Protein AF-A0ABD6G5P0-F1 (afdb_monomer)

Radius of gyration: 22.81 Å; Cα contacts (8 Å, |Δi|>4): 566; chains: 1; bounding box: 67×60×62 Å

Mean predicted aligned error: 5.16 Å

Solvent-accessible surface area (backbone atoms only — not comparable to full-atom values): 20208 Å² total; per-residue (Å²): 143,90,73,80,65,63,61,56,50,54,51,51,54,53,51,52,52,52,60,44,43,73,43,56,42,72,72,54,40,51,55,15,46,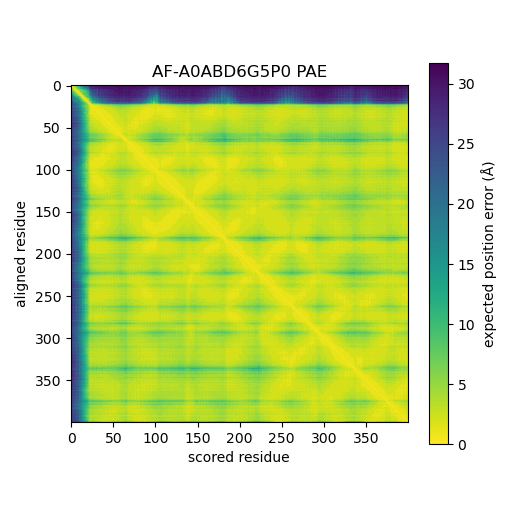56,26,36,51,54,13,53,51,22,44,55,56,15,49,49,33,48,53,48,51,52,33,41,78,67,72,75,45,82,74,58,93,93,53,52,71,55,41,39,50,16,49,19,38,35,24,44,67,50,43,18,39,51,29,33,48,57,10,50,41,42,36,42,28,20,20,60,45,35,67,69,50,72,67,37,47,52,39,30,51,52,9,51,51,39,19,50,52,10,46,52,42,23,49,51,27,36,75,70,65,41,35,61,39,45,65,76,48,51,64,89,50,80,41,46,38,56,32,56,52,8,52,50,30,32,54,52,9,48,52,39,29,42,48,25,48,41,52,42,46,54,48,36,50,68,76,39,70,95,56,84,72,49,66,65,37,51,52,43,45,47,44,43,51,37,45,59,61,19,44,50,31,39,49,48,30,40,66,73,38,50,38,38,39,47,70,63,78,36,96,74,72,65,47,68,59,41,53,50,23,38,23,31,15,57,48,24,48,54,49,53,48,41,49,60,40,47,47,41,58,57,62,44,39,25,54,74,70,71,41,54,61,64,47,71,68,59,54,52,49,30,53,53,46,47,52,66,40,36,42,74,27,23,48,54,83,42,69,89,45,81,99,60,61,68,66,60,44,52,52,17,29,57,40,43,58,57,49,49,48,39,54,53,53,47,52,51,40,49,53,48,23,49,41,54,39,9,40,78,72,68,36,55,81,95,66,35,19,67,77,62,51,61,72,88,38,64,84,46,38,54,59,47,52,12,56,57,39,30,49,63,13,51,54,43,48,52,46,46,43,37,67,81,54,20,77,80,38,65,96,39,69,58,55,54,52,26,45,40,25,40,43,65,49,38,53,101

Sequence (400 aa):
MTTATKETVKSTASSGLKKQLEFVDKKDGKLALAYIYVAFIAVFLGGTAGLLQVLVRSGKFELPSFLNYYQVLTVHGVLLGLVLTTFFIMGFQTAAVSRTSGTFTNKQRTIGWVGFWLATIGLVAAAAMVLTNQASVLYTFYAPLKAHWVFYLGLALVVVGSWITGLAQAMRFVQWRKEHKGQSTPLLSFMAVVNNLLWFIATLGVAIEVLFQLIPWSMGLVERVDVLLSRTLFWYFGHALVYFWLLPAYMVWYVVIPKVIGGKIFSESLAKLAFMLFLILSVPVGLHHQFTEPGIDPLWKFIQTVLTFFVVVPSLMTAFSLFATFEMRGRELGAKGVFGWFKKLPWSDSRFLLPFIGMVAFIPGGAGGIVNASYQMNELVHNTIWVTGHFHLTVATAVA

Structure (mmCIF, N/CA/C/O backbone):
data_AF-A0ABD6G5P0-F1
#
_entry.id   AF-A0ABD6G5P0-F1
#
loop_
_atom_site.group_PDB
_atom_site.id
_atom_site.type_symbol
_atom_site.label_atom_id
_atom_site.label_alt_id
_atom_site.label_comp_id
_atom_site.label_asym_id
_atom_site.label_entity_id
_atom_site.label_seq_id
_atom_site.pdbx_PDB_ins_code
_atom_site.Cartn_x
_atom_site.Cartn_y
_atom_site.Cartn_z
_atom_site.occupancy
_atom_site.B_iso_or_equiv
_atom_site.auth_seq_id
_atom_site.auth_comp_id
_atom_site.auth_asym_id
_atom_site.auth_atom_id
_atom_site.pdbx_PDB_model_num
ATOM 1 N N . MET A 1 1 ? -38.784 33.271 32.977 1.00 39.38 1 MET A N 1
ATOM 2 C CA . MET A 1 1 ? -38.653 32.479 31.734 1.00 39.38 1 MET A CA 1
ATOM 3 C C . MET A 1 1 ? -37.339 32.856 31.064 1.00 39.38 1 MET A C 1
ATOM 5 O O . MET A 1 1 ? -37.326 33.944 30.528 1.00 39.38 1 MET A O 1
ATOM 9 N N . THR A 1 2 ? -36.271 32.043 31.150 1.00 43.41 2 THR A N 1
ATOM 10 C CA . THR A 1 2 ? -35.132 31.959 30.185 1.00 43.41 2 THR A CA 1
ATOM 11 C C . THR A 1 2 ? -33.930 31.241 30.818 1.00 43.41 2 THR A C 1
ATOM 13 O O . THR A 1 2 ? -32.912 31.849 31.131 1.00 43.41 2 THR A O 1
ATOM 16 N N . THR A 1 3 ? -34.030 29.924 30.993 1.00 41.59 3 THR A N 1
ATOM 17 C CA . THR A 1 3 ? -32.867 29.049 31.276 1.00 41.59 3 THR A CA 1
ATOM 18 C C . THR A 1 3 ? -32.958 27.694 30.560 1.00 41.59 3 THR A C 1
ATOM 20 O O . THR A 1 3 ? -31.966 26.982 30.466 1.00 41.59 3 THR A O 1
ATOM 23 N N . ALA A 1 4 ? -34.100 27.376 29.938 1.00 40.66 4 ALA A N 1
ATOM 24 C CA . ALA A 1 4 ? -34.381 26.083 29.306 1.00 40.66 4 ALA A CA 1
ATOM 25 C C . ALA A 1 4 ? -33.864 25.918 27.856 1.00 40.66 4 ALA A C 1
ATOM 27 O O . ALA A 1 4 ? -34.214 24.949 27.188 1.00 40.66 4 ALA A O 1
ATOM 28 N N . THR A 1 5 ? -33.055 26.842 27.326 1.00 48.31 5 THR A N 1
ATOM 29 C CA . THR A 1 5 ? -32.660 26.833 25.900 1.00 48.31 5 THR A CA 1
ATOM 30 C C . THR A 1 5 ? -31.198 26.473 25.632 1.00 48.31 5 THR A C 1
ATOM 32 O O . THR A 1 5 ? -30.885 26.075 24.516 1.00 48.31 5 THR A O 1
ATOM 35 N N . LYS A 1 6 ? -30.283 26.536 26.612 1.00 39.34 6 LYS A N 1
ATOM 36 C CA . LYS A 1 6 ? -28.854 26.227 26.368 1.00 39.34 6 LYS A CA 1
ATOM 37 C C . LYS A 1 6 ? -28.478 24.756 26.580 1.00 39.34 6 LYS A C 1
ATOM 39 O O . LYS A 1 6 ? -27.676 24.230 25.808 1.00 39.34 6 LYS A O 1
ATOM 44 N N . GLU A 1 7 ? -29.050 24.080 27.573 1.00 39.41 7 GLU A N 1
ATOM 45 C CA . GLU A 1 7 ? -28.757 22.658 27.835 1.00 39.41 7 GLU A CA 1
ATOM 46 C C . GLU A 1 7 ? -29.415 21.732 26.813 1.00 39.41 7 GLU A C 1
ATOM 48 O O . GLU A 1 7 ? -28.774 20.817 26.295 1.00 39.41 7 GLU A O 1
ATOM 53 N N . THR A 1 8 ? -30.655 22.032 26.433 1.00 38.31 8 THR A N 1
ATOM 54 C CA . THR A 1 8 ? -31.425 21.273 25.444 1.00 38.31 8 THR A CA 1
ATOM 55 C C . THR A 1 8 ? -30.749 21.313 24.073 1.00 38.31 8 THR A C 1
ATOM 57 O O . THR A 1 8 ? -30.602 20.272 23.445 1.00 38.31 8 THR A O 1
ATOM 60 N N . VAL A 1 9 ? -30.214 22.474 23.662 1.00 41.22 9 VAL A N 1
ATOM 61 C CA . VAL A 1 9 ? -29.493 22.646 22.386 1.00 41.22 9 VAL A CA 1
ATOM 62 C C . VAL A 1 9 ? -28.147 21.908 22.377 1.00 41.22 9 VAL A C 1
ATOM 64 O O . VAL A 1 9 ? -27.831 21.247 21.385 1.00 41.22 9 VAL A O 1
ATOM 67 N N . LYS A 1 10 ? -27.376 21.939 23.479 1.00 37.78 10 LYS A N 1
ATOM 68 C CA . LYS A 1 10 ? -26.133 21.148 23.623 1.00 37.78 10 LYS A CA 1
ATOM 69 C C . LYS A 1 10 ? -26.406 19.640 23.599 1.00 37.78 10 LYS A C 1
ATOM 71 O O . LYS A 1 10 ? -25.671 18.902 22.945 1.00 37.78 10 LYS A O 1
ATOM 76 N N . SER A 1 11 ? -27.473 19.196 24.263 1.00 35.81 11 SER A N 1
ATOM 77 C CA . SER A 1 11 ? -27.918 17.800 24.282 1.00 35.81 11 SER A CA 1
ATOM 78 C C . SER A 1 11 ? -28.300 17.310 22.879 1.00 35.81 11 SER A C 1
ATOM 80 O O . SER A 1 11 ? -27.725 16.329 22.397 1.00 35.81 11 SER A O 1
ATOM 82 N N . THR A 1 12 ? -29.149 18.048 22.150 1.00 37.62 12 THR A N 1
ATOM 83 C CA . THR A 1 12 ? -29.541 17.688 20.776 1.00 37.62 12 THR A CA 1
ATOM 84 C C . THR A 1 12 ? -28.378 17.736 19.791 1.00 37.62 12 THR A C 1
ATOM 86 O O . THR A 1 12 ? -28.251 16.813 18.986 1.00 37.62 12 THR A O 1
ATOM 89 N N . ALA A 1 13 ? -27.482 18.728 19.884 1.00 41.12 13 ALA A N 1
ATOM 90 C CA . ALA A 1 13 ? -26.287 18.804 19.041 1.00 41.12 13 ALA A CA 1
ATOM 91 C C . ALA A 1 13 ? -25.333 17.622 19.297 1.00 41.12 13 ALA A C 1
ATOM 93 O O . ALA A 1 13 ? -24.835 17.021 18.346 1.00 41.12 13 ALA A O 1
ATOM 94 N N . SER A 1 14 ? -25.149 17.222 20.563 1.00 43.41 14 SER A N 1
ATOM 95 C CA . SER A 1 14 ? -24.352 16.039 20.920 1.00 43.41 14 SER A CA 1
ATOM 96 C C . SER A 1 14 ? -24.985 14.733 20.423 1.00 43.41 14 SER A C 1
ATOM 98 O O . SER A 1 14 ? -24.273 13.841 19.965 1.00 43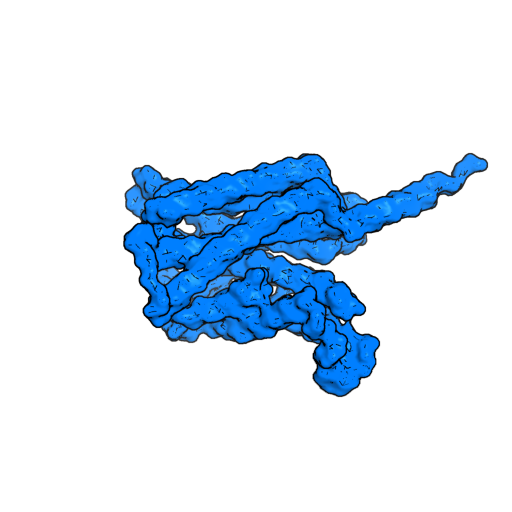.41 14 SER A O 1
ATOM 100 N N . SER A 1 15 ? -26.321 14.636 20.445 1.00 43.44 15 SER A N 1
ATOM 101 C CA . SER A 1 15 ? -27.063 13.456 19.989 1.00 43.44 15 SER A CA 1
ATOM 102 C C . SER A 1 15 ? -27.077 13.323 18.462 1.00 43.44 15 SER A C 1
ATOM 104 O O . SER A 1 15 ? -26.914 12.220 17.946 1.00 43.44 15 SER A O 1
ATOM 106 N N . GLY A 1 16 ? -27.188 14.441 17.732 1.00 47.09 16 GLY A N 1
ATOM 107 C CA . GLY A 1 16 ? -27.134 14.482 16.270 1.00 47.09 16 GLY A CA 1
ATOM 108 C C . GLY A 1 16 ? -25.740 14.168 15.732 1.00 47.09 16 GLY A C 1
ATOM 109 O O . GLY A 1 16 ? -25.613 13.405 14.776 1.00 47.09 16 GLY A O 1
ATOM 110 N N . LEU A 1 17 ? -24.694 14.671 16.400 1.00 51.12 17 LEU A N 1
ATOM 111 C CA . LEU A 1 17 ? -23.307 14.336 16.079 1.00 51.12 17 LEU A CA 1
ATOM 112 C C . LEU A 1 17 ? -22.996 12.860 16.387 1.00 51.12 17 LEU A C 1
ATOM 114 O O . LEU A 1 17 ? -22.376 12.188 15.569 1.00 51.12 17 LEU A O 1
ATOM 118 N N . LYS A 1 18 ? -23.487 12.318 17.516 1.00 50.19 18 LYS A N 1
ATOM 119 C CA . LYS A 1 18 ? -23.405 10.874 17.820 1.00 50.19 18 LYS A CA 1
ATOM 120 C C . LYS A 1 18 ? -24.061 10.030 16.724 1.00 50.19 18 LYS A C 1
ATOM 122 O O . LYS A 1 18 ? -23.431 9.101 16.232 1.00 50.19 18 LYS A O 1
ATOM 127 N N . LYS A 1 19 ? -25.270 10.399 16.284 1.00 48.00 19 LYS A N 1
ATOM 128 C CA . LYS A 1 19 ? -26.003 9.701 15.211 1.00 48.00 19 LYS A CA 1
ATOM 129 C C . LYS A 1 19 ? -25.277 9.754 13.859 1.00 48.00 19 LYS A C 1
ATOM 131 O O . LYS A 1 19 ? -25.321 8.789 13.104 1.00 48.00 19 LYS A O 1
ATOM 136 N N . GLN A 1 20 ? -24.589 10.859 13.555 1.00 52.69 20 GLN A N 1
ATOM 137 C CA . GLN A 1 20 ? -23.771 10.998 12.340 1.00 52.69 20 GLN A CA 1
ATOM 138 C C . GLN A 1 20 ? -22.474 10.175 12.372 1.00 52.69 20 GLN A C 1
ATOM 140 O O . GLN A 1 20 ? -21.965 9.826 11.314 1.00 52.69 20 GLN A O 1
ATOM 145 N N . LEU A 1 21 ? -21.946 9.844 13.553 1.00 60.03 21 LEU A N 1
ATOM 146 C CA . LEU A 1 21 ? -20.725 9.038 13.711 1.00 60.03 21 LEU A CA 1
ATOM 147 C C . LEU A 1 21 ? -21.001 7.520 13.781 1.00 60.03 21 LEU A C 1
ATOM 149 O O . LEU A 1 21 ? -20.075 6.704 13.804 1.00 60.03 21 LEU A O 1
ATOM 153 N N . GLU A 1 22 ? -22.272 7.108 13.807 1.00 65.94 22 GLU A N 1
ATOM 154 C CA . GLU A 1 22 ? -22.666 5.693 13.832 1.00 65.94 22 GLU A CA 1
ATOM 155 C C . GLU A 1 22 ? -22.651 5.038 12.444 1.00 65.94 22 GLU A C 1
ATOM 157 O O . GLU A 1 22 ? -22.446 3.823 12.334 1.00 65.94 22 GLU A O 1
ATOM 162 N N . PHE A 1 23 ? -22.798 5.829 11.377 1.00 83.19 23 PHE A N 1
ATOM 163 C CA . PHE A 1 23 ? -22.925 5.347 10.002 1.00 83.19 23 PHE A CA 1
ATOM 164 C C . PHE A 1 23 ? -22.094 6.189 9.034 1.00 83.19 23 PHE A C 1
ATOM 166 O O . PHE A 1 23 ? -21.881 7.377 9.240 1.00 83.19 23 PHE A O 1
ATOM 173 N N . VAL A 1 24 ? -21.627 5.561 7.956 1.00 93.88 24 VAL A N 1
ATOM 174 C CA . VAL A 1 24 ? -21.022 6.290 6.834 1.00 93.88 24 VAL A CA 1
ATOM 175 C C . VAL A 1 24 ? -22.145 7.022 6.102 1.00 93.88 24 VAL A C 1
ATOM 177 O O . VAL A 1 24 ? -23.165 6.408 5.782 1.00 93.88 24 VAL A O 1
ATOM 180 N N . ASP A 1 25 ? -21.976 8.318 5.832 1.00 95.50 25 ASP A N 1
ATOM 181 C CA . ASP A 1 25 ? -22.960 9.073 5.052 1.00 95.50 25 ASP A CA 1
ATOM 182 C C . ASP A 1 25 ? -23.179 8.417 3.682 1.00 95.50 25 ASP A C 1
ATOM 184 O O . ASP A 1 25 ? -22.228 7.991 3.029 1.00 95.50 25 ASP A O 1
ATOM 188 N N . LYS A 1 26 ? -24.427 8.351 3.206 1.00 95.81 26 LYS A N 1
ATOM 189 C CA . LYS A 1 26 ? -24.756 7.640 1.958 1.00 95.81 26 LYS A CA 1
ATOM 190 C C . LYS A 1 26 ? -23.998 8.184 0.744 1.00 95.81 26 LYS A C 1
ATOM 192 O O . LYS A 1 26 ? -23.658 7.411 -0.148 1.00 95.81 26 LYS A O 1
ATOM 197 N N . LYS A 1 27 ? -23.751 9.495 0.665 1.00 97.38 27 LYS A N 1
ATOM 198 C CA . LYS A 1 27 ? -23.035 10.102 -0.469 1.00 97.38 27 LYS A CA 1
ATOM 199 C C . LYS A 1 27 ? -21.534 9.842 -0.376 1.00 97.38 27 LYS A C 1
ATOM 201 O O . LYS A 1 27 ? -20.905 9.618 -1.407 1.00 97.38 27 LYS A O 1
ATOM 206 N N . ASP A 1 28 ? -20.981 9.833 0.832 1.00 98.25 28 ASP A N 1
ATOM 207 C CA . ASP A 1 28 ? -19.582 9.455 1.074 1.00 98.25 28 ASP A CA 1
ATOM 208 C C . ASP A 1 28 ? -19.378 7.960 0.790 1.00 98.25 28 ASP A C 1
ATOM 210 O O . ASP A 1 28 ? -18.407 7.571 0.146 1.00 98.25 28 ASP A O 1
ATOM 214 N N . GLY A 1 29 ? -20.354 7.135 1.176 1.00 97.94 29 GLY A N 1
ATOM 215 C CA . GLY A 1 29 ? -20.411 5.707 0.890 1.00 97.94 29 GLY A CA 1
ATOM 216 C C . GLY A 1 29 ? -20.444 5.397 -0.605 1.00 97.94 29 GLY A C 1
ATOM 217 O O . GLY A 1 29 ? -19.791 4.453 -1.026 1.00 97.94 29 GLY A O 1
ATOM 218 N N . LYS A 1 30 ? -21.120 6.207 -1.434 1.00 98.50 30 LYS A N 1
ATOM 219 C CA . LYS A 1 30 ? -21.065 6.057 -2.903 1.00 98.50 30 LYS A CA 1
ATOM 220 C C . LYS A 1 30 ? -19.650 6.243 -3.453 1.00 98.50 30 LYS A C 1
ATOM 222 O O . LYS A 1 30 ? -19.227 5.454 -4.289 1.00 98.50 30 LYS A O 1
ATOM 227 N N . LEU A 1 31 ? -18.930 7.263 -2.983 1.00 98.75 31 LEU A N 1
ATOM 228 C CA . LEU A 1 31 ? -17.537 7.494 -3.377 1.00 98.75 31 LEU A CA 1
ATOM 229 C C . LEU A 1 31 ? -16.634 6.357 -2.882 1.00 98.75 31 LEU A C 1
ATOM 231 O O . LEU A 1 31 ? -15.849 5.816 -3.654 1.00 98.75 31 LEU A O 1
ATOM 235 N N . ALA A 1 32 ? -16.777 5.964 -1.613 1.00 98.69 32 ALA A N 1
ATOM 236 C CA . ALA A 1 32 ? -16.023 4.856 -1.040 1.00 98.69 32 ALA A CA 1
ATOM 237 C C . ALA A 1 32 ? -16.255 3.552 -1.820 1.00 98.69 32 ALA A C 1
ATOM 239 O O . ALA A 1 32 ? -15.298 2.880 -2.186 1.00 98.69 32 ALA A O 1
ATOM 240 N N . LEU A 1 33 ? -17.510 3.223 -2.135 1.00 98.56 33 LEU A N 1
ATOM 241 C CA . LEU A 1 33 ? -17.859 2.027 -2.898 1.00 98.56 33 LEU A CA 1
ATOM 242 C C . LEU A 1 33 ? -17.355 2.079 -4.340 1.00 98.56 33 LEU A C 1
ATOM 244 O O . LEU A 1 33 ? -16.914 1.050 -4.829 1.00 98.56 33 LEU A O 1
ATOM 248 N N . ALA A 1 34 ? -17.358 3.236 -5.009 1.00 98.75 34 ALA A N 1
ATOM 249 C CA . ALA A 1 34 ? -16.798 3.355 -6.359 1.00 98.75 34 ALA A CA 1
ATOM 250 C C . ALA A 1 34 ? -15.321 2.934 -6.400 1.00 98.75 34 ALA A C 1
ATOM 252 O O . ALA A 1 34 ? -14.923 2.134 -7.245 1.00 98.75 34 ALA A O 1
ATOM 253 N N . TYR A 1 35 ? -14.537 3.401 -5.427 1.00 98.81 35 TYR A N 1
ATOM 254 C CA . TYR A 1 35 ? -13.161 2.961 -5.220 1.00 98.81 35 TYR A CA 1
ATOM 255 C C . TYR A 1 35 ? -13.059 1.455 -4.947 1.00 98.81 35 TYR A C 1
ATOM 257 O O . TYR A 1 35 ? -12.285 0.753 -5.595 1.00 98.81 35 TYR A O 1
ATOM 265 N N . ILE A 1 36 ? -13.875 0.948 -4.021 1.00 98.50 36 ILE A N 1
ATOM 266 C CA . ILE A 1 36 ? -13.879 -0.470 -3.652 1.00 98.50 36 ILE A CA 1
ATOM 267 C C . ILE A 1 36 ? -14.253 -1.359 -4.848 1.00 98.50 36 ILE A C 1
ATOM 269 O O . ILE A 1 36 ? -13.608 -2.379 -5.056 1.00 98.50 36 ILE A O 1
ATOM 273 N N . TYR A 1 37 ? -15.214 -0.976 -5.690 1.00 98.50 37 TYR A N 1
ATOM 274 C CA . TYR A 1 37 ? -15.575 -1.760 -6.874 1.00 98.50 37 TYR A CA 1
ATOM 275 C C . TYR A 1 37 ? -14.402 -1.921 -7.844 1.00 98.50 37 TYR A C 1
ATOM 277 O O . TYR A 1 37 ? -14.154 -3.035 -8.302 1.00 98.50 37 TYR A O 1
ATOM 285 N N . VAL A 1 38 ? -13.638 -0.855 -8.108 1.00 98.44 38 VAL A N 1
ATOM 286 C CA . VAL A 1 38 ? -12.425 -0.952 -8.940 1.00 98.44 38 VAL A CA 1
ATOM 287 C C . VAL A 1 38 ? -11.402 -1.895 -8.304 1.00 98.44 38 VAL A C 1
ATOM 289 O O . VAL A 1 38 ? -10.836 -2.736 -8.999 1.00 98.44 38 VAL A O 1
ATOM 292 N N . ALA A 1 39 ? -11.207 -1.812 -6.986 1.00 97.81 39 ALA A N 1
ATOM 293 C CA . ALA A 1 39 ? -10.285 -2.692 -6.273 1.00 97.81 39 ALA A CA 1
ATOM 294 C C . ALA A 1 39 ? -10.684 -4.176 -6.383 1.00 97.81 39 ALA A C 1
ATOM 296 O O . ALA A 1 39 ? -9.843 -5.019 -6.685 1.00 97.81 39 ALA A O 1
ATOM 297 N N . PHE A 1 40 ? -11.967 -4.506 -6.218 1.00 96.31 40 PHE A N 1
ATOM 298 C CA . PHE A 1 40 ? -12.454 -5.885 -6.349 1.00 96.31 40 PHE A CA 1
ATOM 299 C C . PHE A 1 40 ? -12.362 -6.415 -7.788 1.00 96.31 40 PHE A C 1
ATOM 301 O O . PHE A 1 40 ? -12.023 -7.581 -7.989 1.00 96.31 40 PHE A O 1
ATOM 308 N N . ILE A 1 41 ? -12.594 -5.566 -8.796 1.00 97.62 41 ILE A N 1
ATOM 309 C CA . ILE A 1 41 ? -12.342 -5.925 -10.201 1.00 97.62 41 ILE A CA 1
ATOM 310 C C . ILE A 1 41 ? -10.848 -6.216 -10.409 1.00 97.62 41 ILE A C 1
ATOM 312 O O . ILE A 1 41 ? -10.499 -7.207 -11.052 1.00 97.62 41 ILE A O 1
ATOM 316 N N . ALA A 1 42 ? -9.963 -5.400 -9.830 1.00 96.25 42 ALA A N 1
ATOM 317 C CA . ALA A 1 42 ? -8.520 -5.607 -9.908 1.00 96.25 42 ALA A CA 1
ATOM 318 C C . ALA A 1 42 ? -8.076 -6.914 -9.228 1.00 96.25 42 ALA A C 1
ATOM 320 O O . ALA A 1 42 ? -7.259 -7.628 -9.805 1.00 96.25 42 ALA A O 1
ATOM 321 N N . VAL A 1 43 ? -8.649 -7.278 -8.070 1.00 95.31 43 VAL A N 1
ATOM 322 C CA . VAL A 1 43 ? -8.419 -8.589 -7.423 1.00 95.31 43 VAL A CA 1
ATOM 323 C C . VAL A 1 43 ? -8.831 -9.725 -8.341 1.00 95.31 43 VAL A C 1
ATOM 325 O O . VAL A 1 43 ? -8.065 -10.663 -8.529 1.00 95.31 43 VAL A O 1
ATOM 328 N N . PHE A 1 44 ? -10.025 -9.650 -8.929 1.00 96.62 44 PHE A N 1
ATOM 329 C CA . PHE A 1 44 ? -10.521 -10.711 -9.798 1.00 96.62 44 PHE A CA 1
ATOM 330 C C . PHE A 1 44 ? -9.612 -10.914 -11.019 1.00 96.62 44 PHE A C 1
ATOM 332 O O . PHE A 1 44 ? -9.154 -12.028 -11.279 1.00 96.62 44 PHE A O 1
ATOM 339 N N . LEU A 1 45 ? -9.292 -9.836 -11.738 1.00 95.94 45 LEU A N 1
ATOM 340 C CA . LEU A 1 45 ? -8.465 -9.897 -12.945 1.00 95.94 45 LEU A CA 1
ATOM 341 C C . LEU A 1 45 ? -6.999 -10.230 -12.627 1.00 95.94 45 LEU A C 1
ATOM 343 O O . LEU A 1 45 ? -6.420 -11.134 -13.230 1.00 95.94 45 LEU A O 1
ATOM 347 N N . GLY A 1 46 ? -6.401 -9.538 -11.656 1.00 95.62 46 GLY A N 1
ATOM 348 C CA . GLY A 1 46 ? -5.017 -9.753 -11.239 1.00 95.62 46 GLY A CA 1
ATOM 349 C C . GLY A 1 46 ? -4.811 -11.114 -10.574 1.00 95.62 46 GLY A C 1
ATOM 350 O O . GLY A 1 46 ? -3.825 -11.794 -10.851 1.00 95.62 46 GLY A O 1
ATOM 351 N N . GLY A 1 47 ? -5.764 -11.566 -9.759 1.00 95.69 47 GLY A N 1
ATOM 352 C CA . GLY A 1 47 ? -5.771 -12.898 -9.153 1.00 95.69 47 GLY A CA 1
ATOM 353 C C . GLY A 1 47 ? -5.896 -14.004 -10.199 1.00 95.69 47 GLY A C 1
ATOM 354 O O . GLY A 1 47 ? -5.139 -14.972 -10.154 1.00 95.69 47 GLY A O 1
ATOM 355 N N . THR A 1 48 ? -6.753 -13.821 -11.210 1.00 95.94 48 THR A N 1
ATOM 356 C CA . THR A 1 48 ? -6.843 -14.741 -12.359 1.00 95.94 48 THR A CA 1
ATOM 357 C C . THR A 1 48 ? -5.521 -14.800 -13.127 1.00 95.94 48 THR A C 1
ATOM 359 O O . THR A 1 48 ? -5.041 -15.887 -13.441 1.00 95.94 48 THR A O 1
ATOM 362 N N . ALA A 1 49 ? -4.869 -13.657 -13.365 1.00 95.75 49 ALA A N 1
ATOM 363 C CA . ALA A 1 49 ? -3.532 -13.624 -13.958 1.00 95.75 49 ALA A CA 1
ATOM 364 C C . ALA A 1 49 ? -2.482 -14.341 -13.082 1.00 95.75 49 ALA A C 1
ATOM 366 O O . ALA A 1 49 ? -1.559 -14.959 -13.609 1.00 95.75 49 ALA A O 1
ATOM 367 N N . GLY A 1 50 ? -2.627 -14.305 -11.754 1.00 95.38 50 GLY A N 1
ATOM 368 C CA . GLY A 1 50 ? -1.803 -15.076 -10.815 1.00 95.38 50 GLY A CA 1
ATOM 369 C C . GLY A 1 50 ? -2.021 -16.585 -10.938 1.00 95.38 50 GLY A C 1
ATOM 370 O O . GLY A 1 50 ? -1.061 -17.345 -11.054 1.00 95.38 50 GLY A O 1
ATOM 371 N N . LEU A 1 51 ? -3.281 -17.025 -11.002 1.00 95.69 51 LEU A N 1
ATOM 372 C CA . LEU A 1 51 ? -3.627 -18.426 -11.248 1.00 95.69 51 LEU A CA 1
ATOM 373 C C . LEU A 1 51 ? -3.047 -18.918 -12.582 1.00 95.69 51 LEU A C 1
ATOM 375 O O . LEU A 1 51 ? -2.426 -19.980 -12.626 1.00 95.69 51 LEU A O 1
ATOM 379 N N . LEU A 1 52 ? -3.187 -18.130 -13.654 1.00 96.31 52 LEU A N 1
ATOM 380 C CA . LEU A 1 52 ? -2.614 -18.456 -14.962 1.00 96.31 52 LEU A CA 1
ATOM 381 C C . LEU A 1 52 ? -1.093 -18.613 -14.897 1.00 96.31 52 LEU A C 1
ATOM 383 O O . LEU A 1 52 ? -0.568 -19.567 -15.461 1.00 96.31 52 LEU A O 1
ATOM 387 N N . GLN A 1 53 ? -0.379 -17.748 -14.170 1.00 95.50 53 GLN A N 1
ATOM 388 C CA . GLN A 1 53 ? 1.069 -17.903 -13.992 1.00 95.50 53 GLN A CA 1
ATOM 389 C C . GLN A 1 53 ? 1.434 -19.249 -13.358 1.00 95.50 53 GLN A C 1
ATOM 391 O O . GLN A 1 53 ? 2.372 -19.899 -13.818 1.00 95.50 53 GLN A O 1
ATOM 396 N N . VAL A 1 54 ? 0.697 -19.689 -12.333 1.00 94.94 54 VAL A N 1
ATOM 397 C CA . VAL A 1 54 ? 0.932 -20.989 -11.681 1.00 94.94 54 VAL A CA 1
ATOM 398 C C . VAL A 1 54 ? 0.652 -22.144 -12.643 1.00 94.94 54 VAL A C 1
ATOM 400 O O . VAL A 1 54 ? 1.444 -23.084 -12.729 1.00 94.94 54 VAL A O 1
ATOM 403 N N . LEU A 1 55 ? -0.447 -22.081 -13.396 1.00 96.81 55 LEU A N 1
ATOM 404 C CA . LEU A 1 55 ? -0.805 -23.121 -14.364 1.00 96.81 55 LEU A CA 1
ATOM 405 C C . LEU A 1 55 ? 0.218 -23.223 -15.505 1.00 96.81 55 LEU A C 1
ATOM 407 O O . LEU A 1 55 ? 0.629 -24.329 -15.849 1.00 96.81 55 LEU A O 1
ATOM 411 N N . VAL A 1 56 ? 0.699 -22.087 -16.017 1.00 96.19 56 VAL A N 1
ATOM 412 C CA . VAL A 1 56 ? 1.742 -22.038 -17.052 1.00 96.19 56 VAL A CA 1
ATOM 413 C C . VAL A 1 56 ? 3.066 -22.577 -16.521 1.00 96.19 56 VAL A C 1
ATOM 415 O O . VAL A 1 56 ? 3.659 -23.468 -17.122 1.00 96.19 56 VAL A O 1
ATOM 418 N N . ARG A 1 57 ? 3.519 -22.113 -15.349 1.00 94.25 57 ARG A N 1
ATOM 419 C CA . ARG A 1 57 ? 4.789 -22.571 -14.757 1.00 94.25 57 ARG A CA 1
ATOM 420 C C . ARG A 1 57 ? 4.778 -24.034 -14.323 1.00 94.25 57 ARG A C 1
ATOM 422 O O . ARG A 1 57 ? 5.846 -24.622 -14.198 1.00 94.25 57 ARG A O 1
ATOM 429 N N . SER A 1 58 ? 3.602 -24.610 -14.077 1.00 96.06 58 SER A N 1
ATOM 430 C CA . SER A 1 58 ? 3.448 -26.037 -13.765 1.00 96.06 58 SER A CA 1
ATOM 431 C C . SER A 1 58 ? 3.260 -26.921 -15.002 1.00 96.06 58 SER A C 1
ATOM 433 O O . SER A 1 58 ? 3.117 -28.131 -14.848 1.00 96.06 58 SER A O 1
ATOM 435 N N . GLY A 1 59 ? 3.242 -26.344 -16.210 1.00 95.75 59 GLY A N 1
ATOM 436 C CA . GLY A 1 59 ? 3.017 -27.080 -17.457 1.00 95.75 59 GLY A CA 1
ATOM 437 C C . GLY A 1 59 ? 1.580 -27.584 -17.635 1.00 95.75 59 GLY A C 1
ATOM 438 O O . GLY A 1 59 ? 1.333 -28.441 -18.475 1.00 95.75 59 GLY A O 1
ATOM 439 N N . LYS A 1 60 ? 0.623 -27.083 -16.842 1.00 96.94 60 LYS A N 1
ATOM 440 C CA . LYS A 1 60 ? -0.794 -27.485 -16.905 1.00 96.94 60 LYS A CA 1
ATOM 441 C C . LYS A 1 60 ? -1.618 -26.666 -17.897 1.00 96.94 60 LYS A C 1
ATOM 443 O O . LYS A 1 60 ? -2.770 -27.009 -18.147 1.00 96.94 60 LYS A O 1
ATOM 448 N N . PHE A 1 61 ? -1.072 -25.563 -18.402 1.00 96.19 61 PHE A N 1
ATOM 449 C CA . PHE A 1 61 ? -1.755 -24.669 -19.329 1.00 96.19 61 PHE A CA 1
ATOM 450 C C . PHE A 1 61 ? -0.749 -23.959 -20.235 1.00 96.19 61 PHE A C 1
ATOM 452 O O . PHE A 1 61 ? 0.272 -23.469 -19.756 1.00 96.19 61 PHE A O 1
ATOM 459 N N . GLU A 1 62 ? -1.065 -23.848 -21.520 1.00 95.38 62 GLU A N 1
ATOM 460 C CA . GLU A 1 62 ? -0.298 -23.056 -22.483 1.00 95.38 62 GLU A CA 1
ATOM 461 C C . GLU A 1 62 ? -1.064 -21.772 -22.810 1.00 95.38 62 GLU A C 1
ATOM 463 O O . GLU A 1 62 ? -2.274 -21.796 -23.042 1.00 95.38 62 GLU A O 1
ATOM 468 N N . LEU A 1 63 ? -0.373 -20.627 -22.794 1.00 94.88 63 LEU A N 1
ATOM 469 C CA . LEU A 1 63 ? -1.005 -19.350 -23.125 1.00 94.88 63 LEU A CA 1
ATOM 470 C C . LEU A 1 63 ? -1.344 -19.291 -24.623 1.00 94.88 63 LEU A C 1
ATOM 472 O O . LEU A 1 63 ? -0.551 -19.753 -25.444 1.00 94.88 63 LEU A O 1
ATOM 476 N N . PRO A 1 64 ? -2.476 -18.668 -25.001 1.00 93.75 64 PRO A N 1
ATOM 477 C CA . PRO A 1 64 ? -2.756 -18.354 -26.397 1.00 93.75 64 PRO A CA 1
ATOM 478 C C . PRO A 1 64 ? -1.631 -17.522 -27.024 1.00 93.75 64 PRO A C 1
ATOM 480 O O . PRO A 1 64 ? -1.064 -16.662 -26.357 1.00 93.75 64 PRO A O 1
ATOM 483 N N . SER A 1 65 ? -1.371 -17.695 -28.322 1.00 91.56 65 SER A N 1
ATOM 484 C CA . SER A 1 65 ? -0.242 -17.060 -29.033 1.00 91.56 65 SER A CA 1
ATOM 485 C C . SER A 1 65 ? -0.214 -15.526 -28.992 1.00 91.56 65 SER A C 1
ATOM 487 O O . SER A 1 65 ? 0.842 -14.926 -29.179 1.00 91.56 65 SER A O 1
ATOM 489 N N . PHE A 1 66 ? -1.355 -14.880 -28.742 1.00 89.06 66 PHE A N 1
ATOM 490 C CA . PHE A 1 66 ? -1.464 -13.424 -28.616 1.00 89.06 66 PHE A CA 1
ATOM 491 C C . PHE A 1 66 ? -1.120 -12.893 -27.212 1.00 89.06 66 PHE A C 1
ATOM 493 O O . PHE A 1 66 ? -1.049 -11.680 -27.030 1.00 89.06 66 PHE A O 1
ATOM 500 N N . LEU A 1 67 ? -0.915 -13.771 -26.222 1.00 90.56 67 LEU A N 1
ATOM 501 C CA . LEU A 1 67 ? -0.482 -13.421 -24.869 1.00 90.56 67 LEU A CA 1
ATOM 502 C C . LEU A 1 67 ? 0.868 -14.058 -24.568 1.00 90.56 67 LEU A C 1
ATOM 504 O O . LEU A 1 67 ? 1.109 -15.225 -24.855 1.00 90.56 67 LEU A O 1
ATOM 508 N N . ASN A 1 68 ? 1.729 -13.307 -23.890 1.00 90.94 68 ASN A N 1
ATOM 509 C CA . ASN A 1 68 ? 2.970 -13.848 -23.349 1.00 90.94 68 ASN A CA 1
ATOM 510 C C . ASN A 1 68 ? 2.970 -13.818 -21.816 1.00 90.94 68 ASN A C 1
ATOM 512 O O . ASN A 1 68 ? 2.231 -13.064 -21.178 1.00 90.94 68 ASN A O 1
ATOM 516 N N . TYR A 1 69 ? 3.837 -14.637 -21.222 1.00 94.00 69 TYR A N 1
ATOM 517 C CA . TYR A 1 69 ? 3.939 -14.777 -19.771 1.00 94.00 69 TYR A CA 1
ATOM 518 C C . TYR A 1 69 ? 4.225 -13.442 -19.062 1.00 94.00 69 TYR A C 1
ATOM 520 O O . TYR A 1 69 ? 3.623 -13.148 -18.031 1.00 94.00 69 TYR A O 1
ATOM 528 N N . TYR A 1 70 ? 5.102 -12.604 -19.620 1.00 93.69 70 TYR A N 1
ATOM 529 C CA . TYR A 1 70 ? 5.497 -11.333 -19.006 1.00 93.69 70 TYR A CA 1
ATOM 530 C C . TYR A 1 70 ? 4.402 -10.271 -19.072 1.00 93.69 70 TYR A C 1
ATOM 532 O O . TYR A 1 70 ? 4.289 -9.454 -18.159 1.00 93.69 70 TYR A O 1
ATOM 540 N N . GLN A 1 71 ? 3.547 -10.310 -20.091 1.00 92.94 71 GLN A N 1
ATOM 541 C CA . GLN A 1 71 ? 2.347 -9.486 -20.159 1.00 92.94 71 GLN A CA 1
ATOM 542 C C . GLN A 1 71 ? 1.370 -9.875 -19.041 1.00 92.94 71 GLN A C 1
ATOM 544 O O . GLN A 1 71 ? 0.919 -9.007 -18.296 1.00 92.94 71 GLN A O 1
ATOM 549 N N . VAL A 1 72 ? 1.119 -11.177 -18.843 1.00 94.44 72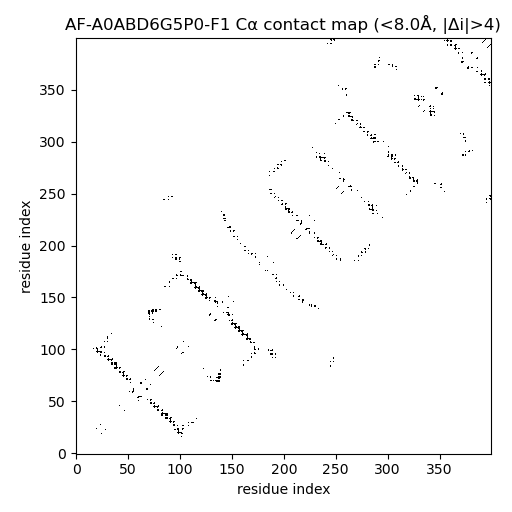 VAL A N 1
ATOM 550 C CA . VAL A 1 72 ? 0.275 -11.690 -17.744 1.00 94.44 72 VAL A CA 1
ATOM 551 C C . VAL A 1 72 ? 0.861 -11.323 -16.376 1.00 94.44 72 VAL A C 1
ATOM 553 O O . VAL A 1 72 ? 0.140 -10.841 -15.501 1.00 94.44 72 VAL A O 1
ATOM 556 N N . LEU A 1 73 ? 2.173 -11.490 -16.197 1.00 95.69 73 LEU A N 1
ATOM 557 C CA . LEU A 1 73 ? 2.878 -11.118 -14.969 1.00 95.69 73 LEU A CA 1
ATOM 558 C C . LEU A 1 73 ? 2.820 -9.602 -14.709 1.00 95.69 73 LEU A C 1
ATOM 560 O O . LEU A 1 73 ? 2.639 -9.180 -13.567 1.00 95.69 73 LEU A O 1
ATOM 564 N N . THR A 1 74 ? 2.914 -8.778 -15.757 1.00 95.00 74 THR A N 1
ATOM 565 C CA . THR A 1 74 ? 2.766 -7.318 -15.648 1.00 95.00 74 THR A CA 1
ATOM 566 C C . THR A 1 74 ? 1.352 -6.943 -15.212 1.00 95.00 74 THR A C 1
ATOM 568 O O . THR A 1 74 ? 1.199 -6.179 -14.261 1.00 95.00 74 THR A O 1
ATOM 571 N N . VAL A 1 75 ? 0.320 -7.523 -15.841 1.00 94.19 75 VAL A N 1
ATOM 572 C CA . VAL A 1 75 ? -1.086 -7.325 -15.443 1.00 94.19 75 VAL A CA 1
ATOM 573 C C . VAL A 1 75 ? -1.285 -7.696 -13.976 1.00 94.19 75 VAL A C 1
ATOM 575 O O . VAL A 1 75 ? -1.841 -6.905 -13.220 1.00 94.19 75 VAL A O 1
ATOM 578 N N . HIS A 1 76 ? -0.797 -8.863 -13.554 1.00 95.44 76 HIS A N 1
ATOM 579 C CA . HIS A 1 76 ? -0.901 -9.321 -12.171 1.00 95.44 76 HIS A CA 1
ATOM 580 C C . HIS A 1 76 ? -0.270 -8.335 -11.181 1.00 95.44 76 HIS A C 1
ATOM 582 O O . HIS A 1 76 ? -0.938 -7.881 -10.252 1.00 95.44 76 HIS A O 1
ATOM 588 N N . GLY A 1 77 ? 0.998 -7.972 -11.396 1.00 94.00 77 GLY A N 1
ATOM 589 C CA . GLY A 1 77 ? 1.731 -7.094 -10.486 1.00 94.00 77 GLY A CA 1
ATOM 590 C C . GLY A 1 77 ? 1.145 -5.683 -10.417 1.00 94.00 77 GLY A C 1
ATOM 591 O O . GLY A 1 77 ? 0.975 -5.144 -9.327 1.00 94.00 77 GLY A O 1
ATOM 592 N N . VAL A 1 78 ? 0.779 -5.094 -11.561 1.00 94.06 78 VAL A N 1
ATOM 593 C CA . VAL A 1 78 ? 0.186 -3.747 -11.604 1.00 94.06 78 VAL A CA 1
ATOM 594 C C . VAL A 1 78 ? -1.203 -3.747 -10.965 1.00 94.06 78 VAL A C 1
ATOM 596 O O . VAL A 1 78 ? -1.479 -2.900 -10.114 1.00 94.06 78 VAL A O 1
ATOM 599 N N . LEU A 1 79 ? -2.073 -4.700 -11.320 1.00 94.50 79 LEU A N 1
ATOM 600 C CA . LEU A 1 79 ? -3.435 -4.731 -10.786 1.00 94.50 79 LEU A CA 1
ATOM 601 C C . LEU A 1 79 ? -3.467 -5.011 -9.285 1.00 94.50 79 LEU A C 1
ATOM 603 O O . LEU A 1 79 ? -4.231 -4.360 -8.582 1.00 94.50 79 LEU A O 1
ATOM 607 N N . LEU A 1 80 ? -2.658 -5.940 -8.774 1.00 94.62 80 LEU A N 1
ATOM 608 C CA . LEU A 1 80 ? -2.704 -6.289 -7.352 1.00 94.62 80 LEU A CA 1
ATOM 609 C C . LEU A 1 80 ? -1.831 -5.373 -6.495 1.00 94.62 80 LEU A C 1
ATOM 611 O O . LEU A 1 80 ? -2.267 -4.925 -5.439 1.00 94.62 80 LEU A O 1
ATOM 615 N N . GLY A 1 81 ? -0.617 -5.065 -6.951 1.00 90.50 81 GLY A N 1
ATOM 616 C CA . GLY A 1 81 ? 0.322 -4.239 -6.200 1.00 90.50 81 GLY A CA 1
ATOM 617 C C . GLY A 1 81 ? -0.057 -2.762 -6.200 1.00 90.50 81 GLY A C 1
ATOM 618 O O . GLY A 1 81 ? 0.029 -2.118 -5.163 1.00 90.50 81 GLY A O 1
ATOM 619 N N . LEU A 1 82 ? -0.501 -2.205 -7.331 1.00 91.75 82 LEU A N 1
ATOM 620 C CA . LEU A 1 82 ? -0.756 -0.763 -7.445 1.00 91.75 82 LEU A CA 1
ATOM 621 C C . LEU A 1 82 ? -2.247 -0.423 -7.426 1.00 91.75 82 LEU A C 1
ATOM 623 O O . LEU A 1 82 ? -2.655 0.483 -6.701 1.00 91.75 82 LEU A O 1
ATOM 627 N N . VAL A 1 83 ? -3.069 -1.126 -8.206 1.00 94.69 83 VAL A N 1
ATOM 628 C CA . VAL A 1 83 ? -4.474 -0.735 -8.409 1.00 94.69 83 VAL A CA 1
ATOM 629 C C . VAL A 1 83 ? -5.353 -1.166 -7.240 1.00 94.69 83 VAL A C 1
ATOM 631 O O . VAL A 1 83 ? -5.979 -0.314 -6.615 1.00 94.69 83 VAL A O 1
ATOM 634 N N . LEU A 1 84 ? -5.381 -2.461 -6.918 1.00 95.94 84 LEU A N 1
ATOM 635 C CA . LEU A 1 84 ? -6.151 -3.027 -5.810 1.00 95.94 84 LEU A CA 1
ATOM 636 C C . LEU A 1 84 ? -5.887 -2.252 -4.528 1.00 95.94 84 LEU A C 1
ATOM 638 O O . LEU A 1 84 ? -6.817 -1.707 -3.940 1.00 95.94 84 LEU A O 1
ATOM 642 N N . THR A 1 85 ? -4.622 -2.179 -4.123 1.00 95.38 85 THR A N 1
ATOM 643 C CA . THR A 1 85 ? -4.226 -1.556 -2.863 1.00 95.38 85 THR A CA 1
ATOM 644 C C . THR A 1 85 ? -4.608 -0.081 -2.862 1.00 95.38 85 THR A C 1
ATOM 646 O O . THR A 1 85 ? -5.380 0.335 -2.007 1.00 95.38 85 THR A O 1
ATOM 649 N N . THR A 1 86 ? -4.189 0.714 -3.849 1.00 97.00 86 THR A N 1
ATOM 650 C CA . THR A 1 86 ? -4.465 2.160 -3.860 1.00 97.00 86 THR A CA 1
ATOM 651 C C . THR A 1 86 ? -5.962 2.455 -3.862 1.00 97.00 86 THR A C 1
ATOM 653 O O . THR A 1 86 ? -6.431 3.259 -3.052 1.00 97.00 86 THR A O 1
ATOM 656 N N . PHE A 1 87 ? -6.740 1.790 -4.722 1.00 98.56 87 PHE A N 1
ATOM 657 C CA . PHE A 1 87 ? -8.182 2.023 -4.785 1.00 98.56 87 PHE A CA 1
ATOM 658 C C . PHE A 1 87 ? -8.884 1.541 -3.513 1.00 98.56 87 PHE A C 1
ATOM 660 O O . PHE A 1 87 ? -9.716 2.272 -2.972 1.00 98.56 87 PHE A O 1
ATOM 667 N N . PHE A 1 88 ? -8.518 0.372 -2.979 1.00 98.56 88 PHE A N 1
ATOM 668 C CA . PHE A 1 88 ? -9.082 -0.118 -1.724 1.00 98.56 88 PHE A CA 1
ATOM 669 C C . PHE A 1 88 ? -8.811 0.859 -0.581 1.00 98.56 88 PHE A C 1
ATOM 671 O O . PHE A 1 88 ? -9.732 1.224 0.146 1.00 98.56 88 PHE A O 1
ATOM 678 N N . ILE A 1 89 ? -7.575 1.344 -0.460 1.00 98.62 89 ILE A N 1
ATOM 679 C CA . ILE A 1 89 ? -7.153 2.277 0.588 1.00 98.62 89 ILE A CA 1
ATOM 680 C C . ILE A 1 89 ? -7.930 3.580 0.501 1.00 98.62 89 ILE A C 1
ATOM 682 O O . ILE A 1 89 ? -8.467 4.047 1.507 1.00 98.62 89 ILE A O 1
ATOM 686 N N . MET A 1 90 ? -8.036 4.159 -0.697 1.00 98.75 90 MET A N 1
ATOM 687 C CA . MET A 1 90 ? -8.782 5.398 -0.895 1.00 98.75 90 MET A CA 1
ATOM 688 C C . MET A 1 90 ? -10.264 5.226 -0.547 1.00 98.75 90 MET A C 1
ATOM 690 O O . MET A 1 90 ? -10.842 6.099 0.109 1.00 98.75 90 MET A O 1
ATOM 694 N N . GLY A 1 91 ? -10.876 4.093 -0.901 1.00 98.62 91 GLY A N 1
ATOM 695 C CA . GLY A 1 91 ? -12.259 3.780 -0.541 1.00 98.62 91 GLY A CA 1
ATOM 696 C C . GLY A 1 91 ? -12.448 3.560 0.963 1.00 98.62 91 GLY A C 1
ATOM 697 O O . GLY A 1 91 ? -13.277 4.224 1.595 1.00 98.62 91 GLY A O 1
ATOM 698 N N . PHE A 1 92 ? -11.633 2.682 1.551 1.00 98.56 92 PHE A N 1
ATOM 699 C CA . PHE A 1 92 ? -11.650 2.336 2.971 1.00 98.56 92 PHE A CA 1
ATOM 700 C C . PHE A 1 92 ? -11.432 3.566 3.852 1.00 98.56 92 PHE A C 1
ATOM 702 O O . PHE A 1 92 ? -12.234 3.833 4.746 1.00 98.56 92 PHE A O 1
ATOM 709 N N . GLN A 1 93 ? -10.402 4.367 3.571 1.00 98.62 93 GLN A N 1
ATOM 710 C CA . GLN A 1 93 ? -10.104 5.567 4.350 1.00 98.62 93 GLN A CA 1
ATOM 711 C C . GLN A 1 93 ? -11.173 6.650 4.195 1.00 98.62 93 GLN A C 1
ATOM 713 O O . GLN A 1 93 ? -11.472 7.349 5.161 1.00 98.62 93 GLN A O 1
ATOM 718 N N . THR A 1 94 ? -11.807 6.773 3.024 1.00 98.69 94 THR A N 1
ATOM 719 C CA . THR A 1 94 ? -12.944 7.692 2.843 1.00 98.69 94 THR A CA 1
ATOM 720 C C . THR A 1 94 ? -14.107 7.297 3.755 1.00 98.69 94 THR A C 1
ATOM 722 O O . THR A 1 94 ? -14.623 8.139 4.495 1.00 98.69 94 THR A O 1
ATOM 725 N N . ALA A 1 95 ? -14.477 6.012 3.782 1.00 98.19 95 ALA A N 1
ATOM 726 C CA . ALA A 1 95 ? -15.505 5.506 4.693 1.00 98.19 95 ALA A CA 1
ATOM 727 C C . ALA A 1 95 ? -15.098 5.668 6.168 1.00 98.19 95 ALA A C 1
ATOM 729 O O . ALA A 1 95 ? -15.901 6.096 6.999 1.00 98.19 95 ALA A O 1
ATOM 730 N N . ALA A 1 96 ? -13.841 5.375 6.493 1.00 97.38 96 ALA A N 1
ATOM 731 C CA . ALA A 1 96 ? -13.294 5.457 7.839 1.00 97.38 96 ALA A CA 1
ATOM 732 C C . ALA A 1 96 ? -13.316 6.889 8.400 1.00 97.38 96 ALA A C 1
ATOM 734 O O . ALA A 1 96 ? -13.782 7.114 9.524 1.00 97.38 96 ALA A O 1
ATOM 735 N N . VAL A 1 97 ? -12.868 7.866 7.605 1.00 98.06 97 VAL A N 1
ATOM 736 C CA . VAL A 1 97 ? -12.872 9.285 7.978 1.00 98.06 97 VAL A CA 1
ATOM 737 C C . VAL A 1 97 ? -14.299 9.824 8.047 1.00 98.06 97 VAL A C 1
ATOM 739 O O . VAL A 1 97 ? -14.616 10.536 8.996 1.00 98.06 97 VAL A O 1
ATOM 742 N N . SER A 1 98 ? -15.183 9.445 7.115 1.00 97.50 98 SER A N 1
ATOM 743 C CA . SER A 1 98 ? -16.603 9.837 7.164 1.00 97.50 98 SER A CA 1
ATOM 744 C C . SER A 1 98 ? -17.264 9.337 8.453 1.00 97.50 98 SER A C 1
ATOM 746 O O . SER A 1 98 ? -17.874 10.111 9.190 1.00 97.50 98 SER A O 1
ATOM 748 N N . ARG A 1 99 ? -17.041 8.063 8.801 1.00 95.31 99 ARG A N 1
ATOM 749 C CA . ARG A 1 99 ? -17.588 7.446 10.015 1.00 95.31 99 ARG A CA 1
ATOM 750 C C . ARG A 1 99 ? -17.055 8.076 11.297 1.00 95.31 99 ARG A C 1
ATOM 752 O O . ARG A 1 99 ? -17.809 8.256 12.242 1.00 95.31 99 ARG A O 1
ATOM 759 N N . THR A 1 100 ? -15.750 8.335 11.382 1.00 95.25 100 THR A N 1
ATOM 760 C CA . THR A 1 100 ? -15.117 8.675 12.672 1.00 95.25 100 THR A CA 1
ATOM 761 C C . THR A 1 100 ? -14.838 10.160 12.859 1.00 95.25 100 THR A C 1
ATOM 763 O O . THR A 1 100 ? -14.727 10.610 13.995 1.00 95.25 100 THR A O 1
ATOM 766 N N . SER A 1 101 ? -14.789 10.940 11.780 1.00 95.50 101 SER A N 1
ATOM 767 C CA . SER A 1 101 ? -14.624 12.396 11.814 1.00 95.50 101 SER A CA 1
ATOM 768 C C . SER A 1 101 ? -15.821 13.163 11.252 1.00 95.50 101 SER A C 1
ATOM 770 O O . SER A 1 101 ? -15.772 14.393 11.236 1.00 95.50 101 SER A O 1
ATOM 772 N N . GLY A 1 102 ? -16.893 12.483 10.840 1.00 94.25 102 GLY A N 1
ATOM 773 C CA . GLY A 1 102 ? -18.144 13.075 10.366 1.00 94.25 102 GLY A CA 1
ATOM 774 C C . GLY A 1 102 ? -18.230 13.225 8.844 1.00 94.25 102 GLY A C 1
ATOM 775 O O . GLY A 1 102 ? -17.238 13.122 8.121 1.00 94.25 102 GLY A O 1
ATOM 776 N N . THR A 1 103 ? -19.442 13.508 8.368 1.00 95.81 103 THR A N 1
ATOM 777 C CA . THR A 1 103 ? -19.805 13.577 6.945 1.00 95.81 103 THR A CA 1
ATOM 778 C C . THR A 1 103 ? -18.986 14.594 6.153 1.00 95.81 103 THR A C 1
ATOM 780 O O . THR A 1 103 ? -18.753 15.722 6.600 1.00 95.81 103 THR A O 1
ATOM 783 N N . PHE A 1 104 ? -18.596 14.238 4.931 1.00 97.81 104 PHE A N 1
ATOM 784 C CA . PHE A 1 104 ? -17.873 15.145 4.049 1.00 97.81 104 PHE A CA 1
ATOM 785 C C . PHE A 1 104 ? -18.808 16.252 3.548 1.00 97.81 104 PHE A C 1
ATOM 787 O O . PHE A 1 104 ? -19.969 16.037 3.185 1.00 97.81 104 PHE A O 1
ATOM 794 N N . THR A 1 105 ? -18.282 17.470 3.476 1.00 97.88 105 THR A N 1
ATOM 795 C CA . THR A 1 105 ? -18.955 18.579 2.790 1.00 97.88 105 THR A CA 1
ATOM 796 C C . THR A 1 105 ? -19.042 18.307 1.286 1.00 97.88 105 THR A C 1
ATOM 798 O O . THR A 1 105 ? -18.294 17.494 0.739 1.00 97.88 105 THR A O 1
ATOM 801 N N . ASN A 1 106 ? -19.916 19.029 0.576 1.00 98.19 106 ASN A N 1
ATOM 802 C CA . ASN A 1 106 ? -20.010 18.906 -0.883 1.00 98.19 106 ASN A CA 1
ATOM 803 C C . ASN A 1 106 ? -18.660 19.170 -1.567 1.00 98.19 106 ASN A C 1
ATOM 805 O O . ASN A 1 106 ? -18.271 18.397 -2.432 1.00 98.19 106 ASN A O 1
ATOM 809 N N . LYS A 1 107 ? -17.902 20.180 -1.112 1.00 98.44 107 LYS A N 1
ATOM 810 C CA . LYS A 1 107 ? -16.563 20.484 -1.639 1.00 98.44 107 LYS A CA 1
ATOM 811 C C . LYS A 1 107 ? -15.583 19.325 -1.440 1.00 98.44 107 LYS A C 1
ATOM 813 O O . LYS A 1 107 ? -14.928 18.921 -2.392 1.00 98.44 107 LYS A O 1
ATOM 818 N N . GLN A 1 108 ? -15.496 18.776 -0.225 1.00 98.56 108 GLN A N 1
ATOM 819 C CA . GLN A 1 108 ? -14.625 17.626 0.068 1.00 98.56 108 GLN A CA 1
ATOM 820 C C . GLN A 1 108 ? -15.003 16.413 -0.794 1.00 98.56 108 GLN A C 1
ATOM 822 O O . GLN A 1 108 ? -14.131 15.743 -1.336 1.00 98.56 108 GLN A O 1
ATOM 827 N N . ARG A 1 109 ? -16.303 16.167 -0.987 1.00 98.38 109 ARG A N 1
ATOM 828 C CA . ARG A 1 109 ? -16.782 15.069 -1.830 1.00 98.38 109 ARG A CA 1
ATOM 829 C C . ARG A 1 109 ? -16.459 15.279 -3.309 1.00 98.38 109 ARG A C 1
ATOM 831 O O . ARG A 1 109 ? -16.048 14.329 -3.963 1.00 98.38 109 ARG A O 1
ATOM 838 N N . THR A 1 110 ? -16.602 16.500 -3.828 1.00 98.69 110 THR A N 1
ATOM 839 C CA . THR A 1 110 ? -16.199 16.837 -5.204 1.00 98.69 110 THR A CA 1
ATOM 840 C C . THR A 1 110 ? -14.712 16.583 -5.414 1.00 98.69 110 THR A C 1
ATOM 842 O O . THR A 1 110 ? -14.353 15.940 -6.391 1.00 98.69 110 THR A O 1
ATOM 845 N N . ILE A 1 111 ? -13.859 17.010 -4.477 1.00 98.75 111 ILE A N 1
ATOM 846 C CA . ILE A 1 111 ? -12.416 16.730 -4.525 1.00 98.75 111 ILE A CA 1
ATOM 847 C C . ILE A 1 111 ? -12.174 15.213 -4.578 1.00 98.75 111 ILE A C 1
ATOM 849 O O . ILE A 1 111 ? -11.456 14.740 -5.452 1.00 98.75 111 ILE A O 1
ATOM 853 N N . GLY A 1 112 ? -12.835 14.437 -3.714 1.00 98.69 112 GLY A N 1
ATOM 854 C CA . GLY A 1 112 ? -12.728 12.976 -3.732 1.00 98.69 112 GLY A CA 1
ATOM 855 C C . GLY A 1 112 ? -13.146 12.334 -5.065 1.00 98.69 112 GLY A C 1
ATOM 856 O O . GLY A 1 112 ? -12.460 11.441 -5.552 1.00 98.69 112 GLY A O 1
ATOM 857 N N . TRP A 1 113 ? -14.223 12.815 -5.697 1.00 98.81 113 TRP A N 1
ATOM 858 C CA . TRP A 1 113 ? -14.648 12.343 -7.024 1.00 98.81 113 TRP A CA 1
ATOM 859 C C . TRP A 1 113 ? -13.690 12.743 -8.148 1.00 98.81 113 TRP A C 1
ATOM 861 O O . TRP A 1 113 ? -13.471 11.949 -9.058 1.00 98.81 113 TRP A O 1
ATOM 871 N N . VAL A 1 114 ? -13.104 13.943 -8.091 1.00 98.81 114 VAL A N 1
ATOM 872 C CA . VAL A 1 114 ? -12.056 14.357 -9.037 1.00 98.81 114 VAL A CA 1
ATOM 873 C C . VAL A 1 114 ? -10.863 13.411 -8.934 1.00 98.81 114 VAL A C 1
ATOM 875 O O . VAL A 1 114 ? -10.389 12.920 -9.955 1.00 98.81 114 VAL A O 1
ATOM 878 N N . GLY A 1 115 ? -10.430 13.093 -7.711 1.00 98.81 115 GLY A N 1
ATOM 879 C CA . GLY A 1 115 ? -9.363 12.122 -7.486 1.00 98.81 115 GLY A CA 1
ATOM 880 C C . GLY A 1 115 ? -9.699 10.731 -8.033 1.00 98.81 115 GLY A C 1
ATOM 881 O O . GLY A 1 115 ? -8.873 10.131 -8.717 1.00 98.81 115 GLY A O 1
ATOM 882 N N . PHE A 1 116 ? -10.933 10.259 -7.814 1.00 98.81 116 PHE A N 1
ATOM 883 C CA . PHE A 1 116 ? -11.410 8.970 -8.328 1.00 98.81 116 PHE A CA 1
ATOM 884 C C . PHE A 1 116 ? -11.351 8.889 -9.853 1.00 98.81 116 PHE A C 1
ATOM 886 O O . PHE A 1 116 ? -10.806 7.931 -10.404 1.00 98.81 116 PHE A O 1
ATOM 893 N N . TRP A 1 117 ? -11.894 9.893 -10.545 1.00 98.75 117 TRP A N 1
ATOM 894 C CA . TRP A 1 117 ? -11.912 9.892 -12.005 1.00 98.75 117 TRP A CA 1
ATOM 895 C C . TRP A 1 117 ? -10.515 10.027 -12.592 1.00 98.75 117 TRP A C 1
ATOM 897 O O . TRP A 1 117 ? -10.197 9.308 -13.534 1.00 98.75 117 TRP A O 1
ATOM 907 N N . LEU A 1 118 ? -9.661 10.869 -12.005 1.00 98.56 118 LEU A N 1
ATOM 908 C CA . LEU A 1 118 ? -8.278 11.008 -12.451 1.00 98.56 118 LEU A CA 1
ATOM 909 C C . LEU A 1 118 ? -7.521 9.679 -12.344 1.00 98.56 118 LEU A C 1
ATOM 911 O O . LEU A 1 118 ? -6.893 9.250 -13.311 1.00 98.56 118 LEU A O 1
ATOM 915 N N . ALA A 1 119 ? -7.654 8.989 -11.206 1.00 98.44 119 ALA A N 1
ATOM 916 C CA . ALA A 1 119 ? -7.028 7.689 -11.015 1.00 98.44 119 ALA A CA 1
ATOM 917 C C . ALA A 1 119 ? -7.601 6.623 -11.957 1.00 98.44 119 ALA A C 1
ATOM 919 O O . ALA A 1 119 ? -6.856 5.818 -12.506 1.00 98.44 119 ALA A O 1
ATOM 920 N N . THR A 1 120 ? -8.915 6.626 -12.189 1.00 98.38 120 THR A N 1
ATOM 921 C CA . THR A 1 120 ? -9.574 5.653 -13.076 1.00 98.38 120 THR A CA 1
ATOM 922 C C . THR A 1 120 ? -9.175 5.858 -14.539 1.00 98.38 120 THR A C 1
ATOM 924 O O . THR A 1 120 ? -8.897 4.889 -15.239 1.00 98.38 120 THR A O 1
ATOM 927 N N . ILE A 1 121 ? -9.084 7.108 -15.002 1.00 98.25 121 ILE A N 1
ATOM 928 C CA . ILE A 1 121 ? -8.594 7.435 -16.349 1.00 98.25 121 ILE A CA 1
ATOM 929 C C . ILE A 1 121 ? -7.137 6.986 -16.501 1.00 98.25 121 ILE A C 1
ATOM 931 O O . ILE A 1 121 ? -6.792 6.345 -17.493 1.00 98.25 121 ILE A O 1
ATOM 935 N N . GLY A 1 122 ? -6.302 7.263 -15.495 1.00 97.56 122 GLY A N 1
ATOM 936 C CA . GLY A 1 122 ? -4.914 6.809 -15.459 1.00 97.56 122 GLY A CA 1
ATOM 937 C C . GLY A 1 122 ? -4.773 5.290 -15.539 1.00 97.56 122 GLY A C 1
ATOM 938 O O . GLY A 1 122 ? -4.004 4.772 -16.348 1.00 97.56 122 GLY A O 1
ATOM 939 N N . LEU A 1 123 ? -5.581 4.572 -14.756 1.00 96.94 123 LEU A N 1
ATOM 940 C CA . LEU A 1 123 ? -5.668 3.115 -14.781 1.00 96.94 123 LEU A CA 1
ATOM 941 C C . LEU A 1 123 ? -6.015 2.594 -16.178 1.00 96.94 123 LEU A C 1
ATOM 943 O O . LEU A 1 123 ? -5.316 1.725 -16.692 1.00 96.94 123 LEU A O 1
ATOM 947 N N . VAL A 1 124 ? -7.072 3.120 -16.800 1.00 96.56 124 VAL A N 1
ATOM 948 C CA . VAL A 1 124 ? -7.506 2.683 -18.136 1.00 96.56 124 VAL A CA 1
ATOM 949 C C . VAL A 1 124 ? -6.411 2.937 -19.174 1.00 96.56 124 VAL A C 1
ATOM 951 O O . VAL A 1 124 ? -6.132 2.059 -19.988 1.00 96.56 124 VAL A O 1
ATOM 954 N N . ALA A 1 125 ? -5.743 4.092 -19.112 1.00 97.44 125 ALA A N 1
ATOM 955 C CA . ALA A 1 125 ? -4.632 4.427 -19.998 1.00 97.44 125 ALA A CA 1
ATOM 956 C C . ALA A 1 125 ? -3.452 3.447 -19.853 1.00 97.44 125 ALA A C 1
ATOM 958 O O . ALA A 1 125 ? -2.965 2.913 -20.851 1.00 97.44 125 ALA A O 1
ATOM 959 N N . ALA A 1 126 ? -3.028 3.151 -18.620 1.00 95.94 126 ALA A N 1
ATOM 960 C CA . ALA A 1 126 ? -1.950 2.196 -18.367 1.00 95.94 126 ALA A CA 1
ATOM 961 C C . ALA A 1 126 ? -2.338 0.765 -18.775 1.00 95.94 126 ALA A C 1
ATOM 963 O O . ALA A 1 126 ? -1.568 0.083 -19.453 1.00 95.94 126 ALA A O 1
ATOM 964 N N . ALA A 1 127 ? -3.554 0.329 -18.431 1.00 93.12 127 ALA A N 1
ATOM 965 C CA . ALA A 1 127 ? -4.071 -0.988 -18.789 1.00 93.12 127 ALA A CA 1
ATOM 966 C C . ALA A 1 127 ? -4.130 -1.186 -20.311 1.00 93.12 127 ALA A C 1
ATOM 968 O O . ALA A 1 127 ? -3.723 -2.236 -20.801 1.00 93.12 127 ALA A O 1
ATOM 969 N N . ALA A 1 128 ? -4.557 -0.172 -21.071 1.00 93.81 128 ALA A N 1
ATOM 970 C CA . ALA A 1 128 ? -4.592 -0.232 -22.531 1.00 93.81 128 ALA A CA 1
ATOM 971 C C . ALA A 1 128 ? -3.205 -0.503 -23.141 1.00 93.81 128 ALA A C 1
ATOM 973 O O . ALA A 1 128 ? -3.088 -1.281 -24.090 1.00 93.81 128 ALA A O 1
ATOM 974 N N . MET A 1 129 ? -2.142 0.080 -22.578 1.00 96.12 129 MET A N 1
ATOM 975 C CA . MET A 1 129 ? -0.774 -0.159 -23.055 1.00 96.12 129 MET A CA 1
ATOM 976 C C . MET A 1 129 ? -0.280 -1.564 -22.709 1.00 96.12 129 MET A C 1
ATOM 978 O O . MET A 1 129 ? 0.386 -2.198 -23.522 1.00 96.12 129 MET A O 1
ATOM 982 N N . VAL A 1 130 ? -0.641 -2.097 -21.539 1.00 92.56 130 VAL A N 1
ATOM 983 C CA . VAL A 1 130 ? -0.295 -3.483 -21.188 1.00 92.56 130 VAL A CA 1
ATOM 984 C C . VAL A 1 130 ? -1.047 -4.467 -22.088 1.00 92.56 130 VAL A C 1
ATOM 986 O O . VAL A 1 130 ? -0.440 -5.394 -22.616 1.00 92.56 130 VAL A O 1
ATOM 989 N N . LEU A 1 131 ? -2.345 -4.256 -22.329 1.00 88.69 131 LEU A N 1
ATOM 990 C CA . LEU A 1 131 ? -3.182 -5.142 -23.153 1.00 88.69 131 LEU A CA 1
ATOM 991 C C . LEU A 1 131 ? -2.778 -5.151 -24.632 1.00 88.69 131 LEU A C 1
ATOM 993 O O . LEU A 1 131 ? -2.868 -6.189 -25.280 1.00 88.69 131 LEU A O 1
ATOM 997 N N . THR A 1 132 ? -2.272 -4.033 -25.151 1.00 92.31 132 THR A N 1
ATOM 998 C CA . THR A 1 132 ? -1.735 -3.940 -26.522 1.00 92.31 132 THR A CA 1
ATOM 999 C C . THR A 1 132 ? -0.258 -4.348 -26.623 1.00 92.31 132 THR A C 1
ATOM 1001 O O . THR A 1 132 ? 0.367 -4.137 -27.659 1.00 92.31 132 THR A O 1
ATOM 1004 N N . ASN A 1 133 ? 0.304 -4.950 -25.562 1.00 92.88 133 ASN A N 1
ATOM 1005 C CA . ASN A 1 133 ? 1.701 -5.393 -25.465 1.00 92.88 133 ASN A CA 1
ATOM 1006 C C . ASN A 1 133 ? 2.734 -4.259 -25.672 1.00 92.88 133 ASN A C 1
ATOM 1008 O O . ASN A 1 133 ? 3.875 -4.500 -26.048 1.00 92.88 133 ASN A O 1
ATOM 1012 N N . GLN A 1 134 ? 2.340 -3.016 -25.386 1.00 95.50 134 GLN A N 1
ATOM 1013 C CA . GLN A 1 134 ? 3.169 -1.805 -25.449 1.00 95.50 134 GLN A CA 1
ATOM 1014 C C . GLN A 1 134 ? 3.814 -1.450 -24.094 1.00 95.50 134 GLN A C 1
ATOM 1016 O O . GLN A 1 134 ? 4.506 -0.438 -23.968 1.00 95.50 134 GLN A O 1
ATOM 1021 N N . ALA A 1 135 ? 3.561 -2.248 -23.051 1.00 95.06 135 ALA A N 1
ATOM 1022 C CA . ALA A 1 135 ? 4.054 -2.010 -21.695 1.00 95.06 135 ALA A CA 1
ATOM 1023 C C . ALA A 1 135 ? 4.324 -3.308 -20.911 1.00 95.06 135 ALA A C 1
ATOM 1025 O O . ALA A 1 135 ? 3.990 -3.410 -19.735 1.00 95.06 135 ALA A O 1
ATOM 1026 N N . SER A 1 136 ? 4.935 -4.311 -21.545 1.00 93.25 136 SER A N 1
ATOM 1027 C CA . SER A 1 136 ? 5.333 -5.571 -20.889 1.00 93.25 136 SER A CA 1
ATOM 1028 C C . SER A 1 136 ? 6.643 -5.414 -20.101 1.00 93.25 136 SER A C 1
ATOM 1030 O O . SER A 1 136 ? 7.649 -6.046 -20.411 1.00 93.25 136 SER A O 1
ATOM 1032 N N . VAL A 1 137 ? 6.637 -4.525 -19.103 1.00 95.50 137 VAL A N 1
ATOM 1033 C CA . VAL A 1 137 ? 7.824 -4.086 -18.337 1.00 95.50 137 VAL A CA 1
ATOM 1034 C C . VAL A 1 137 ? 7.737 -4.400 -16.838 1.00 95.50 137 VAL A C 1
ATOM 1036 O O . VAL A 1 137 ? 8.534 -3.896 -16.050 1.00 95.50 137 VAL A O 1
ATOM 1039 N N . LEU A 1 138 ? 6.789 -5.256 -16.437 1.00 95.75 138 LEU A N 1
ATOM 1040 C CA . LEU A 1 138 ? 6.467 -5.572 -15.040 1.00 95.75 138 LEU A CA 1
ATOM 1041 C C . LEU A 1 138 ? 5.951 -4.354 -14.254 1.00 95.75 138 LEU A C 1
ATOM 1043 O O . LEU A 1 138 ? 5.864 -3.236 -14.755 1.00 95.75 138 LEU A O 1
ATOM 1047 N N . TYR A 1 139 ? 5.577 -4.579 -12.994 1.00 94.31 139 TYR A N 1
ATOM 1048 C CA . TYR A 1 139 ? 5.101 -3.515 -12.101 1.00 94.31 139 TYR A CA 1
ATOM 1049 C C . TYR A 1 139 ? 6.209 -2.567 -11.609 1.00 94.31 139 TYR A C 1
ATOM 1051 O O . TYR A 1 139 ? 5.888 -1.505 -11.085 1.00 94.31 139 TYR A O 1
ATOM 1059 N N . THR A 1 140 ? 7.484 -2.945 -11.771 1.00 95.50 140 THR A N 1
ATOM 1060 C CA . THR A 1 140 ? 8.643 -2.105 -11.431 1.00 95.50 140 THR A CA 1
ATOM 1061 C C . THR A 1 140 ? 9.122 -1.232 -12.580 1.00 95.50 140 THR A C 1
ATOM 1063 O O . THR A 1 140 ? 9.852 -0.284 -12.326 1.00 95.50 140 THR A O 1
ATOM 1066 N N . PHE A 1 141 ? 8.761 -1.569 -13.828 1.00 96.00 141 PHE A N 1
ATOM 1067 C CA . PHE A 1 141 ? 9.047 -0.780 -15.031 1.00 96.00 141 PHE A CA 1
ATOM 1068 C C . PHE A 1 141 ? 10.487 -0.244 -15.139 1.00 96.00 141 PHE A C 1
ATOM 1070 O O . PHE A 1 141 ? 10.712 0.861 -15.634 1.00 96.00 141 PHE A O 1
ATOM 1077 N N . TYR A 1 142 ? 11.467 -1.043 -14.699 1.00 96.06 142 TYR A N 1
ATOM 1078 C CA . TYR A 1 142 ? 12.869 -0.632 -14.665 1.00 96.06 142 TYR A CA 1
ATOM 1079 C C . TYR A 1 142 ? 13.416 -0.299 -16.049 1.00 96.06 142 TYR A C 1
ATOM 1081 O O . TYR A 1 142 ? 13.375 -1.124 -16.965 1.00 96.06 142 TYR A O 1
ATOM 1089 N N . ALA A 1 143 ? 14.067 0.857 -16.158 1.00 95.62 143 ALA A N 1
ATOM 1090 C CA . ALA A 1 143 ? 14.979 1.113 -17.261 1.00 95.62 143 ALA A CA 1
ATOM 1091 C C . ALA A 1 143 ? 16.093 0.034 -17.295 1.00 95.62 143 ALA A C 1
ATOM 1093 O O . ALA A 1 143 ? 16.521 -0.436 -16.237 1.00 95.62 143 ALA A O 1
ATOM 1094 N N . PRO A 1 144 ? 16.576 -0.383 -18.483 1.00 94.81 144 PRO A N 1
ATOM 1095 C CA . PRO A 1 144 ? 16.274 0.153 -19.813 1.00 94.81 144 PRO A CA 1
ATOM 1096 C C . PRO A 1 144 ? 15.071 -0.510 -20.520 1.00 94.81 144 PRO A C 1
ATOM 1098 O O . PRO A 1 144 ? 14.917 -0.337 -21.730 1.00 94.81 144 PRO A O 1
ATOM 1101 N N . LEU A 1 145 ? 14.201 -1.252 -19.821 1.00 96.19 145 LEU A N 1
ATOM 1102 C CA . LEU A 1 145 ? 12.955 -1.740 -20.423 1.00 96.19 145 LEU A CA 1
ATOM 1103 C C . LEU A 1 145 ? 11.989 -0.564 -20.617 1.00 96.19 145 LEU A C 1
ATOM 1105 O O . LEU A 1 145 ? 11.498 0.033 -19.659 1.00 96.19 145 LEU A O 1
ATOM 1109 N N . LYS A 1 146 ? 11.733 -0.214 -21.878 1.00 95.94 146 LYS A N 1
ATOM 1110 C CA . LYS A 1 146 ? 10.936 0.957 -22.256 1.00 95.94 146 LYS A CA 1
ATOM 1111 C C . LYS A 1 146 ? 9.497 0.565 -22.579 1.00 95.94 146 LYS A C 1
ATOM 1113 O O . LYS A 1 146 ? 9.262 -0.218 -23.495 1.00 95.94 146 LYS A O 1
ATOM 1118 N N . ALA A 1 147 ? 8.542 1.156 -21.868 1.00 96.94 147 ALA A N 1
ATOM 1119 C CA . ALA A 1 147 ? 7.122 1.109 -22.204 1.00 96.94 147 ALA A CA 1
ATOM 1120 C C . ALA A 1 147 ? 6.697 2.344 -23.015 1.00 96.94 147 ALA A C 1
ATOM 1122 O O . ALA A 1 147 ? 7.405 3.353 -23.095 1.00 96.94 147 ALA A O 1
ATOM 1123 N N . HIS A 1 148 ? 5.506 2.280 -23.602 1.00 97.81 148 HIS A N 1
ATOM 1124 C CA . HIS A 1 148 ? 4.872 3.434 -24.228 1.00 97.81 148 HIS A CA 1
ATOM 1125 C C . HIS A 1 148 ? 4.571 4.537 -23.196 1.00 97.81 148 HIS A C 1
ATOM 1127 O O . HIS A 1 148 ? 4.107 4.249 -22.095 1.00 97.81 148 HIS A O 1
ATOM 1133 N N . TRP A 1 149 ? 4.772 5.813 -23.548 1.00 97.44 149 TRP A N 1
ATOM 1134 C CA . TRP A 1 149 ? 4.677 6.947 -22.609 1.00 97.44 149 TRP A CA 1
ATOM 1135 C C . TRP A 1 149 ? 3.327 7.055 -21.875 1.00 97.44 149 TRP A C 1
ATOM 1137 O O . TRP A 1 149 ? 3.275 7.448 -20.709 1.00 97.44 149 TRP A O 1
ATOM 1147 N N . VAL A 1 150 ? 2.237 6.636 -22.530 1.00 97.94 150 VAL A N 1
ATOM 1148 C CA . VAL A 1 150 ? 0.880 6.584 -21.949 1.00 97.94 150 VAL A CA 1
ATOM 1149 C C . VAL A 1 150 ? 0.810 5.660 -20.729 1.00 97.94 150 VAL A C 1
ATOM 1151 O O . VAL A 1 150 ? 0.027 5.925 -19.822 1.00 97.94 150 VAL A O 1
ATOM 1154 N N . PHE A 1 151 ? 1.639 4.613 -20.661 1.00 97.31 151 PHE A N 1
ATOM 1155 C CA . PHE A 1 151 ?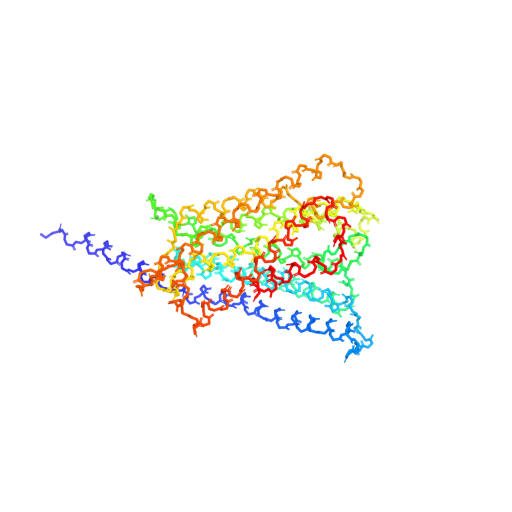 1.724 3.746 -19.487 1.00 97.31 151 PHE A CA 1
ATOM 1156 C C . PHE A 1 151 ? 2.235 4.518 -18.267 1.00 97.31 151 PHE A C 1
ATOM 1158 O O . PHE A 1 151 ? 1.578 4.530 -17.226 1.00 97.31 151 PHE A O 1
ATOM 1165 N N . TYR A 1 152 ? 3.360 5.223 -18.419 1.00 97.44 152 TYR A N 1
ATOM 1166 C CA . TYR A 1 152 ? 3.955 6.020 -17.346 1.00 97.44 152 TYR A CA 1
ATOM 1167 C C . TYR A 1 152 ? 3.039 7.172 -16.922 1.00 97.44 152 TYR A C 1
ATOM 1169 O O . TYR A 1 152 ? 2.816 7.374 -15.728 1.00 97.44 152 TYR A O 1
ATOM 1177 N N . LEU A 1 153 ? 2.439 7.883 -17.889 1.00 97.00 153 LEU A N 1
ATOM 1178 C CA . LEU A 1 153 ? 1.457 8.926 -17.590 1.00 97.00 153 LEU A CA 1
ATOM 1179 C C . LEU A 1 153 ? 0.237 8.349 -16.860 1.00 97.00 153 LEU A C 1
ATOM 1181 O O . LEU A 1 153 ? -0.221 8.928 -15.880 1.00 97.00 153 LEU A O 1
ATOM 1185 N N . GLY A 1 154 ? -0.279 7.205 -17.309 1.00 96.44 154 GLY A N 1
ATOM 1186 C CA . GLY A 1 154 ? -1.426 6.548 -16.694 1.00 96.44 154 GLY A CA 1
ATOM 1187 C C . GLY A 1 154 ? -1.186 6.221 -15.220 1.00 96.44 154 GLY A C 1
ATOM 1188 O O . GLY A 1 154 ? -1.997 6.584 -14.367 1.00 96.44 154 GLY A O 1
ATOM 1189 N N . LEU A 1 155 ? -0.037 5.622 -14.893 1.00 94.94 155 LEU A N 1
ATOM 1190 C CA . LEU A 1 155 ? 0.343 5.352 -13.503 1.00 94.94 155 LEU A CA 1
ATOM 1191 C C . LEU A 1 155 ? 0.554 6.640 -12.690 1.00 94.94 155 LEU A C 1
ATOM 1193 O O . LEU A 1 155 ? 0.115 6.710 -11.541 1.00 94.94 155 LEU A O 1
ATOM 1197 N N . ALA A 1 156 ? 1.139 7.687 -13.281 1.00 95.19 156 ALA A N 1
ATOM 1198 C CA . ALA A 1 156 ? 1.261 8.988 -12.620 1.00 95.19 156 ALA A CA 1
ATOM 1199 C C . ALA A 1 156 ? -0.114 9.577 -12.259 1.00 95.19 156 ALA A C 1
ATOM 1201 O O . ALA A 1 156 ? -0.304 10.076 -11.150 1.00 95.19 156 ALA A O 1
ATOM 1202 N N . LEU A 1 157 ? -1.106 9.464 -13.147 1.00 96.69 157 LEU A N 1
ATOM 1203 C CA . LEU A 1 157 ? -2.475 9.914 -12.880 1.00 96.69 157 LEU A CA 1
ATOM 1204 C C . LEU A 1 157 ? -3.158 9.111 -11.760 1.00 96.69 157 LEU A C 1
ATOM 1206 O O . LEU A 1 157 ? -3.920 9.694 -10.986 1.00 96.69 157 LEU A O 1
ATOM 1210 N N . VAL A 1 158 ? -2.856 7.814 -11.612 1.00 96.69 158 VAL A N 1
ATOM 1211 C CA . VAL A 1 158 ? -3.302 7.005 -10.457 1.00 96.69 158 VAL A CA 1
ATOM 1212 C C . VAL A 1 158 ? -2.764 7.587 -9.149 1.00 96.69 158 VAL A C 1
ATOM 1214 O O . VAL A 1 158 ? -3.536 7.827 -8.215 1.00 96.69 158 VAL A O 1
ATOM 1217 N N . VAL A 1 159 ? -1.463 7.885 -9.096 1.00 95.75 159 VAL A N 1
ATOM 1218 C CA . VAL A 1 159 ? -0.825 8.490 -7.918 1.00 95.75 159 VAL A CA 1
ATOM 1219 C C . VAL A 1 159 ? -1.425 9.868 -7.624 1.00 95.75 159 VAL A C 1
ATOM 1221 O O . VAL A 1 159 ? -1.907 10.104 -6.516 1.00 95.75 159 VAL A O 1
ATOM 1224 N N . VAL A 1 160 ? -1.509 10.760 -8.612 1.00 96.88 160 VAL A N 1
ATOM 1225 C CA . VAL A 1 160 ? -2.067 12.110 -8.413 1.00 96.88 160 VAL A CA 1
ATOM 1226 C C . VAL A 1 160 ? -3.542 12.056 -7.994 1.00 96.88 160 VAL A C 1
ATOM 1228 O O . VAL A 1 160 ? -3.954 12.7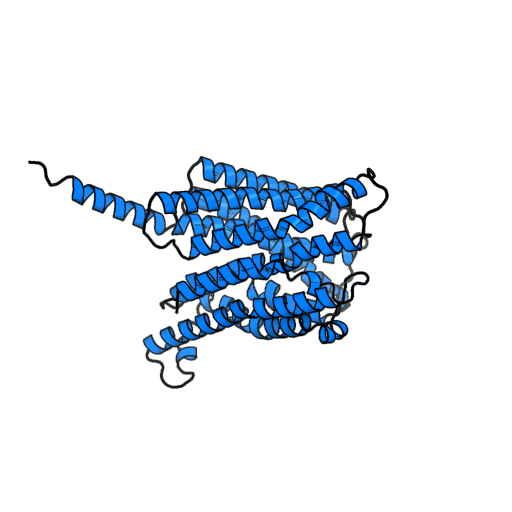70 -7.079 1.00 96.88 160 VAL A O 1
ATOM 1231 N N . GLY A 1 161 ? -4.350 11.178 -8.594 1.00 98.19 161 GLY A N 1
ATOM 1232 C CA . GLY A 1 161 ? -5.756 11.001 -8.214 1.00 98.19 161 GLY A CA 1
ATOM 1233 C C . GLY A 1 161 ? -5.927 10.545 -6.760 1.00 98.19 161 GLY A C 1
ATOM 1234 O O . GLY A 1 161 ? -6.798 11.042 -6.032 1.00 98.19 161 GLY A O 1
ATOM 1235 N N . SER A 1 162 ? -5.037 9.667 -6.292 1.00 97.88 162 SER A N 1
ATOM 1236 C CA . SER A 1 162 ? -5.008 9.249 -4.888 1.00 97.88 162 SER A CA 1
ATOM 1237 C C . SER A 1 162 ? -4.597 10.387 -3.940 1.00 97.88 162 SER A C 1
ATOM 1239 O O . SER A 1 162 ? -5.216 10.537 -2.887 1.00 97.88 162 SER A O 1
ATOM 1241 N N . TRP A 1 163 ? -3.660 11.269 -4.321 1.00 98.06 163 TRP A N 1
ATOM 1242 C CA . TRP A 1 163 ? -3.314 12.458 -3.527 1.00 98.06 163 TRP A CA 1
ATOM 1243 C C . TRP A 1 163 ? -4.499 13.409 -3.370 1.00 98.06 163 TRP A C 1
ATOM 1245 O O . TRP A 1 163 ? -4.780 13.880 -2.267 1.00 98.06 163 TRP A O 1
ATOM 1255 N N . ILE A 1 164 ? -5.235 13.658 -4.456 1.00 98.62 164 ILE A N 1
ATOM 1256 C CA . ILE A 1 164 ? -6.433 14.508 -4.438 1.00 98.62 164 ILE A CA 1
ATOM 1257 C C . ILE A 1 164 ? -7.483 13.921 -3.480 1.00 98.62 164 ILE A C 1
ATOM 1259 O O . ILE A 1 164 ? -8.093 14.640 -2.688 1.00 98.62 164 ILE A O 1
ATOM 1263 N N . THR A 1 165 ? -7.662 12.602 -3.482 1.00 98.69 165 THR A N 1
ATOM 1264 C CA . THR A 1 165 ? -8.602 11.938 -2.565 1.00 98.69 165 THR A CA 1
ATOM 1265 C C . THR A 1 165 ? -8.115 11.971 -1.117 1.00 98.69 165 THR A C 1
ATOM 1267 O O . THR A 1 165 ? -8.893 12.282 -0.209 1.00 98.69 165 THR A O 1
ATOM 1270 N N . GLY A 1 166 ? -6.820 11.747 -0.890 1.00 98.44 166 GLY A N 1
ATOM 1271 C CA . GLY A 1 166 ? -6.178 11.910 0.412 1.00 98.44 166 GLY A CA 1
ATOM 1272 C C . GLY A 1 166 ? -6.322 13.332 0.966 1.00 98.44 166 GLY A C 1
ATOM 1273 O O . GLY A 1 166 ? -6.570 13.506 2.161 1.00 98.44 166 GLY A O 1
ATOM 1274 N N . LEU A 1 167 ? -6.282 14.356 0.105 1.00 98.50 167 LEU A N 1
ATOM 1275 C CA . LEU A 1 167 ? -6.544 15.746 0.483 1.00 98.50 167 LEU A CA 1
ATOM 1276 C C . LEU A 1 167 ? -7.978 15.935 0.996 1.00 98.50 167 LEU A C 1
ATOM 1278 O O . LEU A 1 167 ? -8.168 16.563 2.037 1.00 98.50 167 LEU A O 1
ATOM 1282 N N . ALA A 1 168 ? -8.990 15.366 0.331 1.00 98.56 168 ALA A N 1
ATOM 1283 C CA . ALA A 1 168 ? -10.372 15.426 0.817 1.00 98.56 168 ALA A CA 1
ATOM 1284 C C . ALA A 1 168 ? -10.520 14.806 2.221 1.00 98.56 168 ALA A C 1
ATOM 1286 O O . ALA A 1 168 ? -11.170 15.387 3.097 1.00 98.56 168 ALA A O 1
ATOM 1287 N N . GLN A 1 169 ? -9.866 13.664 2.451 1.00 98.62 169 GLN A N 1
ATOM 1288 C CA . GLN A 1 169 ? -9.830 12.984 3.750 1.00 98.62 169 GLN A CA 1
ATOM 1289 C C . GLN A 1 169 ? -9.132 13.846 4.818 1.00 98.62 169 GLN A C 1
ATOM 1291 O O . GLN A 1 169 ? -9.675 14.056 5.907 1.00 98.62 169 GLN A O 1
ATOM 1296 N N . ALA A 1 170 ? -7.969 14.420 4.496 1.00 98.31 170 ALA A N 1
ATOM 1297 C CA . ALA A 1 170 ? -7.229 15.308 5.390 1.00 98.31 170 ALA A CA 1
ATOM 1298 C C . ALA A 1 170 ? -8.021 16.582 5.727 1.00 98.31 170 ALA A C 1
ATOM 1300 O O . ALA A 1 170 ? -8.058 16.999 6.884 1.00 98.31 170 ALA A O 1
ATOM 1301 N N . MET A 1 171 ? -8.722 17.174 4.754 1.00 98.50 171 MET A N 1
ATOM 1302 C CA . MET A 1 171 ? -9.588 18.335 4.974 1.00 98.50 171 MET A CA 1
ATOM 1303 C C . MET A 1 171 ? -10.697 18.038 5.989 1.00 98.50 171 MET A C 1
ATOM 1305 O O . MET A 1 171 ? -10.931 18.860 6.878 1.00 98.50 171 MET A O 1
ATOM 1309 N N . ARG A 1 172 ? -11.359 16.874 5.894 1.00 98.06 172 ARG A N 1
ATOM 1310 C CA . ARG A 1 172 ? -12.391 16.469 6.864 1.00 98.06 172 ARG A CA 1
ATOM 1311 C C . ARG A 1 172 ? -11.793 16.239 8.253 1.00 98.06 172 ARG A C 1
ATOM 1313 O O . ARG A 1 172 ? -12.361 16.695 9.243 1.00 98.06 172 ARG A O 1
ATOM 1320 N N . PHE A 1 173 ? -10.628 15.600 8.338 1.00 97.56 173 PHE A N 1
ATOM 1321 C CA . PHE A 1 173 ? -9.922 15.406 9.607 1.00 97.56 173 PHE A CA 1
ATOM 1322 C C . PHE A 1 173 ? -9.515 16.733 10.270 1.00 97.56 173 PHE A C 1
ATOM 1324 O O . PHE A 1 173 ? -9.757 16.943 11.460 1.00 97.56 173 PHE A O 1
ATOM 1331 N N . VAL A 1 174 ? -8.935 17.662 9.504 1.00 97.88 174 VAL A N 1
ATOM 1332 C CA . VAL A 1 174 ? -8.549 18.995 9.994 1.00 97.88 174 VAL A CA 1
ATOM 1333 C C . VAL A 1 174 ? -9.774 19.786 10.442 1.00 97.88 174 VAL A C 1
ATOM 1335 O O . VAL A 1 174 ? -9.726 20.441 11.483 1.00 97.88 174 VAL A O 1
ATOM 1338 N N . GLN A 1 175 ? -10.874 19.714 9.691 1.00 97.50 175 GLN A N 1
ATOM 1339 C CA . GLN A 1 175 ? -12.143 20.318 10.086 1.00 97.50 175 GLN A CA 1
ATOM 1340 C C . GLN A 1 175 ? -12.628 19.753 11.428 1.00 97.50 175 GLN A C 1
ATOM 1342 O O . GLN A 1 175 ? -12.899 20.532 12.340 1.00 97.50 175 GLN A O 1
ATOM 1347 N N . TRP A 1 176 ? -12.624 18.426 11.597 1.00 97.00 176 TRP A N 1
ATOM 1348 C CA . TRP A 1 176 ? -12.985 17.795 12.867 1.00 97.00 176 TRP A CA 1
ATOM 1349 C C . TRP A 1 176 ? -12.115 18.307 14.025 1.00 97.00 176 TRP A C 1
ATOM 1351 O O . TRP A 1 176 ? -12.654 18.670 15.068 1.00 97.00 176 TRP A O 1
ATOM 1361 N N . ARG A 1 177 ? -10.789 18.437 13.837 1.00 96.94 177 ARG A N 1
ATOM 1362 C CA . ARG A 1 177 ? -9.889 18.984 14.878 1.00 96.94 177 ARG A CA 1
ATOM 1363 C C . ARG A 1 177 ? -10.219 20.428 15.254 1.00 96.94 177 ARG A C 1
ATOM 1365 O O . ARG A 1 177 ? -10.062 20.806 16.412 1.00 96.94 177 ARG A O 1
ATOM 1372 N N . LYS A 1 178 ? -10.641 21.246 14.285 1.00 96.88 178 LYS A N 1
ATOM 1373 C CA . LYS A 1 178 ? -11.049 22.640 14.528 1.00 96.88 178 LYS A CA 1
ATOM 1374 C C . LYS A 1 178 ? -12.371 22.718 15.292 1.00 96.88 178 LYS A C 1
ATOM 1376 O O . LYS A 1 178 ? -12.512 23.595 16.139 1.00 96.88 178 LYS A O 1
ATOM 1381 N N . GLU A 1 179 ? -13.298 21.808 15.002 1.00 95.81 179 GLU A N 1
ATOM 1382 C CA . GLU A 1 179 ? -14.602 21.686 15.668 1.00 95.81 179 GLU A CA 1
ATOM 1383 C C . GLU A 1 179 ? -14.478 21.104 17.093 1.00 95.81 179 GLU A C 1
ATOM 1385 O O . GLU A 1 179 ? -15.278 21.439 17.961 1.00 95.81 179 GLU A O 1
ATOM 1390 N N . HIS A 1 180 ? -13.444 20.294 17.361 1.00 95.81 180 HIS A N 1
ATOM 1391 C CA . HIS A 1 180 ? -13.246 19.555 18.619 1.00 95.81 180 HIS A CA 1
ATOM 1392 C C . HIS A 1 180 ? -11.911 19.904 19.299 1.00 95.81 180 HIS A C 1
ATOM 1394 O O . HIS A 1 180 ? -11.110 19.029 19.641 1.00 95.81 180 HIS A O 1
ATOM 1400 N N . LYS A 1 181 ? -11.642 21.202 19.491 1.00 94.69 181 LYS A N 1
ATOM 1401 C CA . LYS A 1 181 ? -10.407 21.666 20.149 1.00 94.69 181 LYS A CA 1
ATOM 1402 C C . LYS A 1 181 ? -10.259 21.050 21.547 1.00 94.69 181 LYS A C 1
ATOM 1404 O O . LYS A 1 181 ? -11.210 21.031 22.323 1.00 94.69 181 LYS A O 1
ATOM 1409 N N . GLY A 1 182 ? -9.057 20.568 21.864 1.00 92.38 182 GLY A N 1
ATOM 1410 C CA . GLY A 1 182 ? -8.737 19.943 23.154 1.00 92.38 182 GLY A CA 1
ATOM 1411 C C . GLY A 1 182 ? -9.146 18.471 23.285 1.00 92.38 182 GLY A C 1
ATOM 1412 O O . GLY A 1 182 ? -8.834 17.857 24.299 1.00 92.38 182 GLY A O 1
ATOM 1413 N N . GLN A 1 183 ? -9.800 17.881 22.278 1.00 93.19 183 GLN A N 1
ATOM 1414 C CA . GLN A 1 183 ? -10.156 16.459 22.283 1.00 93.19 183 GLN A CA 1
ATOM 1415 C C . GLN A 1 183 ? -9.114 15.615 21.537 1.00 93.19 183 GLN A C 1
ATOM 1417 O O . GLN A 1 183 ? -8.544 16.043 20.529 1.00 93.19 183 GLN A O 1
ATOM 1422 N N . SER A 1 184 ? -8.885 14.387 22.014 1.00 91.75 184 SER A N 1
ATOM 1423 C CA . SER A 1 184 ? -8.063 13.401 21.302 1.00 91.75 184 SER A CA 1
ATOM 1424 C C . SER A 1 184 ? -8.713 13.056 19.964 1.00 91.75 184 SER A C 1
ATOM 1426 O O . SER A 1 184 ? -9.917 12.818 19.887 1.00 91.75 184 SER A O 1
ATOM 1428 N N . THR A 1 185 ? -7.916 13.016 18.899 1.00 93.81 185 THR A N 1
ATOM 1429 C CA . THR A 1 185 ? -8.415 12.676 17.565 1.00 93.81 185 THR A CA 1
ATOM 1430 C C . THR A 1 185 ? -8.869 11.220 17.489 1.00 93.81 185 THR A C 1
ATOM 1432 O O . THR A 1 185 ? -8.159 10.359 18.026 1.00 93.81 185 THR A O 1
ATOM 1435 N N . PRO A 1 186 ? -9.951 10.917 16.741 1.00 95.06 186 PRO A N 1
ATOM 1436 C CA . PRO A 1 186 ? -10.376 9.550 16.484 1.00 95.06 186 PRO A CA 1
ATOM 1437 C C . PRO A 1 186 ? -9.220 8.745 15.896 1.00 95.06 186 PRO A C 1
ATOM 1439 O O . PRO A 1 186 ? -8.615 9.162 14.904 1.00 95.06 186 PRO A O 1
ATOM 1442 N N . LEU A 1 187 ? -8.911 7.604 16.518 1.00 96.94 187 LEU A N 1
ATOM 1443 C CA . LEU A 1 187 ? -7.735 6.798 16.183 1.00 96.94 187 LEU A CA 1
ATOM 1444 C C . LEU A 1 187 ? -7.695 6.427 14.695 1.00 96.94 187 LEU A C 1
ATOM 1446 O O . LEU A 1 187 ? -6.664 6.580 14.049 1.00 96.94 187 LEU A O 1
ATOM 1450 N N . LEU A 1 188 ? -8.836 6.018 14.141 1.00 97.25 188 LEU A N 1
ATOM 1451 C CA . LEU A 1 188 ? -8.928 5.560 12.759 1.00 97.25 188 LEU A CA 1
ATOM 1452 C C . LEU A 1 188 ? -8.698 6.684 11.732 1.00 97.25 188 LEU A C 1
ATOM 1454 O O . LEU A 1 188 ? -7.933 6.494 10.792 1.00 97.25 188 LEU A O 1
ATOM 1458 N N . SER A 1 189 ? -9.287 7.871 11.922 1.00 97.62 189 SER A N 1
ATOM 1459 C CA . SER A 1 189 ? -8.991 9.024 11.055 1.00 97.62 189 SER A CA 1
ATOM 1460 C C . SER A 1 189 ? -7.551 9.507 11.190 1.00 97.62 189 SER A C 1
ATOM 1462 O O . SER A 1 189 ? -6.957 9.926 10.201 1.00 97.62 189 SER A O 1
ATOM 1464 N N . PHE A 1 190 ? -6.981 9.456 12.400 1.00 98.25 190 PHE A N 1
ATOM 1465 C CA . PHE A 1 190 ? -5.568 9.765 12.608 1.00 98.25 190 PHE A CA 1
ATOM 1466 C C . PHE A 1 190 ? -4.683 8.819 11.788 1.00 98.25 190 PHE A C 1
ATOM 1468 O O . PHE A 1 190 ? -3.848 9.285 11.019 1.00 98.25 190 PHE A O 1
ATOM 1475 N N . MET A 1 191 ? -4.922 7.509 11.888 1.00 98.69 191 MET A N 1
ATOM 1476 C CA . MET A 1 191 ? -4.210 6.490 11.115 1.00 98.69 191 MET A CA 1
ATOM 1477 C C . MET A 1 191 ? -4.347 6.714 9.603 1.00 98.69 191 MET A C 1
ATOM 1479 O O . MET A 1 191 ? -3.346 6.658 8.895 1.00 98.69 191 MET A O 1
ATOM 1483 N N . ALA A 1 192 ? -5.551 7.028 9.111 1.00 98.56 192 ALA A N 1
ATOM 1484 C CA . ALA A 1 192 ? -5.789 7.320 7.695 1.00 98.56 192 ALA A CA 1
ATOM 1485 C C . ALA A 1 192 ? -4.987 8.535 7.197 1.00 98.56 192 ALA A C 1
ATOM 1487 O O . ALA A 1 192 ? -4.381 8.490 6.130 1.00 98.56 192 ALA A O 1
ATOM 1488 N N . VAL A 1 193 ? -4.932 9.619 7.980 1.00 98.31 193 VAL A N 1
ATOM 1489 C CA . VAL A 1 193 ? -4.134 10.802 7.624 1.00 98.31 193 VAL A CA 1
ATOM 1490 C C . VAL A 1 193 ? -2.637 10.506 7.677 1.00 98.31 193 VAL A C 1
ATOM 1492 O O . VAL A 1 193 ? -1.918 10.942 6.785 1.00 98.31 193 VAL A O 1
ATOM 1495 N N . VAL A 1 194 ? -2.164 9.739 8.662 1.00 98.56 194 VAL A N 1
ATOM 1496 C CA . VAL A 1 194 ? -0.761 9.301 8.715 1.00 98.56 194 VAL A CA 1
ATOM 1497 C C . VAL A 1 194 ? -0.406 8.445 7.496 1.00 98.56 194 VAL A C 1
ATOM 1499 O O . VAL A 1 194 ? 0.628 8.683 6.880 1.00 98.56 194 VAL A O 1
ATOM 1502 N N . ASN A 1 195 ? -1.281 7.520 7.089 1.00 98.69 195 ASN A N 1
ATOM 1503 C CA . ASN A 1 195 ? -1.068 6.704 5.893 1.00 98.69 195 ASN A CA 1
ATOM 1504 C C . ASN A 1 195 ? -1.044 7.551 4.606 1.00 98.69 195 ASN A C 1
ATOM 1506 O O . ASN A 1 195 ? -0.204 7.335 3.738 1.00 98.69 195 ASN A O 1
ATOM 1510 N N . ASN A 1 196 ? -1.901 8.575 4.502 1.00 98.25 196 ASN A N 1
ATOM 1511 C CA . ASN A 1 196 ? -1.859 9.531 3.388 1.00 98.25 196 ASN A CA 1
ATOM 1512 C C . ASN A 1 196 ? -0.571 10.362 3.363 1.00 98.25 196 ASN A C 1
ATOM 1514 O O . ASN A 1 196 ? -0.056 10.653 2.286 1.00 98.25 196 ASN A O 1
ATOM 1518 N N . LEU A 1 197 ? -0.056 10.768 4.527 1.00 98.00 197 LEU A N 1
ATOM 1519 C CA . LEU A 1 197 ? 1.213 11.492 4.614 1.00 98.00 197 LEU A CA 1
ATOM 1520 C C . LEU A 1 197 ? 2.384 10.600 4.201 1.00 98.00 197 LEU A C 1
ATOM 1522 O O . LEU A 1 197 ? 3.220 11.039 3.415 1.00 98.00 197 LEU A O 1
ATOM 1526 N N . LEU A 1 198 ? 2.406 9.349 4.674 1.00 97.94 198 LEU A N 1
ATOM 1527 C CA . LEU A 1 198 ? 3.378 8.349 4.242 1.00 97.94 198 LEU A CA 1
ATOM 1528 C C . LEU A 1 198 ? 3.340 8.197 2.720 1.00 97.94 198 LEU A C 1
ATOM 1530 O O . LEU A 1 198 ? 4.378 8.285 2.076 1.00 97.94 198 LEU A O 1
ATOM 1534 N N . TRP A 1 199 ? 2.145 8.035 2.151 1.00 97.44 199 TRP A N 1
ATOM 1535 C CA . TRP A 1 199 ? 1.950 7.900 0.713 1.00 97.44 199 TRP A CA 1
ATOM 1536 C C . TRP A 1 199 ? 2.477 9.091 -0.081 1.00 97.44 199 TRP A C 1
ATOM 1538 O O . TRP A 1 199 ? 3.206 8.912 -1.055 1.00 97.44 199 TRP A O 1
ATOM 1548 N N . PHE A 1 200 ? 2.130 10.307 0.346 1.00 96.44 200 PHE A N 1
ATOM 1549 C CA . PHE A 1 200 ? 2.563 11.532 -0.316 1.00 96.44 200 PHE A CA 1
ATOM 1550 C C . PHE A 1 200 ? 4.087 11.662 -0.319 1.00 96.44 200 PHE A C 1
ATOM 1552 O O . PHE A 1 200 ? 4.667 11.948 -1.359 1.00 96.44 200 PHE A O 1
ATOM 1559 N N . ILE A 1 201 ? 4.738 11.402 0.820 1.00 95.88 201 ILE A N 1
ATOM 1560 C CA . ILE A 1 201 ? 6.201 11.453 0.919 1.00 95.88 201 ILE A CA 1
ATOM 1561 C C . ILE A 1 201 ? 6.822 10.347 0.062 1.00 95.88 201 ILE A C 1
ATOM 1563 O O . ILE A 1 201 ? 7.664 10.639 -0.776 1.00 95.88 201 ILE A O 1
ATOM 1567 N N . ALA A 1 202 ? 6.366 9.100 0.210 1.00 95.00 202 ALA A N 1
ATOM 1568 C CA . ALA A 1 202 ? 6.889 7.936 -0.505 1.00 95.00 202 ALA A CA 1
ATOM 1569 C C . ALA A 1 202 ? 6.869 8.109 -2.028 1.00 95.00 202 ALA A C 1
ATOM 1571 O O . ALA A 1 202 ? 7.799 7.720 -2.726 1.00 95.00 202 ALA A O 1
ATOM 1572 N N . THR A 1 203 ? 5.813 8.713 -2.563 1.00 95.81 203 THR A N 1
ATOM 1573 C CA . THR A 1 203 ? 5.621 8.831 -4.013 1.00 95.81 203 THR A CA 1
ATOM 1574 C C . THR A 1 203 ? 6.444 9.937 -4.670 1.00 95.81 203 THR A C 1
ATOM 1576 O O . THR A 1 203 ? 6.478 9.998 -5.896 1.00 95.81 203 THR A O 1
ATOM 1579 N N . LEU A 1 204 ? 7.167 10.770 -3.909 1.00 93.56 204 LEU A N 1
ATOM 1580 C CA . LEU A 1 204 ? 8.033 11.809 -4.479 1.00 93.56 204 LEU A CA 1
ATOM 1581 C C . LEU A 1 204 ? 9.140 11.225 -5.368 1.00 93.56 204 LEU A C 1
ATOM 1583 O O . LEU A 1 204 ? 9.383 11.760 -6.446 1.00 93.56 204 LEU A O 1
ATOM 1587 N N . GLY A 1 205 ? 9.772 10.119 -4.958 1.00 93.69 205 GLY A N 1
ATOM 1588 C CA . GLY A 1 205 ? 10.840 9.476 -5.733 1.00 93.69 205 GLY A CA 1
ATOM 1589 C C . GLY A 1 205 ? 10.352 9.006 -7.101 1.00 93.69 205 GLY A C 1
ATOM 1590 O O . GLY A 1 205 ? 10.850 9.473 -8.123 1.00 93.69 205 GLY A O 1
ATOM 1591 N N . VAL A 1 206 ? 9.305 8.175 -7.129 1.00 94.69 206 VAL A N 1
ATOM 1592 C CA . VAL A 1 206 ? 8.722 7.684 -8.390 1.00 94.69 206 VAL A CA 1
ATOM 1593 C C . VAL A 1 206 ? 8.086 8.806 -9.221 1.00 94.69 206 VAL A C 1
ATOM 1595 O O . VAL A 1 206 ? 8.107 8.748 -10.446 1.00 94.69 206 VAL A O 1
ATOM 1598 N N . ALA A 1 207 ? 7.559 9.870 -8.602 1.00 94.06 207 ALA A N 1
ATOM 1599 C CA . ALA A 1 207 ? 7.073 11.035 -9.342 1.00 94.06 207 ALA A CA 1
ATOM 1600 C C . ALA A 1 207 ? 8.218 11.755 -10.071 1.00 94.06 207 ALA A C 1
ATOM 1602 O O . ALA A 1 207 ? 8.063 12.120 -11.236 1.00 94.06 207 ALA A O 1
ATOM 1603 N N . ILE A 1 208 ? 9.372 11.927 -9.414 1.00 94.94 208 ILE A N 1
ATOM 1604 C CA . ILE A 1 208 ? 10.566 12.508 -10.039 1.00 94.94 208 ILE A CA 1
ATOM 1605 C C . ILE A 1 208 ? 11.060 11.604 -11.175 1.00 94.94 208 ILE A C 1
ATOM 1607 O O . ILE A 1 208 ? 11.279 12.088 -12.285 1.00 94.94 208 ILE A O 1
ATOM 1611 N N . GLU A 1 209 ? 11.180 10.300 -10.922 1.00 96.81 209 GLU A N 1
ATOM 1612 C CA . GLU A 1 209 ? 11.573 9.299 -11.921 1.00 96.81 209 GLU A CA 1
ATOM 1613 C C . GLU A 1 209 ? 10.667 9.362 -13.161 1.00 96.81 209 GLU A C 1
ATOM 1615 O O . GLU A 1 209 ? 11.131 9.544 -14.286 1.00 96.81 209 GLU A O 1
ATOM 1620 N N . VAL A 1 210 ? 9.351 9.275 -12.973 1.00 96.25 210 VAL A N 1
ATOM 1621 C CA . VAL A 1 210 ? 8.397 9.237 -14.083 1.00 96.25 210 VAL A CA 1
ATOM 1622 C C . VAL A 1 210 ? 8.391 10.548 -14.870 1.00 96.25 210 VAL A C 1
ATOM 1624 O O . VAL A 1 210 ? 8.466 10.516 -16.099 1.00 96.25 210 VAL A O 1
ATOM 1627 N N . LEU A 1 211 ? 8.313 11.698 -14.194 1.00 94.62 211 LEU A N 1
ATOM 1628 C CA . LEU A 1 211 ? 8.137 12.996 -14.853 1.00 94.62 211 LEU A CA 1
ATOM 1629 C C . LEU A 1 211 ? 9.410 13.504 -15.533 1.00 94.62 211 LEU A C 1
ATOM 1631 O O . LEU A 1 211 ? 9.322 14.092 -16.610 1.00 94.62 211 LEU A O 1
ATOM 1635 N N . PHE A 1 212 ? 10.576 13.293 -14.921 1.00 95.44 212 PHE A N 1
ATOM 1636 C CA . PHE A 1 212 ? 11.836 13.862 -15.405 1.00 95.44 212 PHE A CA 1
ATOM 1637 C C . PHE A 1 212 ? 12.732 12.850 -16.117 1.00 95.44 212 PHE A C 1
ATOM 1639 O O . PHE A 1 212 ? 13.642 13.267 -16.830 1.00 95.44 212 PHE A O 1
ATOM 1646 N N . GLN A 1 213 ? 12.478 11.544 -15.975 1.00 96.81 213 GLN A N 1
ATOM 1647 C CA . GLN A 1 213 ? 13.230 10.510 -16.685 1.00 96.81 213 GLN A CA 1
ATOM 1648 C C . GLN A 1 213 ? 12.353 9.719 -17.662 1.00 96.81 213 GLN A C 1
ATOM 1650 O O . GLN A 1 213 ? 12.547 9.818 -18.874 1.00 96.81 213 GLN A O 1
ATOM 1655 N N . LEU A 1 214 ? 11.374 8.951 -17.171 1.00 97.62 214 LEU A N 1
ATOM 1656 C CA . LEU A 1 214 ? 10.695 7.939 -17.993 1.00 97.62 214 LEU A CA 1
ATOM 1657 C C . LEU A 1 214 ? 9.777 8.540 -19.066 1.00 97.62 214 LEU A C 1
ATOM 1659 O O . LEU A 1 214 ? 9.759 8.039 -20.189 1.00 97.62 214 LEU A O 1
ATOM 1663 N N . ILE A 1 215 ? 9.045 9.622 -18.780 1.00 97.38 215 ILE A N 1
ATOM 1664 C CA . ILE A 1 215 ? 8.194 10.293 -19.780 1.00 97.38 215 ILE A CA 1
ATOM 1665 C C . ILE A 1 215 ? 9.039 10.967 -20.876 1.00 97.38 215 ILE A C 1
ATOM 1667 O O . ILE A 1 215 ? 8.839 10.620 -22.043 1.00 97.38 215 ILE A O 1
ATOM 1671 N N . PRO A 1 216 ? 10.019 11.845 -20.569 1.00 97.69 216 PRO A N 1
ATOM 1672 C CA . PRO A 1 216 ? 10.872 12.439 -21.599 1.00 97.69 216 PRO A CA 1
ATOM 1673 C C . PRO A 1 216 ? 11.580 11.387 -22.458 1.00 97.69 216 PRO A C 1
ATOM 1675 O O . PRO A 1 216 ? 11.606 11.496 -23.685 1.00 97.69 216 PRO A O 1
ATOM 1678 N N . TRP A 1 217 ? 12.094 10.325 -21.832 1.00 98.12 217 TRP A N 1
ATOM 1679 C CA . TRP A 1 217 ? 12.774 9.240 -22.534 1.00 98.12 217 TRP A CA 1
ATOM 1680 C C . TRP A 1 217 ? 11.821 8.407 -23.400 1.00 98.12 217 TRP A C 1
ATOM 1682 O O . TRP A 1 217 ? 12.132 8.062 -24.546 1.00 98.12 217 TRP A O 1
ATOM 1692 N N . SER A 1 218 ? 10.624 8.095 -22.901 1.00 97.50 218 SER A N 1
ATOM 1693 C CA . SER A 1 218 ? 9.648 7.309 -23.660 1.00 97.50 218 SER A CA 1
ATOM 1694 C C . SER A 1 218 ? 9.068 8.070 -24.853 1.00 97.50 218 SER A C 1
ATOM 1696 O O . SER A 1 218 ? 8.850 7.452 -25.895 1.00 97.50 218 SER A O 1
ATOM 1698 N N . MET A 1 219 ? 8.937 9.397 -24.752 1.00 97.81 219 MET A N 1
ATOM 1699 C CA . MET A 1 219 ? 8.537 10.292 -25.847 1.00 97.81 219 MET A CA 1
ATOM 1700 C C . MET A 1 219 ? 9.663 10.607 -26.847 1.00 97.81 219 MET A C 1
ATOM 1702 O O . MET A 1 219 ? 9.398 11.214 -27.880 1.00 97.81 219 MET A O 1
ATOM 1706 N N . GLY A 1 220 ? 10.907 10.208 -26.562 1.00 97.06 220 GLY A N 1
ATOM 1707 C CA . GLY A 1 220 ? 12.059 10.494 -27.425 1.00 97.06 220 GLY A CA 1
ATOM 1708 C C . GLY A 1 220 ? 12.599 11.923 -27.307 1.00 97.06 220 GLY A C 1
ATOM 1709 O O . GLY A 1 220 ? 13.338 12.358 -28.182 1.00 97.06 220 GLY A O 1
ATOM 1710 N N . LEU A 1 221 ? 12.255 12.650 -26.237 1.00 97.62 221 LEU A N 1
ATOM 1711 C CA . LEU A 1 221 ? 12.798 13.985 -25.947 1.00 97.62 221 LEU A CA 1
ATOM 1712 C C . LEU A 1 221 ? 14.242 13.925 -25.427 1.00 97.62 221 LEU A C 1
ATOM 1714 O O . LEU A 1 221 ? 14.983 14.896 -25.542 1.00 97.62 221 LEU A O 1
ATOM 1718 N N . VAL A 1 222 ? 14.631 12.788 -24.848 1.00 97.12 222 VAL A N 1
ATOM 1719 C CA . VAL A 1 222 ? 16.007 12.476 -24.444 1.00 97.12 222 VAL A CA 1
ATOM 1720 C C . VAL A 1 222 ? 16.367 11.065 -24.899 1.00 97.12 222 VAL A C 1
ATOM 1722 O O . VAL A 1 222 ? 15.519 10.171 -24.917 1.00 97.12 222 VAL A O 1
ATOM 1725 N N . GLU A 1 223 ? 17.632 10.848 -25.250 1.00 94.75 223 GLU A N 1
ATOM 1726 C CA . GLU A 1 223 ? 18.098 9.558 -25.781 1.00 94.75 223 GLU A CA 1
ATOM 1727 C C . GLU A 1 223 ? 18.358 8.514 -24.689 1.00 94.75 223 GLU A C 1
ATOM 1729 O O . GLU A 1 223 ? 18.230 7.310 -24.920 1.00 94.75 223 GLU A O 1
ATOM 1734 N N . ARG A 1 224 ? 18.748 8.965 -23.492 1.00 94.38 224 ARG A N 1
ATOM 1735 C CA . ARG A 1 224 ? 19.234 8.108 -22.404 1.00 94.38 224 ARG A CA 1
ATOM 1736 C C . ARG A 1 224 ? 18.635 8.518 -21.066 1.00 94.38 224 ARG A C 1
ATOM 1738 O O . ARG A 1 224 ? 18.283 9.674 -20.855 1.00 94.38 224 ARG A O 1
ATOM 1745 N N . VAL A 1 225 ? 18.588 7.550 -20.159 1.00 96.31 225 VAL A N 1
ATOM 1746 C CA . VAL A 1 225 ? 18.230 7.714 -18.750 1.00 96.31 225 VAL A CA 1
ATOM 1747 C C . VAL A 1 225 ? 19.324 7.093 -17.888 1.00 96.31 225 VAL A C 1
ATOM 1749 O O . VAL A 1 225 ? 19.931 6.092 -18.273 1.00 96.31 225 VAL A O 1
ATOM 1752 N N . ASP A 1 226 ? 19.577 7.680 -16.722 1.00 96.19 226 ASP A N 1
ATOM 1753 C CA . ASP A 1 226 ? 20.415 7.057 -15.703 1.00 96.19 226 ASP A CA 1
ATOM 1754 C C . ASP A 1 226 ? 19.638 5.914 -15.030 1.00 96.19 226 ASP A C 1
ATOM 1756 O O . ASP A 1 226 ? 18.697 6.139 -14.262 1.00 96.19 226 ASP A O 1
ATOM 1760 N N . VAL A 1 227 ? 20.031 4.678 -15.347 1.00 96.25 227 VAL A N 1
ATOM 1761 C CA . VAL A 1 227 ? 19.387 3.457 -14.848 1.00 96.25 227 VAL A CA 1
ATOM 1762 C C . VAL A 1 227 ? 19.528 3.331 -13.331 1.00 96.25 227 VAL A C 1
ATOM 1764 O O . VAL A 1 227 ? 18.550 2.999 -12.659 1.00 96.25 227 VAL A O 1
ATOM 1767 N N . LEU A 1 228 ? 20.702 3.630 -12.770 1.00 96.94 228 LEU A N 1
ATOM 1768 C CA . LEU A 1 228 ? 20.936 3.511 -11.331 1.00 96.94 228 LEU A CA 1
ATOM 1769 C C . LEU A 1 228 ? 20.095 4.529 -10.561 1.00 96.94 228 LEU A C 1
ATOM 1771 O O . LEU A 1 228 ? 19.451 4.185 -9.565 1.00 96.94 228 LEU A O 1
ATOM 1775 N N . LEU A 1 229 ? 20.053 5.771 -11.044 1.00 96.94 229 LEU A N 1
ATOM 1776 C CA . LEU A 1 229 ? 19.228 6.812 -10.449 1.00 96.94 229 LEU A CA 1
ATOM 1777 C C . LEU A 1 229 ? 17.740 6.463 -10.546 1.00 96.94 229 LEU A C 1
ATOM 1779 O O . LEU A 1 229 ? 17.045 6.588 -9.540 1.00 96.94 229 LEU A O 1
ATOM 1783 N N . SER A 1 230 ? 17.268 5.963 -11.697 1.00 96.81 230 SER A N 1
ATOM 1784 C CA . SER A 1 230 ? 15.861 5.562 -11.861 1.00 96.81 230 SER A CA 1
ATOM 1785 C C . SER A 1 230 ? 15.452 4.510 -10.827 1.00 96.81 230 SER A C 1
ATOM 1787 O O . SER A 1 230 ? 14.503 4.712 -10.078 1.00 96.81 230 SER A O 1
ATOM 1789 N N . ARG A 1 231 ? 16.264 3.460 -10.642 1.00 97.00 231 ARG A N 1
ATOM 1790 C CA . ARG A 1 231 ? 16.004 2.400 -9.653 1.00 97.00 231 ARG A CA 1
ATOM 1791 C C . ARG A 1 231 ? 16.098 2.903 -8.213 1.00 97.00 231 ARG A C 1
ATOM 1793 O O . ARG A 1 231 ? 15.348 2.436 -7.361 1.00 97.00 231 ARG A O 1
ATOM 1800 N N . THR A 1 232 ? 16.975 3.867 -7.944 1.00 97.06 232 THR A N 1
ATOM 1801 C CA . THR A 1 232 ? 17.098 4.493 -6.618 1.00 97.06 232 THR A CA 1
ATOM 1802 C C . THR A 1 232 ? 15.869 5.341 -6.281 1.00 97.06 232 THR A C 1
ATOM 1804 O O . THR A 1 232 ? 15.337 5.255 -5.174 1.00 97.06 232 THR A O 1
ATOM 1807 N N . LEU A 1 233 ? 15.363 6.111 -7.246 1.00 96.81 233 LEU A N 1
ATOM 1808 C CA . LEU A 1 233 ? 14.118 6.870 -7.118 1.00 96.81 233 LEU A CA 1
ATOM 1809 C C . LEU A 1 233 ? 12.891 5.952 -7.023 1.00 96.81 233 LEU A C 1
ATOM 1811 O O . LEU A 1 233 ? 11.997 6.208 -6.211 1.00 96.81 233 LEU A O 1
ATOM 1815 N N . PHE A 1 234 ? 12.879 4.853 -7.782 1.00 97.56 234 PHE A N 1
ATOM 1816 C CA . PHE A 1 234 ? 11.850 3.829 -7.678 1.00 97.56 234 PHE A CA 1
ATOM 1817 C C . PHE A 1 234 ? 11.833 3.219 -6.278 1.00 97.56 234 PHE A C 1
ATOM 1819 O O . PHE A 1 234 ? 10.767 3.109 -5.690 1.00 97.56 234 PHE A O 1
ATOM 1826 N N . TRP A 1 235 ? 12.980 2.852 -5.697 1.00 97.56 235 TRP A N 1
ATOM 1827 C CA . TRP A 1 235 ? 13.021 2.192 -4.385 1.00 97.56 235 TRP A CA 1
ATOM 1828 C C . TRP A 1 235 ? 12.914 3.120 -3.180 1.00 97.56 235 TRP A C 1
ATOM 1830 O O . TRP A 1 235 ? 12.484 2.663 -2.120 1.00 97.56 235 TRP A O 1
ATOM 1840 N N . TYR A 1 236 ? 13.175 4.418 -3.348 1.00 94.88 236 TYR A N 1
ATOM 1841 C CA . TYR A 1 236 ? 12.681 5.439 -2.418 1.00 94.88 236 TYR A CA 1
ATOM 1842 C C . TYR A 1 236 ? 11.163 5.297 -2.212 1.00 94.88 236 TYR A C 1
ATOM 1844 O O . TYR A 1 236 ? 10.663 5.364 -1.089 1.00 94.88 236 TYR A O 1
ATOM 1852 N N . PHE A 1 237 ? 10.437 5.050 -3.304 1.00 94.94 237 PHE A N 1
ATOM 1853 C CA . PHE A 1 237 ? 8.999 4.811 -3.301 1.00 94.94 237 PHE A CA 1
ATOM 1854 C C . PHE A 1 237 ? 8.641 3.373 -2.904 1.00 94.94 237 PHE A C 1
ATOM 1856 O O . PHE A 1 237 ? 7.807 3.158 -2.026 1.00 94.94 237 PHE A O 1
ATOM 1863 N N . GLY A 1 238 ? 9.269 2.391 -3.545 1.00 94.00 238 GLY A N 1
ATOM 1864 C CA . GLY A 1 238 ? 8.845 0.997 -3.568 1.00 94.00 238 GLY A CA 1
ATOM 1865 C C . GLY A 1 238 ? 8.900 0.313 -2.209 1.00 94.00 238 GLY A C 1
ATOM 1866 O O . GLY A 1 238 ? 8.069 -0.555 -1.951 1.00 94.00 238 GLY A O 1
ATOM 1867 N N . HIS A 1 239 ? 9.803 0.728 -1.313 1.00 93.88 239 HIS A N 1
ATOM 1868 C CA . HIS A 1 239 ? 9.769 0.215 0.052 1.00 93.88 239 HIS A CA 1
ATOM 1869 C C . HIS A 1 239 ? 8.627 0.828 0.867 1.00 93.88 239 HIS A C 1
ATOM 1871 O O . HIS A 1 239 ? 7.798 0.113 1.420 1.00 93.88 239 HIS A O 1
ATOM 1877 N N . ALA A 1 240 ? 8.524 2.157 0.914 1.00 94.81 240 ALA A N 1
ATOM 1878 C CA . ALA A 1 240 ? 7.471 2.832 1.673 1.00 94.81 240 ALA A CA 1
ATOM 1879 C C . ALA A 1 240 ? 6.053 2.473 1.175 1.00 94.81 240 ALA A C 1
ATOM 1881 O O . ALA A 1 240 ? 5.107 2.400 1.965 1.00 94.81 240 ALA A O 1
ATOM 1882 N N . LEU A 1 241 ? 5.926 2.181 -0.122 1.00 95.38 241 LEU A N 1
ATOM 1883 C CA . LEU A 1 241 ? 4.734 1.647 -0.776 1.00 95.38 241 LEU A CA 1
ATOM 1884 C C . LEU A 1 241 ? 4.189 0.397 -0.068 1.00 95.38 241 LEU A C 1
ATOM 1886 O O . LEU A 1 241 ? 2.976 0.292 0.113 1.00 95.38 241 LEU A O 1
ATOM 1890 N N . VAL A 1 242 ? 5.046 -0.525 0.390 1.00 95.44 242 VAL A N 1
ATOM 1891 C CA . VAL A 1 242 ? 4.550 -1.763 1.013 1.00 95.44 242 VAL A CA 1
ATOM 1892 C C . VAL A 1 242 ? 3.891 -1.513 2.368 1.00 95.44 242 VAL A C 1
ATOM 1894 O O . VAL A 1 242 ? 2.932 -2.197 2.727 1.00 95.44 242 VAL A O 1
ATOM 1897 N N . TYR A 1 243 ? 4.329 -0.486 3.101 1.00 96.94 243 TYR A N 1
ATOM 1898 C CA . TYR A 1 243 ? 3.651 -0.079 4.332 1.00 96.94 243 TYR A CA 1
ATOM 1899 C C . TYR A 1 243 ? 2.378 0.702 4.054 1.00 96.94 243 TYR A C 1
ATOM 1901 O O . TYR A 1 243 ? 1.407 0.526 4.785 1.00 96.94 243 TYR A O 1
ATOM 1909 N N . PHE A 1 244 ? 2.332 1.497 2.982 1.00 97.44 244 PHE A N 1
ATOM 1910 C CA . PHE A 1 244 ? 1.080 2.116 2.552 1.00 97.44 244 PHE A CA 1
ATOM 1911 C C . PHE A 1 244 ? -0.020 1.064 2.332 1.00 97.44 244 PHE A C 1
ATOM 1913 O O . PHE A 1 244 ? -1.165 1.283 2.733 1.00 97.44 244 PHE A O 1
ATOM 1920 N N . TRP A 1 245 ? 0.337 -0.107 1.791 1.00 96.12 245 TRP A N 1
ATOM 1921 C CA . TRP A 1 245 ? -0.567 -1.255 1.663 1.00 96.12 245 TRP A CA 1
ATOM 1922 C C . TRP A 1 245 ? -0.918 -1.922 2.990 1.00 96.12 245 TRP A C 1
ATOM 1924 O O . TRP A 1 245 ? -2.070 -2.294 3.206 1.00 96.12 245 TRP A O 1
ATOM 1934 N N . LEU A 1 246 ? 0.065 -2.078 3.876 1.00 97.31 246 LEU A N 1
ATOM 1935 C CA . LEU A 1 246 ? -0.086 -2.791 5.143 1.00 97.31 246 LEU A CA 1
ATOM 1936 C C . LEU A 1 246 ? -0.908 -2.020 6.184 1.00 97.31 246 LEU A C 1
ATOM 1938 O O . LEU A 1 246 ? -1.706 -2.604 6.918 1.00 97.31 246 LEU A O 1
ATOM 1942 N N . LEU A 1 247 ? -0.718 -0.705 6.278 1.00 98.25 247 LEU A N 1
ATOM 1943 C CA . LEU A 1 247 ? -1.335 0.121 7.315 1.00 98.25 247 LEU A CA 1
ATOM 1944 C C . LEU A 1 247 ? -2.877 0.063 7.362 1.00 98.25 247 LEU A C 1
ATOM 1946 O O . LEU A 1 247 ? -3.420 0.066 8.464 1.00 98.25 247 LEU A O 1
ATOM 1950 N N . PRO A 1 248 ? -3.621 -0.039 6.251 1.00 97.94 248 PRO A N 1
ATOM 1951 C CA . PRO A 1 248 ? -5.058 -0.328 6.261 1.00 97.94 248 PRO A CA 1
ATOM 1952 C C . PRO A 1 248 ? -5.420 -1.648 6.948 1.00 97.94 248 PRO A C 1
ATOM 1954 O O . PRO A 1 248 ? -6.379 -1.684 7.722 1.00 97.94 248 PRO A O 1
ATOM 1957 N N . ALA A 1 249 ? -4.645 -2.716 6.733 1.00 97.62 249 ALA A N 1
ATOM 1958 C CA . ALA A 1 249 ? -4.827 -3.965 7.469 1.00 97.62 249 ALA A CA 1
ATOM 1959 C C . ALA A 1 249 ? -4.584 -3.727 8.966 1.00 97.62 249 ALA A C 1
ATOM 1961 O O . ALA A 1 249 ? -5.405 -4.111 9.797 1.00 97.62 249 ALA A O 1
ATOM 1962 N N . TYR A 1 250 ? -3.546 -2.963 9.323 1.00 98.44 250 TYR A N 1
ATOM 1963 C CA . TYR A 1 250 ? -3.293 -2.581 10.717 1.00 98.44 250 TYR A CA 1
ATOM 1964 C C . TYR A 1 250 ? -4.427 -1.732 11.304 1.00 98.44 250 TYR A C 1
ATOM 1966 O O . TYR A 1 250 ? -4.780 -1.909 12.466 1.00 98.44 250 TYR A O 1
ATOM 1974 N N . MET A 1 251 ? -5.057 -0.846 10.529 1.00 98.44 251 MET A N 1
ATOM 1975 C CA . MET A 1 251 ? -6.241 -0.099 10.969 1.00 98.44 251 MET A CA 1
ATOM 1976 C C . MET A 1 251 ? -7.396 -1.046 11.316 1.00 98.44 251 MET A C 1
ATOM 1978 O O . MET A 1 251 ? -8.053 -0.871 12.346 1.00 98.44 251 MET A O 1
ATOM 1982 N N . VAL A 1 252 ? -7.630 -2.073 10.490 1.00 97.81 252 VAL A N 1
ATOM 1983 C CA . VAL A 1 252 ? -8.606 -3.132 10.783 1.00 97.81 252 VAL A CA 1
ATOM 1984 C C . VAL A 1 252 ? -8.209 -3.873 12.060 1.00 97.81 252 VAL A C 1
ATOM 1986 O O . VAL A 1 252 ? -9.032 -4.015 12.965 1.00 97.81 252 VAL A O 1
ATOM 1989 N N . TRP A 1 253 ? -6.948 -4.276 12.188 1.00 97.94 253 TRP A N 1
ATOM 1990 C CA . TRP A 1 253 ? -6.452 -5.038 13.333 1.00 97.94 253 TRP A CA 1
ATOM 1991 C C . TRP A 1 253 ? -6.514 -4.256 14.649 1.00 97.94 253 TRP A C 1
ATOM 1993 O O . TRP A 1 253 ? -6.928 -4.804 15.665 1.00 97.94 253 TRP A O 1
ATOM 2003 N N . TYR A 1 254 ? -6.177 -2.968 14.641 1.00 98.12 254 TYR A N 1
ATOM 2004 C CA . TYR A 1 254 ? -6.200 -2.126 15.836 1.00 98.12 254 TYR A CA 1
ATOM 2005 C C . TYR A 1 254 ? -7.597 -1.631 16.210 1.00 98.12 254 TYR A C 1
ATOM 2007 O O . TYR A 1 254 ? -7.887 -1.476 17.394 1.00 98.12 254 TYR A O 1
ATOM 2015 N N . VAL A 1 255 ? -8.462 -1.331 15.235 1.00 96.81 255 VAL A N 1
ATOM 2016 C CA . VAL A 1 255 ? -9.716 -0.601 15.504 1.00 96.81 255 VAL A CA 1
ATOM 2017 C C . VAL A 1 255 ? -10.961 -1.454 15.300 1.00 96.81 255 VAL A C 1
ATOM 2019 O O . VAL A 1 255 ? -11.943 -1.293 16.032 1.00 96.81 255 VAL A O 1
ATOM 2022 N N . VAL A 1 256 ? -10.958 -2.335 14.300 1.00 95.88 256 VAL A N 1
ATOM 2023 C CA . VAL A 1 256 ? -12.136 -3.129 13.923 1.00 95.88 256 VAL A CA 1
ATOM 2024 C C . VAL A 1 256 ? -12.154 -4.448 14.684 1.00 95.88 256 VAL A C 1
ATOM 2026 O O . VAL A 1 256 ? -13.158 -4.759 15.322 1.00 95.88 256 VAL A O 1
ATOM 2029 N N . ILE A 1 257 ? -11.045 -5.188 14.692 1.00 98.00 257 ILE A N 1
ATOM 2030 C CA . ILE A 1 257 ? -10.963 -6.507 15.330 1.00 98.00 257 ILE A CA 1
ATOM 2031 C C . ILE A 1 257 ? -11.319 -6.481 16.821 1.00 98.00 257 ILE A C 1
ATOM 2033 O O . ILE A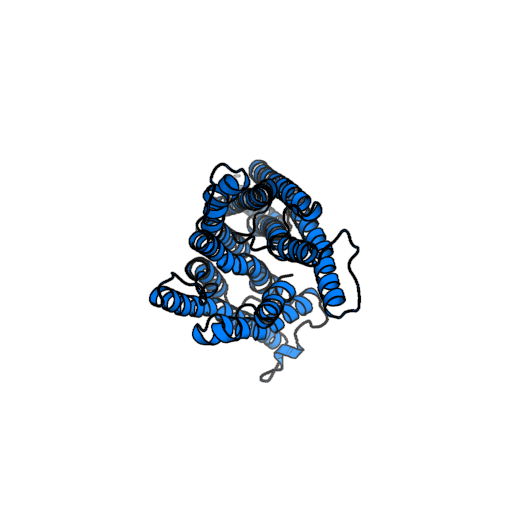 1 257 ? -12.135 -7.311 17.223 1.00 98.00 257 ILE A O 1
ATOM 2037 N N . PRO A 1 258 ? -10.838 -5.527 17.647 1.00 97.31 258 PRO A N 1
ATOM 2038 C CA . PRO A 1 258 ? -11.217 -5.488 19.056 1.00 97.31 258 PRO A CA 1
ATOM 2039 C C . PRO A 1 258 ? -12.729 -5.333 19.243 1.00 97.31 258 PRO A C 1
ATOM 2041 O O . PRO A 1 258 ? -13.301 -5.927 20.149 1.00 97.31 258 PRO A O 1
ATOM 2044 N N . LYS A 1 259 ? -13.404 -4.608 18.339 1.00 95.19 259 LYS A N 1
ATOM 2045 C CA . LYS A 1 259 ? -14.868 -4.472 18.351 1.00 95.19 259 LYS A CA 1
ATOM 2046 C C . LYS A 1 259 ? -15.568 -5.752 17.908 1.00 95.19 259 LYS A C 1
ATOM 2048 O O . LYS A 1 259 ? -16.561 -6.123 18.523 1.00 95.19 259 LYS A O 1
ATOM 2053 N N . VAL A 1 260 ? -15.055 -6.431 16.878 1.00 97.00 260 VAL A N 1
ATOM 2054 C CA . VAL A 1 260 ? -15.601 -7.710 16.386 1.00 97.00 260 VAL A CA 1
ATOM 2055 C C . VAL A 1 260 ? -15.580 -8.771 17.485 1.00 97.00 260 VAL A C 1
ATOM 2057 O O . VAL A 1 260 ? -16.579 -9.452 17.691 1.00 97.00 260 VAL A O 1
ATOM 2060 N N . ILE A 1 261 ? -14.489 -8.867 18.248 1.00 97.19 261 ILE A N 1
ATOM 2061 C CA . ILE A 1 261 ? -14.384 -9.830 19.357 1.00 97.19 261 ILE A CA 1
ATOM 2062 C C . ILE A 1 261 ? -15.140 -9.386 20.623 1.00 97.19 261 ILE A C 1
ATOM 2064 O O . ILE A 1 261 ? -15.161 -10.118 21.614 1.00 97.19 261 ILE A O 1
ATOM 2068 N N . GLY A 1 262 ? -15.746 -8.191 20.622 1.00 96.06 262 GLY A N 1
ATOM 2069 C CA . GLY A 1 262 ? -16.435 -7.608 21.776 1.00 96.06 262 GLY A CA 1
ATOM 2070 C C . GLY A 1 262 ? -15.502 -7.182 22.915 1.00 96.06 262 GLY A C 1
ATOM 2071 O O . GLY A 1 262 ? -15.922 -7.182 24.068 1.00 96.06 262 GLY A O 1
ATOM 2072 N N . GLY A 1 263 ? -14.241 -6.880 22.604 1.00 94.94 263 GLY A N 1
ATOM 2073 C CA . GLY A 1 263 ? -13.220 -6.418 23.542 1.00 94.94 263 GLY A CA 1
ATOM 2074 C C . GLY A 1 263 ? -12.842 -4.949 23.342 1.00 94.94 263 GLY A C 1
ATOM 2075 O O . GLY A 1 263 ? -13.534 -4.171 22.680 1.00 94.94 263 GLY A O 1
ATOM 2076 N N . LYS A 1 264 ? -11.708 -4.561 23.926 1.00 94.44 264 LYS A N 1
ATOM 2077 C CA . LYS A 1 264 ? -11.111 -3.225 23.795 1.00 94.44 264 LYS A CA 1
ATOM 2078 C C . LYS A 1 264 ? -9.697 -3.352 23.249 1.00 94.44 264 LYS A C 1
ATOM 2080 O O . LYS A 1 264 ? -9.022 -4.339 23.519 1.00 94.44 264 LYS A O 1
ATOM 2085 N N . ILE A 1 265 ? -9.256 -2.352 22.491 1.00 96.31 265 ILE A N 1
ATOM 2086 C CA . ILE A 1 265 ? -7.850 -2.247 22.087 1.00 96.31 265 ILE A CA 1
ATOM 2087 C C . ILE A 1 265 ? -6.961 -2.174 23.338 1.00 96.31 265 ILE A C 1
ATOM 2089 O O . ILE A 1 265 ? -7.309 -1.484 24.295 1.00 96.31 265 ILE A O 1
ATOM 2093 N N . PHE A 1 266 ? -5.812 -2.851 23.311 1.00 97.38 266 PHE A N 1
ATOM 2094 C CA . PHE A 1 266 ? -4.832 -2.814 24.400 1.00 97.38 266 PHE A CA 1
ATOM 2095 C C . PHE A 1 266 ? -4.358 -1.388 24.736 1.00 97.38 266 PHE A C 1
ATOM 2097 O O . PHE A 1 266 ? -4.373 -0.985 25.896 1.00 97.38 266 PHE A O 1
ATOM 2104 N N . SER A 1 267 ? -3.947 -0.602 23.732 1.00 97.19 267 SER A N 1
ATOM 2105 C CA . SER A 1 267 ? -3.508 0.784 23.934 1.00 97.19 267 SER A CA 1
ATOM 2106 C C . SER A 1 267 ? -3.630 1.622 22.662 1.00 97.19 267 SER A C 1
ATOM 2108 O O . SER A 1 267 ? -2.967 1.356 21.658 1.00 97.19 267 SER A O 1
ATOM 2110 N N . GLU A 1 268 ? -4.435 2.688 22.715 1.00 96.12 268 GLU A N 1
ATOM 2111 C CA . GLU A 1 268 ? -4.516 3.656 21.613 1.00 96.12 268 GLU A CA 1
ATOM 2112 C C . GLU A 1 268 ? -3.197 4.410 21.411 1.00 96.12 268 GLU A C 1
ATOM 2114 O O . GLU A 1 268 ? -2.799 4.656 20.274 1.00 96.12 268 GLU A O 1
ATOM 2119 N N . SER A 1 269 ? -2.498 4.767 22.494 1.00 96.44 269 SER A N 1
ATOM 2120 C CA . SER A 1 269 ? -1.217 5.481 22.416 1.00 96.44 269 SER A CA 1
ATOM 2121 C C . SER A 1 269 ? -0.141 4.636 21.739 1.00 96.44 269 SER A C 1
ATOM 2123 O O . SER A 1 269 ? 0.613 5.158 20.921 1.00 96.44 269 SER A O 1
ATOM 2125 N N . LEU A 1 270 ? -0.108 3.328 22.023 1.00 97.12 270 LEU A N 1
ATOM 2126 C CA . LEU A 1 270 ? 0.823 2.400 21.380 1.00 97.12 270 LEU A CA 1
ATOM 2127 C C . LEU A 1 270 ? 0.538 2.280 19.878 1.00 97.12 270 LEU A C 1
ATOM 2129 O O . LEU A 1 270 ? 1.464 2.324 19.073 1.00 97.12 270 LEU A O 1
ATOM 2133 N N . ALA A 1 271 ? -0.741 2.205 19.497 1.00 97.75 271 ALA A N 1
ATOM 2134 C CA . ALA A 1 271 ? -1.148 2.172 18.096 1.00 97.75 271 ALA A CA 1
ATOM 2135 C C . ALA A 1 271 ? -0.791 3.478 17.358 1.00 97.75 271 ALA A C 1
ATOM 2137 O O . ALA A 1 271 ? -0.279 3.438 16.240 1.00 97.75 271 ALA A O 1
ATOM 2138 N N . LYS A 1 272 ? -0.990 4.645 17.992 1.00 97.81 272 LYS A N 1
ATOM 2139 C CA . LYS A 1 272 ? -0.559 5.939 17.430 1.00 97.81 272 LYS A CA 1
ATOM 2140 C C . LYS A 1 272 ? 0.958 6.001 17.257 1.00 97.81 272 LYS A C 1
ATOM 2142 O O . LYS A 1 272 ? 1.420 6.450 16.211 1.00 97.81 272 LYS A O 1
ATOM 2147 N N . LEU A 1 273 ? 1.720 5.535 18.249 1.00 98.12 273 LEU A N 1
ATOM 2148 C CA . LEU A 1 273 ? 3.179 5.482 18.178 1.00 98.12 273 LEU A CA 1
ATOM 2149 C C . LEU A 1 273 ? 3.647 4.579 17.031 1.00 98.12 273 LEU A C 1
ATOM 2151 O O . LEU A 1 273 ? 4.483 5.011 16.246 1.00 98.12 273 LEU A O 1
ATOM 2155 N N . ALA A 1 274 ? 3.070 3.383 16.878 1.00 98.25 274 ALA A N 1
ATOM 2156 C CA . ALA A 1 274 ? 3.411 2.474 15.784 1.00 98.25 274 ALA A CA 1
ATOM 2157 C C . ALA A 1 274 ? 3.215 3.134 14.406 1.00 98.25 274 ALA A C 1
ATOM 2159 O O . ALA A 1 274 ? 4.119 3.106 13.576 1.00 98.25 274 ALA A O 1
ATOM 2160 N N . PHE A 1 275 ? 2.083 3.812 14.184 1.00 98.38 275 PHE A N 1
ATOM 2161 C CA . PHE A 1 275 ? 1.821 4.538 12.934 1.00 98.38 275 PHE A CA 1
ATOM 2162 C C . PHE A 1 275 ? 2.798 5.697 12.693 1.00 98.38 275 PHE A C 1
ATOM 2164 O O . PHE A 1 275 ? 3.240 5.899 11.564 1.00 98.38 275 PHE A O 1
ATOM 2171 N N . MET A 1 276 ? 3.169 6.443 13.737 1.00 98.19 276 MET A N 1
ATOM 2172 C CA . MET A 1 276 ? 4.172 7.507 13.614 1.00 98.19 276 MET A CA 1
ATOM 2173 C C . MET A 1 276 ? 5.568 6.958 13.305 1.00 98.19 276 MET A C 1
ATOM 2175 O O . MET A 1 276 ? 6.292 7.554 12.512 1.00 98.19 276 MET A O 1
ATOM 2179 N N . LEU A 1 277 ? 5.938 5.816 13.888 1.00 98.12 277 LEU A N 1
ATOM 2180 C CA . LEU A 1 277 ? 7.196 5.142 13.573 1.00 98.12 277 LEU A CA 1
ATOM 2181 C C . LEU A 1 277 ? 7.212 4.654 12.122 1.00 98.12 277 LEU A C 1
ATOM 2183 O O . LEU A 1 277 ? 8.207 4.875 11.440 1.00 98.12 277 LEU A O 1
ATOM 2187 N N . PHE A 1 278 ? 6.113 4.084 11.613 1.00 98.12 278 PHE A N 1
ATOM 2188 C CA . PHE A 1 278 ? 6.014 3.758 10.188 1.00 98.12 278 PHE A CA 1
ATOM 2189 C C . PHE A 1 278 ? 6.181 4.999 9.312 1.00 98.12 278 PHE A C 1
ATOM 2191 O O . PHE A 1 278 ? 6.967 4.960 8.374 1.00 98.12 278 PHE A O 1
ATOM 2198 N N . LEU A 1 279 ? 5.525 6.118 9.628 1.00 97.06 279 LEU A N 1
ATOM 2199 C CA . LEU A 1 279 ? 5.679 7.353 8.852 1.00 97.06 279 LEU A CA 1
ATOM 2200 C C . LEU A 1 279 ? 7.147 7.800 8.733 1.00 97.06 279 LEU A C 1
ATOM 2202 O O . LEU A 1 279 ? 7.573 8.211 7.659 1.00 97.06 279 LEU A O 1
ATOM 2206 N N . ILE A 1 280 ? 7.910 7.721 9.824 1.00 96.12 280 ILE A N 1
ATOM 2207 C CA . ILE A 1 280 ? 9.294 8.212 9.875 1.00 96.12 280 ILE A CA 1
ATOM 2208 C C . ILE A 1 280 ? 10.274 7.207 9.259 1.00 96.12 280 ILE A C 1
ATOM 2210 O O . ILE A 1 280 ? 11.185 7.595 8.531 1.00 96.12 280 ILE A O 1
ATOM 2214 N N . LEU A 1 281 ? 10.106 5.918 9.555 1.00 96.25 281 LEU A N 1
ATOM 2215 C CA . LEU A 1 281 ? 11.108 4.896 9.250 1.00 96.25 281 LEU A CA 1
ATOM 2216 C C . LEU A 1 281 ? 10.904 4.234 7.877 1.00 96.25 281 LEU A C 1
ATOM 2218 O O . LEU A 1 281 ? 11.838 3.633 7.361 1.00 96.25 281 LEU A O 1
ATOM 2222 N N . SER A 1 282 ? 9.727 4.362 7.255 1.00 94.62 282 SER A N 1
ATOM 2223 C CA . SER A 1 282 ? 9.413 3.667 5.993 1.00 94.62 282 SER A CA 1
ATOM 2224 C C . SER A 1 282 ? 10.123 4.218 4.754 1.00 94.62 282 SER A C 1
ATOM 2226 O O . SER A 1 282 ? 10.204 3.520 3.751 1.00 94.62 282 SER A O 1
ATOM 2228 N N . VAL A 1 283 ? 10.591 5.468 4.779 1.00 91.06 283 VAL A N 1
ATOM 2229 C CA . VAL A 1 283 ? 11.173 6.142 3.602 1.00 91.06 283 VAL A CA 1
ATOM 2230 C C . VAL A 1 283 ? 12.695 5.944 3.481 1.00 91.06 283 VAL A C 1
ATOM 2232 O O . VAL A 1 283 ? 13.154 5.581 2.398 1.00 91.06 283 VAL A O 1
ATOM 2235 N N . PRO A 1 284 ? 13.520 6.134 4.534 1.00 93.62 284 PRO A N 1
ATOM 2236 C CA . PRO A 1 284 ? 14.983 6.118 4.406 1.00 93.62 284 PRO A CA 1
ATOM 2237 C C . PRO A 1 284 ? 15.594 4.701 4.414 1.00 93.62 284 PRO A C 1
ATOM 2239 O O . PRO A 1 284 ? 16.579 4.449 5.104 1.00 93.62 284 PRO A O 1
ATOM 2242 N N . VAL A 1 285 ? 14.998 3.759 3.682 1.00 96.44 285 VAL A N 1
ATOM 2243 C CA . VAL A 1 285 ? 15.340 2.322 3.751 1.00 96.44 285 VAL A CA 1
ATOM 2244 C C . VAL A 1 285 ? 15.315 1.599 2.397 1.00 96.44 285 VAL A C 1
ATOM 2246 O O . VAL A 1 285 ? 15.650 0.420 2.335 1.00 96.44 285 VAL A O 1
ATOM 2249 N N . GLY A 1 286 ? 14.974 2.285 1.301 1.00 95.19 286 GLY A N 1
ATOM 2250 C CA . GLY A 1 286 ? 14.836 1.680 -0.032 1.00 95.19 286 GLY A CA 1
ATOM 2251 C C . GLY A 1 286 ? 16.067 0.927 -0.560 1.00 95.19 286 GLY A C 1
ATOM 2252 O O . GLY A 1 286 ? 15.917 -0.010 -1.341 1.00 95.19 286 GLY A O 1
ATOM 2253 N N . LEU A 1 287 ? 17.279 1.261 -0.104 1.00 95.75 287 LEU A N 1
ATOM 2254 C CA . LEU A 1 287 ? 18.522 0.646 -0.579 1.00 95.75 287 LEU A CA 1
ATOM 2255 C C . LEU A 1 287 ? 18.649 -0.843 -0.241 1.00 95.75 287 LEU A C 1
ATOM 2257 O O . LEU A 1 287 ? 19.465 -1.509 -0.876 1.00 95.75 287 LEU A O 1
ATOM 2261 N N . HIS A 1 288 ? 17.852 -1.412 0.674 1.00 95.69 288 HIS A N 1
ATOM 2262 C CA . HIS A 1 288 ? 17.867 -2.875 0.836 1.00 95.69 288 HIS A CA 1
ATOM 2263 C C . HIS A 1 288 ? 17.317 -3.626 -0.380 1.00 95.69 288 HIS A C 1
ATOM 2265 O O . HIS A 1 288 ? 17.558 -4.820 -0.533 1.00 95.69 288 HIS A O 1
ATOM 2271 N N . HIS A 1 289 ? 16.607 -2.944 -1.280 1.00 96.88 289 HIS A N 1
ATOM 2272 C CA . HIS A 1 289 ? 16.239 -3.502 -2.579 1.00 96.88 289 HIS A CA 1
ATOM 2273 C C . HIS A 1 289 ? 17.360 -3.372 -3.626 1.00 96.88 289 HIS A C 1
ATOM 2275 O O . HIS A 1 289 ? 17.224 -3.865 -4.745 1.00 96.88 289 HIS A O 1
ATOM 2281 N N . GLN A 1 290 ? 18.470 -2.721 -3.268 1.00 96.38 290 GLN A N 1
ATOM 2282 C CA . GLN A 1 290 ? 19.621 -2.424 -4.122 1.00 96.38 290 GLN A CA 1
ATOM 2283 C C . GLN A 1 290 ? 20.939 -2.920 -3.498 1.00 96.38 290 GLN A C 1
ATOM 2285 O O . GLN A 1 290 ? 22.015 -2.413 -3.816 1.00 96.38 290 GLN A O 1
ATOM 2290 N N . PHE A 1 291 ? 20.891 -3.922 -2.613 1.00 95.50 291 PHE A N 1
ATOM 2291 C CA . PHE A 1 291 ? 22.101 -4.490 -2.008 1.00 95.50 291 PHE A CA 1
ATOM 2292 C C . PHE A 1 291 ? 23.074 -5.058 -3.041 1.00 95.50 291 PHE A C 1
ATOM 2294 O O . PHE A 1 291 ? 24.272 -4.789 -2.947 1.00 95.50 291 PHE A O 1
ATOM 2301 N N . THR A 1 292 ? 22.553 -5.696 -4.086 1.00 93.81 292 THR A N 1
ATOM 2302 C CA . THR A 1 292 ? 23.338 -6.246 -5.198 1.00 93.81 292 THR A CA 1
ATOM 2303 C C . THR A 1 292 ? 23.704 -5.197 -6.258 1.00 93.81 292 THR A C 1
ATOM 2305 O O . THR A 1 292 ? 24.374 -5.514 -7.238 1.00 93.81 292 THR A O 1
ATOM 2308 N N . GLU A 1 293 ? 23.235 -3.952 -6.122 1.00 94.31 293 GLU A N 1
ATOM 2309 C CA . GLU A 1 293 ? 23.388 -2.930 -7.159 1.00 94.31 293 GLU A CA 1
ATOM 2310 C C . GLU A 1 293 ? 24.795 -2.300 -7.110 1.00 94.31 293 GLU A C 1
ATOM 2312 O O . GLU A 1 293 ? 25.252 -1.904 -6.027 1.00 94.31 293 GLU A O 1
ATOM 2317 N N . PRO A 1 294 ? 25.509 -2.182 -8.244 1.00 93.12 294 PRO A N 1
ATOM 2318 C CA . PRO A 1 294 ? 26.789 -1.482 -8.291 1.00 93.12 294 PRO A CA 1
ATOM 2319 C C . PRO A 1 294 ? 26.607 0.039 -8.151 1.00 93.12 294 PRO A C 1
ATOM 2321 O O . PRO A 1 294 ? 25.513 0.573 -8.296 1.00 93.12 294 PRO A O 1
ATOM 2324 N N . GLY A 1 295 ? 27.696 0.763 -7.876 1.00 93.12 295 GLY A N 1
ATOM 2325 C CA . GLY A 1 295 ? 27.686 2.235 -7.849 1.00 93.12 295 GLY A CA 1
ATOM 2326 C C . GLY A 1 295 ? 27.052 2.873 -6.606 1.00 93.12 295 GLY A C 1
ATOM 2327 O O . GLY A 1 295 ? 27.000 4.096 -6.519 1.00 93.12 295 GLY A O 1
ATOM 2328 N N . ILE A 1 296 ? 26.615 2.075 -5.627 1.00 95.44 296 ILE A N 1
ATOM 2329 C CA . ILE A 1 296 ? 26.156 2.548 -4.315 1.00 95.44 296 ILE A CA 1
ATOM 2330 C C . ILE A 1 296 ? 27.186 2.154 -3.258 1.00 95.44 296 ILE A C 1
ATOM 2332 O O . ILE A 1 296 ? 27.517 0.973 -3.119 1.00 95.44 296 ILE A O 1
ATOM 2336 N N . ASP A 1 297 ? 27.655 3.144 -2.499 1.00 96.06 297 ASP A N 1
ATOM 2337 C CA . ASP A 1 297 ? 28.644 2.951 -1.440 1.00 96.06 297 ASP A CA 1
ATOM 2338 C C . ASP A 1 297 ? 28.165 1.908 -0.402 1.00 96.06 297 ASP A C 1
ATOM 2340 O O . ASP A 1 297 ? 27.029 2.004 0.091 1.00 96.06 297 ASP A O 1
ATOM 2344 N N . PRO A 1 298 ? 29.002 0.919 -0.033 1.00 94.69 298 PRO A N 1
ATOM 2345 C CA . PRO A 1 298 ? 28.665 -0.073 0.985 1.00 94.69 298 PRO A CA 1
ATOM 2346 C C . PRO A 1 298 ? 28.241 0.522 2.335 1.00 94.69 298 PRO A C 1
ATOM 2348 O O . PRO A 1 298 ? 27.403 -0.071 3.017 1.00 94.69 298 PRO A O 1
ATOM 2351 N N . LEU A 1 299 ? 28.763 1.692 2.719 1.00 96.00 299 LEU A N 1
ATOM 2352 C CA . LEU A 1 299 ? 28.372 2.396 3.939 1.00 96.00 299 LEU A CA 1
ATOM 2353 C C . LEU A 1 299 ? 26.891 2.787 3.905 1.00 96.00 299 LEU A C 1
ATOM 2355 O O . LEU A 1 299 ? 26.179 2.569 4.885 1.00 96.00 299 LEU A O 1
ATOM 2359 N N . TRP A 1 300 ? 26.395 3.311 2.780 1.00 96.31 300 TRP A N 1
ATOM 2360 C CA . TRP A 1 300 ? 24.981 3.676 2.637 1.00 96.31 300 TRP A CA 1
ATOM 2361 C C . TRP A 1 300 ? 24.065 2.451 2.686 1.00 96.31 300 TRP A C 1
ATOM 2363 O O . TRP A 1 300 ? 23.012 2.499 3.328 1.00 96.31 300 TRP A O 1
ATOM 2373 N N . LYS A 1 301 ? 24.489 1.330 2.086 1.00 95.38 301 LYS A N 1
ATOM 2374 C CA . LYS A 1 301 ? 23.783 0.041 2.194 1.00 95.38 301 LYS A CA 1
ATOM 2375 C C . LYS A 1 301 ? 23.728 -0.441 3.643 1.00 95.38 301 LYS A C 1
ATOM 2377 O O . LYS A 1 301 ? 22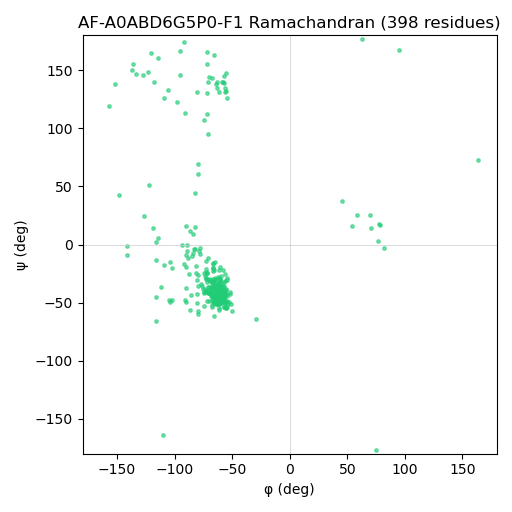.667 -0.847 4.117 1.00 95.38 301 LYS A O 1
ATOM 2382 N N . PHE A 1 302 ? 24.836 -0.342 4.376 1.00 94.88 302 PHE A N 1
ATOM 2383 C CA . PHE A 1 302 ? 24.889 -0.719 5.787 1.00 94.88 302 PHE A CA 1
ATOM 2384 C C . PHE A 1 302 ? 24.002 0.175 6.668 1.00 94.88 302 PHE A C 1
ATOM 2386 O O . PHE A 1 302 ? 23.228 -0.335 7.475 1.00 94.88 302 PHE A O 1
ATOM 2393 N N . ILE A 1 303 ? 24.036 1.498 6.481 1.00 96.12 303 ILE A N 1
ATOM 2394 C CA . ILE A 1 303 ? 23.164 2.427 7.219 1.00 96.12 303 ILE A CA 1
ATOM 2395 C C . ILE A 1 303 ? 21.692 2.067 6.994 1.00 96.12 303 ILE A C 1
ATOM 2397 O O . ILE A 1 303 ? 20.937 1.926 7.956 1.00 96.12 303 ILE A O 1
ATOM 2401 N N . GLN A 1 304 ? 21.276 1.862 5.741 1.00 95.31 304 GLN A N 1
ATOM 2402 C CA . GLN A 1 304 ? 19.884 1.516 5.454 1.00 95.31 304 GLN A CA 1
ATOM 2403 C C . GLN A 1 304 ? 19.512 0.094 5.880 1.00 95.31 304 GLN A C 1
ATOM 2405 O O . GLN A 1 304 ? 18.354 -0.142 6.215 1.00 95.31 304 GLN A O 1
ATOM 2410 N N . THR A 1 305 ? 20.473 -0.828 5.978 1.00 95.81 305 THR A N 1
ATOM 2411 C CA . THR A 1 305 ? 20.272 -2.124 6.646 1.00 95.81 305 THR A CA 1
ATOM 2412 C C . THR A 1 305 ? 19.825 -1.908 8.093 1.00 95.81 305 THR A C 1
ATOM 2414 O O . THR A 1 305 ? 18.762 -2.384 8.489 1.00 95.81 305 THR A O 1
ATOM 2417 N N . VAL A 1 306 ? 20.579 -1.118 8.868 1.00 96.12 306 VAL A N 1
ATOM 2418 C CA . VAL A 1 306 ? 20.254 -0.807 10.272 1.00 96.12 306 VAL A CA 1
ATOM 2419 C C . VAL A 1 306 ? 18.903 -0.096 10.390 1.00 96.12 306 VAL A C 1
ATOM 2421 O O . VAL A 1 306 ? 18.078 -0.470 11.224 1.00 96.12 306 VAL A O 1
ATOM 2424 N N . LEU A 1 307 ? 18.633 0.889 9.529 1.00 96.44 307 LEU A N 1
ATOM 2425 C CA . LEU A 1 307 ? 17.343 1.585 9.518 1.00 96.44 307 LEU A CA 1
ATOM 2426 C C . LEU A 1 307 ? 16.180 0.635 9.195 1.00 96.44 307 LEU A C 1
ATOM 2428 O O . LEU A 1 307 ? 15.131 0.731 9.827 1.00 96.44 307 LEU A O 1
ATOM 2432 N N . THR A 1 308 ? 16.373 -0.326 8.287 1.00 96.06 308 THR A N 1
ATOM 2433 C CA . THR A 1 308 ? 15.350 -1.331 7.949 1.00 96.06 308 THR A CA 1
ATOM 2434 C C . THR A 1 308 ? 15.021 -2.207 9.159 1.00 96.06 308 THR A C 1
ATOM 2436 O O . THR A 1 308 ? 13.848 -2.466 9.425 1.00 96.06 308 THR A O 1
ATOM 2439 N N . PHE A 1 309 ? 16.021 -2.587 9.963 1.00 96.50 309 PHE A N 1
ATOM 2440 C CA . PHE A 1 309 ? 15.781 -3.288 11.229 1.00 96.50 309 PHE A CA 1
ATOM 2441 C C . PHE A 1 309 ? 14.963 -2.457 12.225 1.00 96.50 309 PHE A C 1
ATOM 2443 O O . PHE A 1 309 ? 14.122 -3.014 12.931 1.00 96.50 309 PHE A O 1
ATOM 2450 N N . PHE A 1 310 ? 15.130 -1.132 12.264 1.00 96.50 310 PHE A N 1
ATOM 2451 C CA . PHE A 1 310 ? 14.273 -0.287 13.100 1.00 96.50 310 PHE A CA 1
ATOM 2452 C C . PHE A 1 310 ? 12.816 -0.256 12.631 1.00 96.50 310 PHE A C 1
ATOM 2454 O O . PHE A 1 310 ? 11.924 -0.160 13.473 1.00 96.50 310 PHE A O 1
ATOM 2461 N N . VAL A 1 311 ? 12.534 -0.413 11.333 1.00 95.38 311 VAL A N 1
ATOM 2462 C CA . VAL A 1 311 ? 11.146 -0.493 10.835 1.00 95.38 311 VAL A CA 1
ATOM 2463 C C . VAL A 1 311 ? 10.419 -1.752 11.332 1.00 95.38 311 VAL A C 1
ATOM 2465 O O . VAL A 1 311 ? 9.192 -1.770 11.431 1.00 95.38 311 VAL A O 1
ATOM 2468 N N . VAL A 1 312 ? 11.149 -2.797 11.735 1.00 95.12 312 VAL A N 1
ATOM 2469 C CA . VAL A 1 312 ? 10.560 -4.011 12.329 1.00 95.12 312 VAL A CA 1
ATOM 2470 C C . VAL A 1 312 ? 9.892 -3.712 13.679 1.00 95.12 312 VAL A C 1
ATOM 2472 O O . VAL A 1 312 ? 8.894 -4.344 14.035 1.00 95.12 312 VAL A O 1
ATOM 2475 N N . VAL A 1 313 ? 10.391 -2.719 14.423 1.00 96.81 313 VAL A N 1
ATOM 2476 C CA . VAL A 1 313 ? 9.917 -2.361 15.771 1.00 96.81 313 VAL A CA 1
ATOM 2477 C C . VAL A 1 313 ? 8.406 -2.079 15.816 1.00 96.81 313 VAL A C 1
ATOM 2479 O O . VAL A 1 313 ? 7.717 -2.742 16.596 1.00 96.81 313 VAL A O 1
ATOM 2482 N N . PRO A 1 314 ? 7.829 -1.172 15.000 1.00 97.38 314 PRO A N 1
ATOM 2483 C CA . PRO A 1 314 ? 6.386 -0.934 15.026 1.00 97.38 314 PRO A CA 1
ATOM 2484 C C . PRO A 1 314 ? 5.534 -2.159 14.641 1.00 97.38 314 PRO A C 1
ATOM 2486 O O . PRO A 1 314 ? 4.426 -2.314 15.165 1.00 97.38 314 PRO A O 1
ATOM 2489 N N . SER A 1 315 ? 6.041 -3.086 13.820 1.00 96.31 315 SER A N 1
ATOM 2490 C CA . SER A 1 315 ? 5.367 -4.373 13.573 1.00 96.31 315 SER A CA 1
ATOM 2491 C C . SER A 1 315 ? 5.371 -5.281 14.807 1.00 96.31 315 SER A C 1
ATOM 2493 O O . SER A 1 315 ? 4.336 -5.856 15.139 1.00 96.31 315 SER A O 1
ATOM 2495 N N . LEU A 1 316 ? 6.481 -5.359 15.549 1.00 96.69 316 LEU A N 1
ATOM 2496 C CA . LEU A 1 316 ? 6.545 -6.114 16.810 1.00 96.69 316 LEU A CA 1
ATOM 2497 C C . LEU A 1 316 ? 5.635 -5.511 17.891 1.00 96.69 316 LEU A C 1
ATOM 2499 O O . LEU A 1 316 ? 4.945 -6.243 18.602 1.00 96.69 316 LEU A O 1
ATOM 2503 N N . MET A 1 317 ? 5.564 -4.179 17.972 1.00 97.75 317 MET A N 1
ATOM 2504 C CA . MET A 1 317 ? 4.605 -3.481 18.838 1.00 97.75 317 MET A CA 1
ATOM 2505 C C . MET A 1 317 ? 3.157 -3.821 18.468 1.00 97.75 317 MET A C 1
ATOM 2507 O O . MET A 1 317 ? 2.312 -3.993 19.349 1.00 97.75 317 MET A O 1
ATOM 2511 N N . THR A 1 318 ? 2.871 -3.934 17.168 1.00 97.38 318 THR A N 1
ATOM 2512 C CA . THR A 1 318 ? 1.558 -4.354 16.664 1.00 97.38 318 THR A CA 1
ATOM 2513 C C . THR A 1 318 ? 1.246 -5.778 17.090 1.00 97.38 318 THR A C 1
ATOM 2515 O O . THR A 1 318 ? 0.207 -5.998 17.710 1.00 97.38 318 THR A O 1
ATOM 2518 N N . ALA A 1 319 ? 2.163 -6.720 16.859 1.00 96.88 319 ALA A N 1
ATOM 2519 C CA . ALA A 1 319 ? 1.996 -8.109 17.274 1.00 96.88 319 ALA A CA 1
ATOM 2520 C C . ALA A 1 319 ? 1.682 -8.212 18.776 1.00 96.88 319 ALA A C 1
ATOM 2522 O O . ALA A 1 319 ? 0.663 -8.792 19.152 1.00 96.88 319 ALA A O 1
ATOM 2523 N N . PHE A 1 320 ? 2.486 -7.565 19.628 1.00 97.75 320 PHE A N 1
ATOM 2524 C CA . PHE A 1 320 ? 2.247 -7.529 21.072 1.00 97.75 320 PHE A CA 1
ATOM 2525 C C . PHE A 1 320 ? 0.859 -6.968 21.421 1.00 97.75 320 PHE A C 1
ATOM 2527 O O . PHE A 1 320 ? 0.103 -7.592 22.164 1.00 97.75 320 PHE A O 1
ATOM 2534 N N . SER A 1 321 ? 0.489 -5.817 20.850 1.00 97.75 321 SER A N 1
ATOM 2535 C CA . SER A 1 321 ? -0.800 -5.173 21.122 1.00 97.75 321 SER A CA 1
ATOM 2536 C C . SER A 1 321 ? -1.994 -6.044 20.728 1.00 97.75 321 SER A C 1
ATOM 2538 O O . SER A 1 321 ? -3.026 -5.999 21.403 1.00 97.75 321 SER A O 1
ATOM 2540 N N . LEU A 1 322 ? -1.890 -6.805 19.635 1.00 97.00 322 LEU A N 1
ATOM 2541 C CA . LEU A 1 322 ? -2.959 -7.688 19.170 1.00 97.00 322 LEU A CA 1
ATOM 2542 C C . LEU A 1 322 ? -3.101 -8.902 20.083 1.00 97.00 322 LEU A C 1
ATOM 2544 O O . LEU A 1 322 ? -4.203 -9.161 20.565 1.00 97.00 322 LEU A O 1
ATOM 2548 N N . PHE A 1 323 ? -1.997 -9.584 20.403 1.00 96.94 323 PHE A N 1
ATOM 2549 C CA . PHE A 1 323 ? -2.022 -10.710 21.339 1.00 96.94 323 PHE A CA 1
ATOM 2550 C C . PHE A 1 323 ? -2.542 -10.299 22.715 1.00 96.94 323 PHE A C 1
ATOM 2552 O O . PHE A 1 323 ? -3.414 -10.976 23.253 1.00 96.94 323 PHE A O 1
ATOM 2559 N N . ALA A 1 324 ? -2.106 -9.151 23.238 1.00 97.56 324 ALA A N 1
ATOM 2560 C CA . ALA A 1 324 ? -2.618 -8.626 24.497 1.00 97.56 324 ALA A CA 1
ATOM 2561 C C . ALA A 1 324 ? -4.127 -8.326 24.423 1.00 97.56 324 ALA A C 1
ATOM 2563 O O . ALA A 1 324 ? -4.869 -8.666 25.340 1.00 97.56 324 ALA A O 1
ATOM 2564 N N . THR A 1 325 ? -4.611 -7.763 23.309 1.00 98.12 325 THR A N 1
ATOM 2565 C CA . THR A 1 325 ? -6.049 -7.520 23.094 1.00 98.12 325 THR A CA 1
ATOM 2566 C C . THR A 1 325 ? -6.852 -8.828 23.089 1.00 98.12 325 THR A C 1
ATOM 2568 O O . THR A 1 325 ? -7.913 -8.913 23.714 1.00 98.12 325 THR A O 1
ATOM 2571 N N . PHE A 1 326 ? -6.349 -9.869 22.421 1.00 98.25 326 PHE A N 1
ATOM 2572 C CA . PHE A 1 326 ? -6.995 -11.183 22.383 1.00 98.25 326 PHE A CA 1
ATOM 2573 C C . PHE A 1 326 ? -6.989 -11.877 23.740 1.00 98.25 326 PHE A C 1
ATOM 2575 O O . PHE A 1 326 ? -8.007 -12.433 24.156 1.00 98.25 326 PHE A O 1
ATOM 2582 N N . GLU A 1 327 ? -5.863 -11.824 24.445 1.00 98.06 327 GLU A N 1
ATOM 2583 C CA . GLU A 1 327 ? -5.724 -12.406 25.769 1.00 98.06 327 GLU A CA 1
ATOM 2584 C C . GLU A 1 327 ? -6.649 -11.719 26.775 1.00 98.06 327 GLU A C 1
ATOM 2586 O O . GLU A 1 327 ? -7.405 -12.406 27.464 1.00 98.06 327 GLU A O 1
ATOM 2591 N N . MET A 1 328 ? -6.657 -10.380 26.815 1.00 97.62 328 MET A N 1
ATOM 2592 C CA . MET A 1 328 ? -7.573 -9.597 27.652 1.00 97.62 328 MET A CA 1
ATOM 2593 C C . MET A 1 328 ? -9.018 -10.023 27.411 1.00 97.62 328 MET A C 1
ATOM 2595 O O . MET A 1 328 ? -9.729 -10.357 28.359 1.00 97.62 328 MET A O 1
ATOM 2599 N N . ARG A 1 329 ? -9.433 -10.105 26.140 1.00 97.50 329 ARG A N 1
ATOM 2600 C CA . ARG A 1 329 ? -10.794 -10.517 25.803 1.00 97.50 329 ARG A CA 1
ATOM 2601 C C . ARG A 1 329 ? -11.093 -11.954 26.228 1.00 97.50 329 ARG A C 1
ATOM 2603 O O . ARG A 1 329 ? -12.145 -12.225 26.801 1.00 97.50 329 ARG A O 1
ATOM 2610 N N . GLY A 1 330 ? -10.187 -12.892 25.974 1.00 97.75 330 GLY A N 1
ATOM 2611 C CA . GLY A 1 330 ? -10.387 -14.276 26.394 1.00 97.75 330 GLY A CA 1
ATOM 2612 C C . GLY A 1 330 ? -10.477 -14.417 27.918 1.00 97.75 330 GLY A C 1
ATOM 2613 O O . GLY A 1 330 ? -11.285 -15.206 28.409 1.00 97.75 330 GLY A O 1
ATOM 2614 N N . ARG A 1 331 ? -9.708 -13.622 28.675 1.00 97.25 331 ARG A N 1
ATOM 2615 C CA . ARG A 1 331 ? -9.755 -13.580 30.147 1.00 97.25 331 ARG A CA 1
ATOM 2616 C C . ARG A 1 331 ? -11.057 -12.977 30.675 1.00 97.25 331 ARG A C 1
ATOM 2618 O O . ARG A 1 331 ? -11.631 -13.545 31.599 1.00 97.25 331 ARG A O 1
ATOM 2625 N N . GLU A 1 332 ? -11.574 -11.916 30.055 1.00 97.31 332 GLU A N 1
ATOM 2626 C CA . GLU A 1 332 ? -12.919 -11.384 30.349 1.00 97.31 332 GLU A CA 1
ATOM 2627 C C . GLU A 1 332 ? -14.016 -12.444 30.152 1.00 97.31 332 GLU A C 1
ATOM 2629 O O . GLU A 1 332 ? -15.002 -12.468 30.884 1.00 97.31 332 GLU A O 1
ATOM 2634 N N . LEU A 1 333 ? -13.827 -13.362 29.199 1.00 97.38 333 LEU A N 1
ATOM 2635 C CA . LEU A 1 333 ? -14.711 -14.506 28.940 1.00 97.38 333 LEU A CA 1
ATOM 2636 C C . LEU A 1 333 ? -14.451 -15.713 29.867 1.00 97.38 333 LEU A C 1
ATOM 2638 O O . LEU A 1 333 ? -14.899 -16.832 29.591 1.00 97.38 333 LEU A O 1
ATOM 2642 N N . GLY A 1 334 ? -13.710 -15.508 30.959 1.00 97.12 334 GLY A N 1
ATOM 2643 C CA . GLY A 1 334 ? -13.453 -16.509 31.991 1.00 97.12 334 GLY A CA 1
ATOM 2644 C C . GLY A 1 334 ? -12.381 -17.541 31.634 1.00 97.12 334 GLY A C 1
ATOM 2645 O O . GLY A 1 334 ? -12.318 -18.596 32.267 1.00 97.12 334 GLY A O 1
ATOM 2646 N N . ALA A 1 335 ? -11.544 -17.291 30.620 1.00 97.56 335 ALA A N 1
ATOM 2647 C CA . ALA A 1 335 ? -10.431 -18.184 30.316 1.00 97.56 335 ALA A CA 1
ATOM 2648 C C . ALA A 1 335 ? -9.399 -18.244 31.454 1.00 97.56 335 ALA A C 1
ATOM 2650 O O . ALA A 1 335 ? -8.996 -17.224 32.013 1.00 97.56 335 ALA A O 1
ATOM 2651 N N . LYS A 1 336 ? -8.911 -19.456 31.737 1.00 95.75 336 LYS A N 1
ATOM 2652 C CA . LYS A 1 336 ? -7.838 -19.734 32.703 1.00 95.75 336 LYS A CA 1
ATOM 2653 C C . LYS A 1 336 ? -6.649 -20.411 32.016 1.00 95.75 336 LYS A C 1
ATOM 2655 O O . LYS A 1 336 ? -6.775 -20.934 30.909 1.00 95.75 336 LYS A O 1
ATOM 2660 N N . GLY A 1 337 ? -5.505 -20.426 32.697 1.00 95.44 337 GLY A N 1
ATOM 2661 C CA . GLY A 1 337 ? -4.258 -20.991 32.176 1.00 95.44 337 GLY A CA 1
ATOM 2662 C C . GLY A 1 337 ? -3.584 -20.105 31.125 1.00 95.44 337 GLY A C 1
ATOM 2663 O O . GLY A 1 337 ? -4.037 -18.996 30.840 1.00 95.44 337 GLY A O 1
ATOM 2664 N N . VAL A 1 338 ? -2.482 -20.606 30.563 1.00 94.56 338 VAL A N 1
ATOM 2665 C CA . VAL A 1 338 ? -1.617 -19.849 29.639 1.0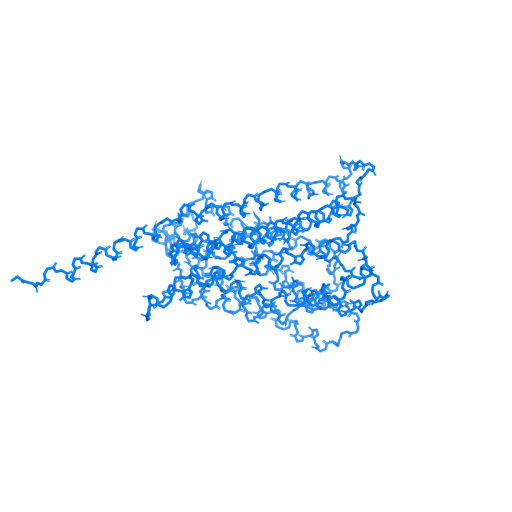0 94.56 338 VAL A CA 1
ATOM 2666 C C . VAL A 1 338 ? -2.289 -19.624 28.278 1.00 94.56 338 VAL A C 1
ATOM 2668 O O . VAL A 1 338 ? -2.258 -18.519 27.750 1.00 94.56 338 VAL A O 1
ATOM 2671 N N . PHE A 1 339 ? -2.973 -20.639 27.738 1.00 95.50 339 PHE A N 1
ATOM 2672 C CA . PHE A 1 339 ? -3.552 -20.603 26.382 1.00 95.50 339 PHE A CA 1
ATOM 2673 C C . PHE A 1 339 ? -5.085 -20.655 26.346 1.00 95.50 339 PHE A C 1
ATOM 2675 O O . PHE A 1 339 ? -5.684 -20.745 25.275 1.00 95.50 339 PHE A O 1
ATOM 2682 N N . GLY A 1 340 ? -5.756 -20.608 27.502 1.00 96.62 340 GLY A N 1
ATOM 2683 C CA . GLY A 1 340 ? -7.216 -20.731 27.557 1.00 96.62 340 GLY A CA 1
ATOM 2684 C C . GLY A 1 340 ? -7.954 -19.619 26.805 1.00 96.62 340 GLY A C 1
ATOM 2685 O O . GLY A 1 340 ? -9.048 -19.856 26.296 1.00 96.62 340 GLY A O 1
ATOM 2686 N N . TRP A 1 341 ? -7.357 -18.425 26.717 1.00 97.06 341 TRP A N 1
ATOM 2687 C CA . TRP A 1 341 ? -7.941 -17.255 26.052 1.00 97.06 341 TRP A CA 1
ATOM 2688 C C . TRP A 1 341 ? -8.185 -17.508 24.564 1.00 97.06 341 TRP A C 1
ATOM 2690 O O . TRP A 1 341 ? -9.223 -17.113 24.040 1.00 97.06 341 TRP A O 1
ATOM 2700 N N . PHE A 1 342 ? -7.283 -18.247 23.914 1.00 96.44 342 PHE A N 1
ATOM 2701 C CA . PHE A 1 342 ? -7.337 -18.528 22.485 1.00 96.44 342 PHE A CA 1
ATOM 2702 C C . PHE A 1 342 ? -8.629 -19.255 22.108 1.00 96.44 342 PHE A C 1
ATOM 2704 O O . PHE A 1 342 ? -9.316 -18.869 21.170 1.00 96.44 342 PHE A O 1
ATOM 2711 N N . LYS A 1 343 ? -9.044 -20.246 22.907 1.00 96.31 343 LYS A N 1
ATOM 2712 C CA . LYS A 1 343 ? -10.270 -21.029 22.670 1.00 96.31 343 LYS A CA 1
ATOM 2713 C C . LYS A 1 343 ? -11.564 -20.217 22.816 1.00 96.31 343 LYS A C 1
ATOM 2715 O O . LYS A 1 343 ? -12.611 -20.688 22.388 1.00 96.31 343 LYS A O 1
ATOM 2720 N N . LYS A 1 344 ? -11.518 -19.043 23.454 1.00 97.19 344 LYS A N 1
ATOM 2721 C CA . LYS A 1 344 ? -12.691 -18.183 23.691 1.00 97.19 344 LYS A CA 1
ATOM 2722 C C . LYS A 1 344 ? -12.945 -17.172 22.572 1.00 97.19 344 LYS A C 1
ATOM 2724 O O . LYS A 1 344 ? -13.977 -16.508 22.595 1.00 97.19 344 LYS A O 1
ATOM 2729 N N . LEU A 1 345 ? -12.019 -17.031 21.626 1.00 97.56 345 LEU A N 1
ATOM 2730 C CA . LEU A 1 345 ? -12.166 -16.113 20.499 1.00 97.56 345 LEU A CA 1
ATOM 2731 C C . LEU A 1 345 ? -13.224 -16.624 19.499 1.00 97.56 345 LEU A C 1
ATOM 2733 O O . LEU A 1 345 ? -13.491 -17.828 19.449 1.00 97.56 345 LEU A O 1
ATOM 2737 N N . PRO A 1 346 ? -13.855 -15.735 18.710 1.00 97.19 346 PRO A N 1
ATOM 2738 C CA . PRO A 1 346 ? -14.978 -16.093 17.844 1.00 97.19 346 PRO A CA 1
ATOM 2739 C C . PRO A 1 346 ? -14.511 -16.756 16.535 1.00 97.19 346 PRO A C 1
ATOM 2741 O O . PRO A 1 346 ? -14.624 -16.182 15.457 1.00 97.19 346 PRO A O 1
ATOM 2744 N N . TRP A 1 347 ? -13.989 -17.982 16.617 1.00 97.44 347 TRP A N 1
ATOM 2745 C CA . TRP A 1 347 ? -13.420 -18.720 15.476 1.00 97.44 347 TRP A CA 1
ATOM 2746 C C . TRP A 1 347 ? -14.404 -19.027 14.341 1.00 97.44 347 TRP A C 1
ATOM 2748 O O . TRP A 1 347 ? -13.975 -19.251 13.215 1.00 97.44 347 TRP A O 1
ATOM 2758 N N . SER A 1 348 ? -15.709 -19.030 14.617 1.00 97.25 348 SER A N 1
ATOM 2759 C CA . SER A 1 348 ? -16.757 -19.204 13.604 1.00 97.25 348 SER A CA 1
ATOM 2760 C C . SER A 1 348 ? -17.156 -17.901 12.898 1.00 97.25 348 SER A C 1
ATOM 2762 O O . SER A 1 348 ? -17.892 -17.949 11.916 1.00 97.25 348 SER A O 1
ATOM 2764 N N . ASP A 1 349 ? -16.690 -16.739 13.371 1.00 97.44 349 ASP A N 1
ATOM 2765 C CA . ASP A 1 349 ? -16.966 -15.441 12.753 1.00 97.44 349 ASP A CA 1
ATOM 2766 C C . ASP A 1 349 ? -15.876 -15.100 11.730 1.00 97.44 349 ASP A C 1
ATOM 2768 O O . ASP A 1 349 ? -14.724 -14.835 12.087 1.00 97.44 349 ASP A O 1
ATOM 2772 N N . SER A 1 350 ? -16.238 -15.055 10.446 1.00 97.06 350 SER A N 1
ATOM 2773 C CA . SER A 1 350 ? -15.305 -14.741 9.356 1.00 97.06 350 SER A CA 1
ATOM 2774 C C . SER A 1 350 ? -14.657 -13.361 9.496 1.00 97.06 350 SER A C 1
ATOM 2776 O O . SER A 1 350 ? -13.521 -13.175 9.059 1.00 97.06 350 SER A O 1
ATOM 2778 N N . ARG A 1 351 ? -15.323 -12.411 10.169 1.00 96.88 351 ARG A N 1
ATOM 2779 C CA . ARG A 1 351 ? -14.785 -11.067 10.443 1.00 96.88 351 ARG A CA 1
ATOM 2780 C C . ARG A 1 351 ? -13.591 -11.099 11.396 1.00 96.88 351 ARG A C 1
ATOM 2782 O O . ARG A 1 351 ? -12.832 -10.136 11.436 1.00 96.88 351 ARG A O 1
ATOM 2789 N N . PHE A 1 352 ? -13.440 -12.175 12.170 1.00 97.50 352 PHE A N 1
ATOM 2790 C CA . PHE A 1 352 ? -12.275 -12.432 13.013 1.00 97.50 352 PHE A CA 1
ATOM 2791 C C . PHE A 1 352 ? -11.333 -13.459 12.376 1.00 97.50 352 PHE A C 1
ATOM 2793 O O . PHE A 1 352 ? -10.133 -13.204 12.295 1.00 97.50 352 PHE A O 1
ATOM 2800 N N . LEU A 1 353 ? -11.867 -14.587 11.896 1.00 97.50 353 LEU A N 1
ATOM 2801 C CA . LEU A 1 353 ? -11.066 -15.693 11.374 1.00 97.50 353 LEU A CA 1
ATOM 2802 C C . LEU A 1 353 ? -10.180 -15.269 10.195 1.00 97.50 353 LEU A C 1
ATOM 2804 O O . LEU A 1 353 ? -8.991 -15.577 10.203 1.00 97.50 353 LEU A O 1
ATOM 2808 N N . LEU A 1 354 ? -10.725 -14.552 9.203 1.00 96.12 354 LEU A N 1
ATOM 2809 C CA . LEU A 1 354 ? -9.962 -14.197 8.000 1.00 96.12 354 LEU A CA 1
ATOM 2810 C C . LEU A 1 354 ? -8.811 -13.224 8.316 1.00 96.12 354 LEU A C 1
ATOM 2812 O O . LEU A 1 354 ? -7.671 -13.542 7.974 1.00 96.12 354 LEU A O 1
ATOM 2816 N N . PRO A 1 355 ? -9.024 -12.109 9.049 1.00 96.56 355 PRO A N 1
ATOM 2817 C CA . PRO A 1 355 ? -7.908 -11.255 9.453 1.00 96.56 355 PRO A CA 1
ATOM 2818 C C . PRO A 1 355 ? -6.906 -11.969 10.364 1.00 96.56 355 PRO A C 1
ATOM 2820 O O . PRO A 1 355 ? -5.713 -11.698 10.264 1.00 96.56 355 PRO A O 1
ATOM 2823 N N . PHE A 1 356 ? -7.355 -12.893 11.223 1.00 97.38 356 PHE A N 1
ATOM 2824 C CA . PHE A 1 356 ? -6.454 -13.679 12.066 1.00 97.38 356 PHE A CA 1
ATOM 2825 C C . PHE A 1 356 ? -5.547 -14.607 11.241 1.00 97.38 356 PHE A C 1
ATOM 2827 O O . PHE A 1 356 ? -4.354 -14.690 11.525 1.00 97.38 356 PHE A O 1
ATOM 2834 N N . ILE A 1 357 ? -6.066 -15.256 10.190 1.00 97.50 357 ILE A N 1
ATOM 2835 C CA . ILE A 1 357 ? -5.244 -16.026 9.237 1.00 97.50 357 ILE A CA 1
ATOM 2836 C C . ILE A 1 357 ? -4.176 -15.122 8.610 1.00 97.50 357 ILE A C 1
ATOM 2838 O O . ILE A 1 357 ? -3.006 -15.501 8.577 1.00 97.50 357 ILE A O 1
ATOM 2842 N N . GLY A 1 358 ? -4.555 -13.908 8.197 1.00 97.12 358 GLY A N 1
ATOM 2843 C CA . GLY A 1 358 ? -3.619 -12.899 7.701 1.00 97.12 358 GLY A CA 1
ATOM 2844 C C . GLY A 1 358 ? -2.526 -12.548 8.717 1.00 97.12 358 GLY A C 1
ATOM 2845 O O . GLY A 1 358 ? -1.345 -12.578 8.384 1.00 97.12 358 GLY A O 1
ATOM 2846 N N . MET A 1 359 ? -2.890 -12.294 9.980 1.00 97.00 359 MET A N 1
ATOM 2847 C CA . MET A 1 359 ? -1.926 -12.025 11.061 1.00 97.00 359 MET A CA 1
ATOM 2848 C C . MET A 1 359 ? -0.947 -13.188 11.268 1.00 97.00 359 MET A C 1
ATOM 2850 O O . MET A 1 359 ? 0.244 -12.959 11.463 1.00 97.00 359 MET A O 1
ATOM 2854 N N . VAL A 1 360 ? -1.432 -14.434 11.218 1.00 96.69 360 VAL A N 1
ATOM 2855 C CA . VAL A 1 360 ? -0.587 -15.628 11.360 1.00 96.69 360 VAL A CA 1
ATOM 2856 C C . VAL A 1 360 ? 0.350 -15.780 10.167 1.00 96.69 360 VAL A C 1
ATOM 2858 O O . VAL A 1 360 ? 1.539 -16.004 10.376 1.00 96.69 360 VAL A O 1
ATOM 2861 N N . ALA A 1 361 ? -0.141 -15.613 8.936 1.00 97.38 361 ALA A N 1
ATOM 2862 C CA . ALA A 1 361 ? 0.683 -15.637 7.724 1.00 97.38 361 ALA A CA 1
ATOM 2863 C C . ALA A 1 361 ? 1.754 -14.532 7.724 1.00 97.38 361 ALA A C 1
ATOM 2865 O O . ALA A 1 361 ? 2.870 -14.733 7.237 1.00 97.38 361 ALA A O 1
ATOM 2866 N N . PHE A 1 362 ? 1.454 -13.390 8.346 1.00 97.31 362 PHE A N 1
ATOM 2867 C CA . PHE A 1 362 ? 2.386 -12.278 8.484 1.00 97.31 362 PHE A CA 1
ATOM 2868 C C . PHE A 1 362 ? 3.597 -12.600 9.378 1.00 97.31 362 PHE A C 1
ATOM 2870 O O . PHE A 1 362 ? 4.623 -11.943 9.244 1.00 97.31 362 PHE A O 1
ATOM 2877 N N . ILE A 1 363 ? 3.535 -13.615 10.251 1.00 96.69 363 ILE A N 1
ATOM 2878 C CA . ILE A 1 363 ? 4.672 -14.023 11.100 1.00 96.69 363 ILE A CA 1
ATOM 2879 C C . ILE A 1 363 ? 5.838 -14.578 10.256 1.00 96.69 363 ILE A C 1
ATOM 2881 O O . ILE A 1 363 ? 6.914 -13.973 10.275 1.00 96.69 363 ILE A O 1
ATOM 2885 N N . PRO A 1 364 ? 5.679 -15.678 9.485 1.00 97.44 364 PRO A N 1
ATOM 2886 C CA . PRO A 1 364 ? 6.733 -16.149 8.590 1.00 97.44 364 PRO A CA 1
ATOM 2887 C C . PRO A 1 364 ? 7.027 -15.144 7.470 1.00 97.44 364 PRO A C 1
ATOM 2889 O O . PRO A 1 364 ? 8.180 -15.022 7.063 1.00 97.44 364 PRO A O 1
ATOM 2892 N N . GLY A 1 365 ? 6.028 -14.369 7.022 1.00 96.75 365 GLY A N 1
ATOM 2893 C CA . GLY A 1 365 ? 6.243 -13.239 6.117 1.00 96.75 365 GLY A CA 1
ATOM 2894 C C . GLY A 1 365 ? 7.258 -12.243 6.690 1.00 96.75 365 GLY A C 1
ATOM 2895 O O . GLY A 1 365 ? 8.291 -11.991 6.078 1.00 96.75 365 GLY A O 1
ATOM 2896 N N . GLY A 1 366 ? 7.035 -11.739 7.903 1.00 96.19 366 GLY A N 1
ATOM 2897 C CA . GLY A 1 366 ? 7.940 -10.818 8.591 1.00 96.19 366 GLY A CA 1
ATOM 2898 C C . GLY A 1 366 ? 9.331 -11.405 8.834 1.00 96.19 366 GLY A C 1
ATOM 2899 O O . GLY A 1 366 ? 10.326 -10.728 8.580 1.00 96.19 366 GLY A O 1
ATOM 2900 N N . ALA A 1 367 ? 9.420 -12.677 9.234 1.00 96.75 367 ALA A N 1
ATOM 2901 C CA . ALA A 1 367 ? 10.701 -13.371 9.386 1.00 96.75 367 ALA A CA 1
ATOM 2902 C C . ALA A 1 367 ? 11.488 -13.434 8.063 1.00 96.75 367 ALA A C 1
ATOM 2904 O O . ALA A 1 367 ? 12.686 -13.153 8.040 1.00 96.75 367 ALA A O 1
ATOM 2905 N N . GLY A 1 368 ? 10.812 -13.715 6.943 1.00 96.81 368 GLY A N 1
ATOM 2906 C CA . GLY A 1 368 ? 11.422 -13.657 5.614 1.00 96.81 368 GLY A CA 1
ATOM 2907 C C . GLY A 1 368 ? 11.898 -12.252 5.230 1.00 96.81 368 GLY A C 1
ATOM 2908 O O . GLY A 1 368 ? 12.947 -12.104 4.610 1.00 96.81 368 GLY A O 1
ATOM 2909 N N . GLY A 1 369 ? 11.177 -11.213 5.659 1.00 95.62 369 GLY A N 1
ATOM 2910 C CA . GLY A 1 369 ? 11.565 -9.816 5.452 1.00 95.62 369 GLY A CA 1
ATOM 2911 C C . GLY A 1 369 ? 12.831 -9.437 6.218 1.00 95.62 369 GLY A C 1
ATOM 2912 O O . GLY A 1 369 ? 13.676 -8.728 5.683 1.00 95.62 369 GLY A O 1
ATOM 2913 N N . ILE A 1 370 ? 13.006 -9.971 7.430 1.00 96.12 370 ILE A N 1
ATOM 2914 C CA . ILE A 1 370 ? 14.237 -9.807 8.214 1.00 96.12 370 ILE A CA 1
ATOM 2915 C C . ILE A 1 370 ? 15.430 -10.444 7.490 1.00 96.12 370 ILE A C 1
ATOM 2917 O O . ILE A 1 370 ? 16.474 -9.811 7.373 1.00 96.12 370 ILE A O 1
ATOM 2921 N N . VAL A 1 371 ? 15.265 -11.651 6.938 1.00 97.06 371 VAL A N 1
ATOM 2922 C CA . VAL A 1 371 ? 16.297 -12.292 6.100 1.00 97.06 371 VAL A CA 1
ATOM 2923 C C . VAL A 1 371 ? 16.635 -11.430 4.881 1.00 97.06 371 VAL A C 1
ATOM 2925 O O . VAL A 1 371 ? 17.808 -11.246 4.574 1.00 97.06 371 VAL A O 1
ATOM 2928 N N . ASN A 1 372 ? 15.626 -10.856 4.220 1.00 96.44 372 ASN A N 1
ATOM 2929 C CA . ASN A 1 372 ? 15.840 -9.968 3.076 1.00 96.44 372 ASN A CA 1
ATOM 2930 C C . ASN A 1 372 ? 16.580 -8.683 3.474 1.00 96.44 372 ASN A C 1
ATOM 2932 O O . ASN A 1 372 ? 17.406 -8.199 2.707 1.00 96.44 372 ASN A O 1
ATOM 2936 N N . ALA A 1 373 ? 16.288 -8.124 4.649 1.00 95.44 373 ALA A N 1
ATOM 2937 C CA . ALA A 1 373 ? 16.934 -6.917 5.156 1.00 95.44 373 ALA A CA 1
ATOM 2938 C C . ALA A 1 373 ? 18.383 -7.164 5.608 1.00 95.44 373 ALA A C 1
ATOM 2940 O O . ALA A 1 373 ? 19.183 -6.232 5.618 1.00 95.44 373 ALA A O 1
ATOM 2941 N N . SER A 1 374 ? 18.736 -8.402 5.962 1.00 94.69 374 SER A N 1
ATOM 2942 C CA . SER A 1 374 ? 20.094 -8.791 6.342 1.00 94.69 374 SER A CA 1
ATOM 2943 C C . SER A 1 374 ? 21.025 -8.790 5.129 1.00 94.69 374 SER A C 1
ATOM 2945 O O . SER A 1 374 ? 21.118 -9.790 4.424 1.00 94.69 374 SER A O 1
ATOM 2947 N N . TYR A 1 375 ? 21.742 -7.684 4.922 1.00 90.81 375 TYR A N 1
ATOM 2948 C CA . TYR A 1 375 ? 22.631 -7.410 3.784 1.00 90.81 375 TYR A CA 1
ATOM 2949 C C . TYR A 1 375 ? 23.290 -8.652 3.143 1.00 90.81 375 TYR A C 1
ATOM 2951 O O . TYR A 1 375 ? 22.968 -8.988 2.009 1.00 90.81 375 TYR A O 1
ATOM 2959 N N . GLN A 1 376 ? 24.142 -9.393 3.860 1.00 90.81 376 GLN A N 1
ATOM 2960 C CA . GLN A 1 376 ? 24.837 -10.564 3.302 1.00 90.81 376 GLN A CA 1
ATOM 2961 C C . GLN A 1 376 ? 23.914 -11.760 3.031 1.00 90.81 376 GLN A C 1
ATOM 2963 O O . GLN A 1 376 ? 24.173 -12.543 2.123 1.00 90.81 376 GLN A O 1
ATOM 2968 N N . MET A 1 377 ? 22.841 -11.925 3.808 1.00 94.38 377 MET A N 1
ATOM 2969 C CA . MET A 1 377 ? 21.853 -12.977 3.549 1.00 94.38 377 MET A CA 1
ATOM 2970 C C . MET A 1 377 ? 21.016 -12.662 2.309 1.00 94.38 377 MET A C 1
ATOM 2972 O O . MET A 1 377 ? 20.588 -13.594 1.631 1.00 94.38 377 MET A O 1
ATOM 2976 N N . ASN A 1 378 ? 20.804 -11.377 1.988 1.00 96.31 378 ASN A N 1
ATOM 2977 C CA . ASN A 1 378 ? 20.065 -10.968 0.796 1.00 96.31 378 ASN A CA 1
ATOM 2978 C C . ASN A 1 378 ? 20.694 -11.539 -0.476 1.00 96.31 378 ASN A C 1
ATOM 2980 O O . ASN A 1 378 ? 19.958 -12.026 -1.323 1.00 96.31 378 ASN A O 1
ATOM 2984 N N . GLU A 1 379 ? 22.025 -11.581 -0.570 1.00 93.19 379 GLU A N 1
ATOM 2985 C CA . GLU A 1 379 ? 22.756 -12.143 -1.719 1.00 93.19 379 GLU A CA 1
ATOM 2986 C C . GLU A 1 379 ? 22.346 -13.592 -2.046 1.00 93.19 379 GLU A C 1
ATOM 2988 O O . GLU A 1 379 ? 22.370 -14.003 -3.203 1.00 93.19 379 GLU A O 1
ATOM 2993 N N . LEU A 1 380 ? 21.910 -14.370 -1.046 1.00 95.12 380 LEU A N 1
ATOM 2994 C CA . LEU A 1 380 ? 21.458 -15.754 -1.234 1.00 95.12 380 LEU A CA 1
ATOM 2995 C C . LEU A 1 380 ? 20.028 -15.853 -1.777 1.00 95.12 380 LEU A C 1
ATOM 2997 O O . LEU A 1 380 ? 19.660 -16.863 -2.375 1.00 95.12 380 LEU A O 1
ATOM 3001 N N . VAL A 1 381 ? 19.198 -14.842 -1.516 1.00 97.31 381 VAL A N 1
ATOM 3002 C CA . VAL A 1 381 ? 17.751 -14.890 -1.769 1.00 97.31 381 VAL A CA 1
ATOM 3003 C C . VAL A 1 381 ? 17.276 -13.876 -2.809 1.00 97.31 381 VAL A C 1
ATOM 3005 O O . VAL A 1 381 ? 16.150 -14.005 -3.301 1.00 97.31 381 VAL A O 1
ATOM 3008 N N . HIS A 1 382 ? 18.110 -12.901 -3.176 1.00 96.94 382 HIS A N 1
ATOM 3009 C CA . HIS A 1 382 ? 17.799 -11.822 -4.108 1.00 96.94 382 HIS A CA 1
ATOM 3010 C C . HIS A 1 382 ? 17.305 -12.362 -5.457 1.00 96.94 382 HIS A C 1
ATOM 3012 O O . HIS A 1 382 ? 17.902 -13.264 -6.038 1.00 96.94 382 HIS A O 1
ATOM 3018 N N . ASN A 1 383 ? 16.193 -11.817 -5.962 1.00 95.94 383 ASN A N 1
ATOM 3019 C CA . ASN A 1 383 ? 15.533 -12.234 -7.211 1.00 95.94 383 ASN A CA 1
ATOM 3020 C C . ASN A 1 383 ? 15.171 -13.732 -7.324 1.00 95.94 383 ASN A C 1
ATOM 3022 O O . ASN A 1 383 ? 14.831 -14.204 -8.409 1.00 95.94 383 ASN A O 1
ATOM 3026 N N . THR A 1 384 ? 15.171 -14.482 -6.219 1.00 96.81 384 THR A N 1
ATOM 3027 C CA . THR A 1 384 ? 14.683 -15.867 -6.191 1.00 96.81 384 THR A CA 1
ATOM 3028 C C . THR A 1 384 ? 13.199 -15.935 -5.809 1.00 96.81 384 THR A C 1
ATOM 3030 O O . THR A 1 384 ? 12.576 -14.945 -5.408 1.00 96.81 384 THR A O 1
ATOM 3033 N N . ILE A 1 385 ? 12.614 -17.138 -5.871 1.00 94.56 385 ILE A N 1
ATOM 3034 C CA . ILE A 1 385 ? 11.224 -17.370 -5.449 1.00 94.56 385 ILE A CA 1
ATOM 3035 C C . ILE A 1 385 ? 10.988 -17.040 -3.964 1.00 94.56 385 ILE A C 1
ATOM 3037 O O . ILE A 1 385 ? 9.850 -16.777 -3.583 1.00 94.56 385 ILE A O 1
ATOM 3041 N N . TRP A 1 386 ? 12.046 -16.982 -3.141 1.00 97.31 386 TRP A N 1
ATOM 3042 C CA . TRP A 1 386 ? 11.973 -16.560 -1.741 1.00 97.31 386 TRP A CA 1
ATOM 3043 C C . TRP A 1 386 ? 11.319 -15.185 -1.586 1.00 97.31 386 TRP A C 1
ATOM 3045 O O . TRP A 1 386 ? 10.381 -15.036 -0.806 1.00 97.31 386 TRP A O 1
ATOM 3055 N N . VAL A 1 387 ? 11.756 -14.197 -2.377 1.00 96.75 387 VAL A N 1
ATOM 3056 C CA . VAL A 1 387 ? 11.219 -12.825 -2.332 1.00 96.75 387 VAL A CA 1
ATOM 3057 C C . VAL A 1 387 ? 9.732 -12.824 -2.678 1.00 96.75 387 VAL A C 1
ATOM 3059 O O . VAL A 1 387 ? 8.930 -12.174 -2.009 1.00 96.75 387 VAL A O 1
ATOM 3062 N N . THR A 1 388 ? 9.352 -13.619 -3.681 1.00 94.25 388 THR A N 1
ATOM 3063 C CA . THR A 1 388 ? 7.950 -13.773 -4.083 1.00 94.25 388 THR A CA 1
ATOM 3064 C C . THR A 1 388 ? 7.130 -14.413 -2.960 1.00 94.25 388 THR A C 1
ATOM 3066 O O . THR A 1 388 ? 6.074 -13.891 -2.616 1.00 94.25 388 THR A O 1
ATOM 3069 N N . GLY A 1 389 ? 7.618 -15.494 -2.343 1.00 96.06 389 GLY A N 1
ATOM 3070 C CA . GLY A 1 389 ? 6.944 -16.174 -1.233 1.00 96.06 389 GLY A CA 1
ATOM 3071 C C . GLY A 1 389 ? 6.772 -15.284 -0.000 1.00 96.06 389 GLY A C 1
ATOM 3072 O O . GLY A 1 389 ? 5.664 -15.171 0.521 1.00 96.06 389 GLY A O 1
ATOM 3073 N N . HIS A 1 390 ? 7.835 -14.585 0.410 1.00 95.75 390 HIS A N 1
ATOM 3074 C CA . HIS A 1 390 ? 7.797 -13.578 1.475 1.00 95.75 390 HIS A CA 1
ATOM 3075 C C . HIS A 1 390 ? 6.673 -12.562 1.240 1.00 95.75 390 HIS A C 1
ATOM 3077 O O . HIS A 1 390 ? 5.843 -12.320 2.116 1.00 95.75 390 HIS A O 1
ATOM 3083 N N . PHE A 1 391 ? 6.630 -12.001 0.035 1.00 89.88 391 PHE A N 1
ATOM 3084 C CA . PHE A 1 391 ? 5.702 -10.938 -0.308 1.00 89.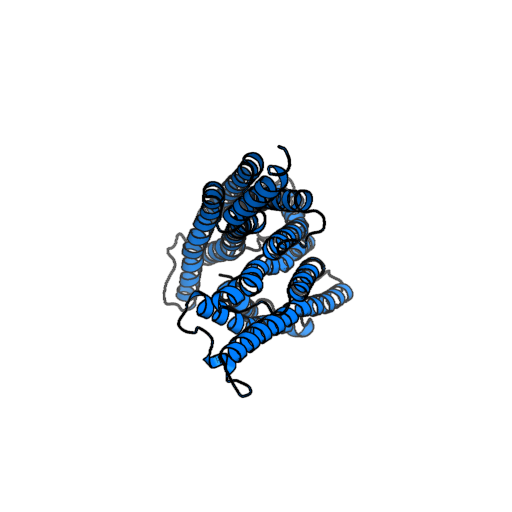88 391 PHE A CA 1
ATOM 3085 C C . PHE A 1 391 ? 4.249 -11.413 -0.465 1.00 89.88 391 PHE A C 1
ATOM 3087 O O . PHE A 1 391 ? 3.314 -10.666 -0.184 1.00 89.88 391 PHE A O 1
ATOM 3094 N N . HIS A 1 392 ? 4.030 -12.668 -0.867 1.00 95.81 392 HIS A N 1
ATOM 3095 C CA . HIS A 1 392 ? 2.685 -13.247 -0.918 1.00 95.81 392 HIS A CA 1
ATOM 3096 C C . HIS A 1 392 ? 2.116 -13.520 0.480 1.00 95.81 392 HIS A C 1
ATOM 3098 O O . HIS A 1 392 ? 0.913 -13.374 0.687 1.00 95.81 392 HIS A O 1
ATOM 3104 N N . LEU A 1 393 ? 2.963 -13.860 1.458 1.00 97.38 393 LEU A N 1
ATOM 3105 C CA . LEU A 1 393 ? 2.537 -13.981 2.855 1.00 97.38 393 LEU A CA 1
ATOM 3106 C C . LEU A 1 393 ? 2.170 -12.622 3.458 1.00 97.38 393 LEU A C 1
ATOM 3108 O O . LEU A 1 393 ? 1.210 -12.527 4.220 1.00 97.38 393 LEU A O 1
ATOM 3112 N N . THR A 1 394 ? 2.909 -11.566 3.113 1.00 94.81 394 THR A N 1
ATOM 3113 C CA . THR A 1 394 ? 2.649 -10.224 3.643 1.00 94.81 394 THR A CA 1
ATOM 3114 C C . THR A 1 394 ? 1.496 -9.536 2.917 1.00 94.81 394 THR A C 1
ATOM 3116 O O . THR A 1 394 ? 0.491 -9.217 3.539 1.00 94.81 394 THR A O 1
ATOM 3119 N N . VAL A 1 395 ? 1.587 -9.335 1.605 1.00 92.88 395 VAL A N 1
ATOM 3120 C CA . VAL A 1 395 ? 0.591 -8.564 0.848 1.00 92.88 395 VAL A CA 1
ATOM 3121 C C . VAL A 1 395 ? -0.565 -9.448 0.396 1.00 92.88 395 VAL A C 1
ATOM 3123 O O . VAL A 1 395 ? -1.708 -9.185 0.754 1.00 92.88 395 VAL A O 1
ATOM 3126 N N . ALA A 1 396 ? -0.294 -10.527 -0.340 1.00 93.06 396 ALA A N 1
ATOM 3127 C CA . ALA A 1 396 ? -1.357 -11.324 -0.965 1.00 93.06 396 ALA A CA 1
ATOM 3128 C C . ALA A 1 396 ? -2.201 -12.157 0.022 1.00 93.06 396 ALA A C 1
ATOM 3130 O O . ALA A 1 396 ? -3.229 -12.692 -0.378 1.00 93.06 396 ALA A O 1
ATOM 3131 N N . THR A 1 397 ? -1.767 -12.283 1.282 1.00 95.00 397 THR A N 1
ATOM 3132 C CA . THR A 1 397 ? -2.494 -13.022 2.329 1.00 95.00 397 THR A CA 1
ATOM 3133 C C . THR A 1 397 ? -2.950 -12.122 3.474 1.00 95.00 397 THR A C 1
ATOM 3135 O O . THR A 1 397 ? -4.073 -12.266 3.945 1.00 95.00 397 THR A O 1
ATOM 3138 N N . ALA A 1 398 ? -2.091 -11.224 3.976 1.00 94.75 398 ALA A N 1
ATOM 3139 C CA . ALA A 1 398 ? -2.462 -10.388 5.120 1.00 94.75 398 ALA A CA 1
ATOM 3140 C C . ALA A 1 398 ? -3.177 -9.085 4.722 1.00 94.75 398 ALA A C 1
ATOM 3142 O O . ALA A 1 398 ? -3.920 -8.547 5.545 1.00 94.75 398 ALA A O 1
ATOM 3143 N N . VAL A 1 399 ? -2.954 -8.574 3.502 1.00 92.75 399 VAL A N 1
ATOM 3144 C CA . VAL A 1 399 ? -3.543 -7.314 3.009 1.00 92.75 399 VAL A CA 1
ATOM 3145 C C . VAL A 1 399 ? -4.697 -7.540 2.029 1.00 92.75 399 VAL A C 1
ATOM 3147 O O . VAL A 1 399 ? -5.730 -6.887 2.182 1.00 92.75 399 VAL A O 1
ATOM 3150 N N . ALA A 1 400 ? -4.497 -8.387 1.013 1.00 81.25 400 ALA A N 1
ATOM 3151 C CA . ALA A 1 400 ? -5.490 -8.705 -0.021 1.00 81.25 400 ALA A CA 1
ATOM 3152 C C . ALA A 1 400 ? -6.633 -9.564 0.534 1.00 81.25 400 ALA A C 1
ATOM 3154 O O . ALA A 1 400 ? -7.788 -9.316 0.111 1.00 81.25 400 ALA A O 1
#

Nearest PDB structures (foldseek):
  4g7s-assembly1_A  TM=9.402E-01  e=4.760E-27  Thermus thermophilus HB8
  4g7r-assembly1_A  TM=9.613E-01  e=1.366E-26  Thermus thermophilus HB8
  3s39-assembly1_A  TM=9.409E-01  e=8.591E-27  Thermus thermophilus HB8
  3s8g-assembly1_A  TM=9.626E-01  e=2.083E-26  Thermus thermophilus HB8
  4gp5-assembly1_A  TM=9.596E-01  e=2.364E-26  Thermus thermophilus HB8

Foldseek 3Di:
DDDPPPVVVVVVVVVVVVVQLQFQPPLLLVLLVLLQVQLVVLCVLLVVLVVVLVCVVVVNDDDDPLDDNLLSQQSNQCSQLPRNLLSNLLSLLSRLLCNQLHHFDPVLSVLSVQLSVLLVQLVVQLNVQSSNVQQSCHPLNAPPNAHALSNLSSSVSNLVSSLSSLVSLVVSQVVSCVVVPPDDGDLLSLLSNLLSLLSVQLCPLSNCLSPVPRNCCNVVVDVDDDRVSSLVSSLLNVQSSLVSLQSSLLSCLQPVQLVVQVHHFQDSVLSSVLSVQSSVLRRLQSCLLVLVPPPDDVVSLVVSLVSLVSNVVSVVSSVVRNVVSQQVSLVVVVADDDCRSVVSGPCVDCSNVQLVQLVVLVVVLSVLSNLSSPSVSVVVPRPHCSVVSSVCSNRVRNRD

pLDDT: mean 93.42, std 12.03, range [35.81, 98.81]

Secondary structure (DSSP, 8-state):
--STTHHHHHHHHHHHHHHHHSS--HHHHHHHHHHHHHHHHHHHHHHHHHHHHHHHHTTS----TT--HHHHHHHHHIIIIIIIHHHHHHHHHHHHHHHHH-PPPHHHHHHHHHHHHHHHHHHHHHHHHHHTTS--STTT--TTSPPPHHHHHHHHHHHHHHHHHHHHHHHHHHHHHHHTTTSPPPHHHHHHHHHHHHHHHHHHHHHHHIIIIIHHHHTTSSS---HHHHHHHHHHHHHHHHHHHHHHHHHIIIIIHHHHTT---S-HHHHHHHHHHHHHHSSTTGGGGGTT-TTS-HHHHHHHHHHHHHHHHHHHHHHHHHHHHHHHHHHHTT--SSSTTGGGS-TT-HHHHHHHHHHHHHHHHHHHHHHHHSHHHHHHHTTSHHHHHHHIIIIIIHT-